Protein AF-0000000074996913 (afdb_homodimer)

Radius of gyration: 44.94 Å; Cα contacts (8 Å, |Δi|>4): 1108; chains: 2; bounding box: 103×141×140 Å

Sequence (630 aa):
MDFLALLLAILQVYLALCEETFFDTTVRLAENMTLECVYPLMGNLTQAEWLKTMGEEKESMAVFNPKFGLAIKKPYENRVHFLNSTMTGNDMSLSFTNASEADVGTYTCLLHAFPLGSWTKTVQVVQSDSFEIELRNHDHRILSPGSVTLTYELQMNQSAQEVMWEKIQPHQIDLLMHCNLSGGKSYSKYRKQIVTNCTQGIRSSFIIIPNATYSDSGLYRCQFVASTGENETFLMSLTITDGKTDSQNTIAVAVGTVLFLFVVIIVIIIVTFCNRRRRRLKNIPDKSSSGAQSKVSSLGSQQLQEAHLSQPTCRMDFLALLLAILQVYLALCEETFFDTTVRLAENMTLECVYPLMGNLTQAEWLKTMGEEKESMAVFNPKFGLAIKKPYENRVHFLNSTMTGNDMSLSFTNASEADVGTYTCLLHAFPLGSWTKTVQVVQSDSFEIELRNHDHRILSPGSVTLTYELQMNQSAQEVMWEKIQPHQIDLLMHCNLSGGKSYSKYRKQIVTNCTQGIRSSFIIIPNATYSDSGLYRCQFVASTGENETFLMSLTITDGKTDSQNTIAVAVGTVLFLFVVIIVIIIVTFCNRRRRRLKNIPDKSSSGAQSKVSSLGSQQLQEAHLSQPTCR

Nearest PDB structures (foldseek):
  6isb-assembly1_B  TM=8.549E-01  e=2.225E-27  Homo sapiens
  6isb-assembly1_A  TM=8.361E-01  e=2.108E-27  Homo sapiens
  6o3o-assembly1_A-3  TM=8.404E-01  e=3.252E-27  Homo sapiens
  6isb-assembly1_C  TM=9.232E-01  e=7.366E-13  Homo sapiens
  4frw-assembly1_A  TM=4.538E-01  e=3.952E-12  Homo sapiens

Foldseek 3Di:
DPVVVVVVVVVVVVVVVVVPPDAQKEFEDDQKDKAWAFDQDDFQWAKKWKWFDDPPDIDTAKMAGLVPGIDGDDVCPPFKDAPCSHSPGRIRMIIGHRDDPVPFGKMKMWIAGPPVGIDIHMYGYDYNVPPDDPDDDAAEDEAAFFKDKDKDFADDPAFFQKKWKWFDDSGMIGTAWIEGAVVQDMDHSDNFDKDWGRYGRDRMIMIIGGRDDQVNWGKMKMKTAHPVRDMDMHIYGYGYDNVPPCPVVVVVVVVVVVVVVVVVVVVVVVVVVVVVVVVVVVPPPPPDDDPDPDDPDDDDDDDPDDDDDDDDDDD/DPVVVVVVVVVVVVVVVVVPPDAQKEFEDDQKDKAWAFDQDDFDWAKKWKWFDDPPDIDTAKMAGLVPGIDGDDVCPPFKDAPCSHSPGRIRMIIGHRDDPVPFGKMKMWIAGPPVGIDIHMYGYDYNVPPDDPDDDAAEDEAAFFKDKDKDFADDPAFFQKKWKWFDDSGMIGTAWIEGAVVQDMDHSDNFDKDWGRYGRDRMIMIIGGRDDQVNWGKMKMKTAHPVRDMDMHIYTYGYDNVPPCPVVVVVVVVVVVVVVVVVVVVVVVVVVVVVVVVVVVPPPPPDPDDPPPDPPPDDPDDPPDDDDDDDDDD

Solvent-accessible surface area (backbone atoms only — not comparable to full-atom values): 35688 Å² total; per-residue (Å²): 130,68,54,67,58,52,39,51,48,49,50,48,47,44,53,55,67,46,53,79,78,77,61,43,27,38,32,43,56,42,46,70,36,70,51,84,41,45,59,67,69,90,60,46,71,57,35,39,33,37,28,39,51,56,90,94,42,73,41,75,42,35,26,38,25,64,87,84,38,78,40,64,36,77,95,42,57,93,29,53,46,57,76,44,70,53,72,85,54,53,43,68,22,40,32,36,50,76,45,52,80,84,63,49,40,44,33,35,42,41,35,33,26,54,72,77,32,76,46,72,42,38,36,33,34,36,52,54,87,72,59,74,80,83,81,63,89,52,48,76,46,79,43,55,60,32,75,40,76,49,76,49,70,62,80,66,86,67,63,48,37,32,40,36,34,31,41,47,51,99,54,35,37,36,37,50,34,41,24,39,17,84,75,44,46,73,48,64,71,39,62,62,80,63,43,66,69,50,49,64,77,55,55,57,43,42,40,34,42,65,70,34,42,64,84,66,35,41,36,34,37,41,36,38,29,27,82,87,63,53,66,50,77,47,44,34,34,38,42,42,43,65,74,70,53,60,60,59,58,48,44,49,53,48,48,49,52,51,50,49,50,50,50,52,51,50,51,52,50,49,51,54,50,52,52,52,50,52,55,57,57,64,67,49,71,79,74,80,81,75,76,79,74,79,79,78,78,78,82,76,83,84,76,89,85,78,88,77,88,84,73,86,89,88,128,129,70,52,67,58,51,40,51,48,49,50,47,48,45,51,56,68,46,51,79,76,78,60,41,26,38,34,42,57,42,46,69,37,70,50,85,42,45,59,64,68,90,60,47,71,58,36,38,32,38,30,38,51,55,88,94,41,73,42,75,42,35,26,37,26,66,88,82,39,78,38,65,36,77,95,42,56,93,28,52,46,57,76,46,71,54,74,87,57,54,43,67,23,40,32,36,50,75,45,52,80,84,64,49,41,43,34,36,42,41,35,32,25,53,71,77,32,77,48,74,42,39,38,32,33,38,53,54,87,72,60,73,78,83,80,62,89,53,50,77,46,81,43,56,60,32,75,40,74,50,74,48,70,64,80,67,87,68,64,48,37,32,40,36,34,32,42,49,49,99,55,34,37,35,37,50,34,40,25,39,17,84,78,45,46,72,50,66,73,39,60,60,82,62,44,66,70,49,49,64,78,53,56,58,44,42,39,35,40,65,71,34,43,63,82,67,36,40,36,34,37,42,36,38,28,27,82,87,66,55,66,49,77,45,42,34,35,39,42,40,44,66,76,74,54,61,63,60,57,49,45,49,52,49,48,50,53,50,50,50,51,49,50,53,52,50,50,53,51,50,51,55,50,52,52,54,50,52,54,56,58,66,67,48,72,79,73,78,80,76,74,83,70,82,78,78,79,74,80,72,84,77,77,83,71,84,82,77,84,82,79,84,90,81,131

pLDDT: mean 78.16, std 22.11, range [19.36, 97.5]

Organism: Octodon degus (NCBI:txid10160)

InterPro domains:
  IPR003599 Immunoglobulin domain subtype [SM00409] (22-128)
  IPR003599 Immunoglobulin domain subtype [SM00409] (137-241)
  IPR007110 Immunoglobulin-like domain [PS50835] (31-109)
  IPR013106 Immunoglobulin V-set domain [PF07686] (25-125)
  IPR013783 Immunoglobulin-like fold [G3DSA:2.60.40.10] (23-131)
  IPR013783 Immunoglobulin-like fold [G3DSA:2.60.40.10] (142-251)
  IPR036179 Immunoglobulin-like domain superfamily [SSF48726] (24-110)
  IPR036179 Immunoglobulin-like domain superfamily [SSF48726] (145-240)
  IPR042842 CD226 antigen [PTHR47011] (1-298)

Structure (mmCIF, N/CA/C/O backbone):
data_AF-0000000074996913-model_v1
#
loop_
_entity.id
_entity.type
_entity.pdbx_description
1 polymer 'CD226 antigen isoform X2'
#
loop_
_atom_site.group_PDB
_atom_site.id
_atom_site.type_symbol
_atom_site.label_atom_id
_atom_site.label_alt_id
_atom_site.label_comp_id
_atom_site.label_asym_id
_atom_site.label_entity_id
_atom_site.label_seq_id
_atom_site.pdbx_PDB_ins_code
_atom_site.Cartn_x
_atom_site.Cartn_y
_atom_site.Cartn_z
_atom_site.occupancy
_atom_site.B_iso_or_equiv
_atom_site.auth_seq_id
_atom_site.auth_comp_id
_atom_site.auth_asym_id
_atom_site.auth_atom_id
_atom_site.pdbx_PDB_model_num
ATOM 1 N N . MET A 1 1 ? 4.66 -16.328 39.75 1 47.12 1 MET A N 1
ATOM 2 C CA . MET A 1 1 ? 4.051 -15.641 38.594 1 47.12 1 MET A CA 1
ATOM 3 C C . MET A 1 1 ? 4.617 -16.156 37.281 1 47.12 1 MET A C 1
ATOM 5 O O . MET A 1 1 ? 5.824 -16.391 37.156 1 47.12 1 MET A O 1
ATOM 9 N N . ASP A 1 2 ? 3.771 -16.984 36.625 1 59.94 2 ASP A N 1
ATOM 10 C CA . ASP A 1 2 ? 4.004 -17.844 35.469 1 59.94 2 ASP A CA 1
ATOM 11 C C . ASP A 1 2 ? 4.508 -17.031 34.281 1 59.94 2 ASP A C 1
ATOM 13 O O . ASP A 1 2 ? 3.721 -16.609 33.406 1 59.94 2 ASP A O 1
ATOM 17 N N . PHE A 1 3 ? 5.645 -16.422 34.625 1 59.25 3 PHE A N 1
ATOM 18 C CA . PHE A 1 3 ? 6.426 -15.617 33.688 1 59.25 3 PHE A CA 1
ATOM 19 C C . PHE A 1 3 ? 6.586 -16.328 32.344 1 59.25 3 PHE A C 1
ATOM 21 O O . PHE A 1 3 ? 6.496 -15.711 31.281 1 59.25 3 PHE A O 1
ATOM 28 N N . LEU A 1 4 ? 6.77 -17.578 32.406 1 61.59 4 LEU A N 1
ATOM 29 C CA . LEU A 1 4 ? 6.879 -18.359 31.172 1 61.59 4 LEU A CA 1
ATOM 30 C C . LEU A 1 4 ? 5.586 -18.297 30.359 1 61.59 4 LEU A C 1
ATOM 32 O O . LEU A 1 4 ? 5.621 -18.172 29.141 1 61.59 4 LEU A O 1
ATOM 36 N N . ALA A 1 5 ? 4.508 -18.312 31.047 1 62.09 5 ALA A N 1
ATOM 37 C CA . ALA A 1 5 ? 3.217 -18.234 30.375 1 62.09 5 ALA A CA 1
ATOM 38 C C . ALA A 1 5 ? 3.031 -16.859 29.719 1 62.09 5 ALA A C 1
ATOM 40 O O . ALA A 1 5 ? 2.527 -16.766 28.609 1 62.09 5 ALA A O 1
ATOM 41 N N . LEU A 1 6 ? 3.469 -15.883 30.406 1 60.19 6 LEU A N 1
ATOM 42 C CA . LEU A 1 6 ? 3.367 -14.531 29.875 1 60.19 6 LEU A CA 1
ATOM 43 C C . LEU A 1 6 ? 4.281 -14.359 28.656 1 60.19 6 LEU A C 1
ATOM 45 O O . LEU A 1 6 ? 3.891 -13.75 27.672 1 60.19 6 LEU A O 1
ATOM 49 N N . LEU A 1 7 ? 5.449 -14.93 28.766 1 58.81 7 LEU A N 1
ATOM 50 C CA . LEU A 1 7 ? 6.387 -14.883 27.656 1 58.81 7 LEU A CA 1
ATOM 51 C C . LEU A 1 7 ? 5.832 -15.625 26.438 1 58.81 7 LEU A C 1
ATOM 53 O O . LEU A 1 7 ? 5.934 -15.141 25.312 1 58.81 7 LEU A O 1
ATOM 57 N N . LEU A 1 8 ? 5.301 -16.688 26.688 1 61.38 8 LEU A N 1
ATOM 58 C CA . LEU A 1 8 ? 4.723 -17.469 25.609 1 61.38 8 LEU A CA 1
ATOM 59 C C . LEU A 1 8 ? 3.521 -16.75 25 1 61.38 8 LEU A C 1
ATOM 61 O O . LEU A 1 8 ? 3.32 -16.797 23.781 1 61.38 8 LEU A O 1
ATOM 65 N N . ALA A 1 9 ? 2.857 -16.016 25.828 1 60.62 9 ALA A N 1
ATOM 66 C CA . ALA A 1 9 ? 1.708 -15.273 25.328 1 60.62 9 ALA A CA 1
ATOM 67 C C . ALA A 1 9 ? 2.154 -14.109 24.438 1 60.62 9 ALA A C 1
ATOM 69 O O . ALA A 1 9 ? 1.557 -13.852 23.391 1 60.62 9 ALA A O 1
ATOM 70 N N . ILE A 1 10 ? 3.143 -13.523 24.828 1 58.28 10 ILE A N 1
ATOM 71 C CA . ILE A 1 10 ? 3.662 -12.406 24.047 1 58.28 10 ILE A CA 1
ATOM 72 C C . ILE A 1 10 ? 4.215 -12.906 22.719 1 58.28 10 ILE A C 1
ATOM 74 O O . ILE A 1 10 ? 3.992 -12.289 21.672 1 58.28 10 ILE A O 1
ATOM 78 N N . LEU A 1 11 ? 4.949 -13.977 22.781 1 56.62 11 LEU A N 1
ATOM 79 C CA . LEU A 1 11 ? 5.465 -14.57 21.562 1 56.62 11 LEU A CA 1
ATOM 80 C C . LEU A 1 11 ? 4.328 -14.969 20.625 1 56.62 11 LEU A C 1
ATOM 82 O O . LEU A 1 11 ? 4.426 -14.797 19.406 1 56.62 11 LEU A O 1
ATOM 86 N N . GLN A 1 12 ? 3.359 -15.469 21.203 1 53.44 12 GLN A N 1
ATOM 87 C CA . GLN A 1 12 ? 2.217 -15.852 20.375 1 53.44 12 GLN A CA 1
ATOM 88 C C . GLN A 1 12 ? 1.575 -14.641 19.719 1 53.44 12 GLN A C 1
ATOM 90 O O . GLN A 1 12 ? 1.194 -14.688 18.547 1 53.44 12 GLN A O 1
ATOM 95 N N . VAL A 1 13 ? 1.431 -13.609 20.484 1 53.81 13 VAL A N 1
ATOM 96 C CA . VAL A 1 13 ? 0.857 -12.383 19.922 1 53.81 13 VAL A CA 1
ATOM 97 C C . VAL A 1 13 ? 1.776 -11.828 18.844 1 53.81 13 VAL A C 1
ATOM 99 O O . VAL A 1 13 ? 1.307 -11.359 17.797 1 53.81 13 VAL A O 1
ATOM 102 N N . TYR A 1 14 ? 3.08 -11.93 19.219 1 50.78 14 TYR A N 1
ATOM 103 C CA . TYR A 1 14 ? 4.062 -11.5 18.219 1 50.78 14 TYR A CA 1
ATOM 104 C C . TYR A 1 14 ? 3.922 -12.305 16.938 1 50.78 14 TYR A C 1
ATOM 106 O O . TYR A 1 14 ? 3.979 -11.75 15.844 1 50.78 14 TYR A O 1
ATOM 114 N N . LEU A 1 15 ? 3.949 -13.477 17.125 1 50.16 15 LEU A N 1
ATOM 115 C CA . LEU A 1 15 ? 3.777 -14.359 15.977 1 50.16 15 LEU A CA 1
ATOM 116 C C . LEU A 1 15 ? 2.457 -14.078 15.266 1 50.16 15 LEU A C 1
ATOM 118 O O . LEU A 1 15 ? 2.383 -14.156 14.039 1 50.16 15 LEU A O 1
ATOM 122 N N . ALA A 1 16 ? 1.523 -13.914 16.109 1 48.78 16 ALA A N 1
ATOM 123 C CA . ALA A 1 16 ? 0.227 -13.594 15.516 1 48.78 16 ALA A CA 1
ATOM 124 C C . ALA A 1 16 ? 0.276 -12.273 14.758 1 48.78 16 ALA A C 1
ATOM 126 O O . ALA A 1 16 ? -0.368 -12.117 13.719 1 48.78 16 ALA A O 1
ATOM 127 N N . LEU A 1 17 ? 0.842 -11.352 15.508 1 47.47 17 LEU A N 1
ATOM 128 C CA . LEU A 1 17 ? 0.947 -10.055 14.844 1 47.47 17 LEU A CA 1
ATOM 129 C C . LEU A 1 17 ? 1.829 -10.148 13.602 1 47.47 17 LEU A C 1
ATOM 131 O O . LEU A 1 17 ? 1.671 -9.367 12.664 1 47.47 17 LEU A O 1
ATOM 135 N N . CYS A 1 18 ? 2.877 -10.945 13.75 1 46.72 18 CYS A N 1
ATOM 136 C CA . CYS A 1 18 ? 3.607 -11.203 12.508 1 46.72 18 CYS A CA 1
ATOM 137 C C . CYS A 1 18 ? 2.713 -11.867 11.477 1 46.72 18 CYS A C 1
ATOM 139 O O . CYS A 1 18 ? 2.512 -13.086 11.508 1 46.72 18 CYS A O 1
ATOM 141 N N . GLU A 1 19 ? 1.604 -11.5 11.289 1 48.12 19 GLU A N 1
ATOM 142 C CA . GLU A 1 19 ? 0.762 -12 10.211 1 48.12 19 GLU A CA 1
ATOM 143 C C . GLU A 1 19 ? 1.599 -12.664 9.125 1 48.12 19 GLU A C 1
ATOM 145 O O . GLU A 1 19 ? 2.572 -12.086 8.633 1 48.12 19 GLU A O 1
ATOM 150 N N . GLU A 1 20 ? 1.894 -13.945 9.312 1 52.38 20 GLU A N 1
ATOM 151 C CA . GLU A 1 20 ? 2.492 -14.656 8.18 1 52.38 20 GLU A CA 1
ATOM 152 C C . GLU A 1 20 ? 2.131 -13.992 6.859 1 52.38 20 GLU A C 1
ATOM 154 O O . GLU A 1 20 ? 0.952 -13.859 6.527 1 52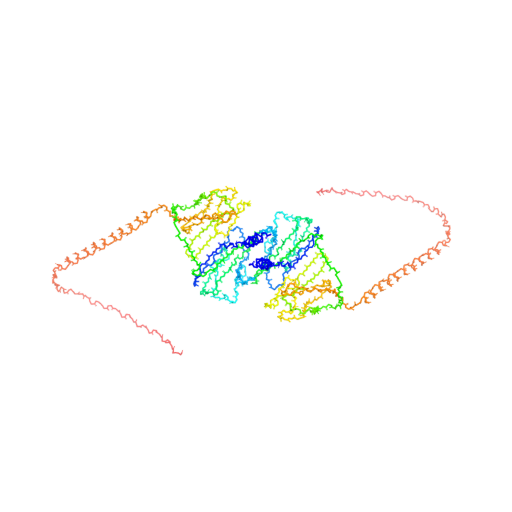.38 20 GLU A O 1
ATOM 159 N N . THR A 1 21 ? 2.832 -12.969 6.547 1 60.16 21 THR A N 1
ATOM 160 C CA . THR A 1 21 ? 2.607 -12.289 5.273 1 60.16 21 THR A CA 1
ATOM 161 C C . THR A 1 21 ? 2.713 -13.281 4.117 1 60.16 21 THR A C 1
ATOM 163 O O . THR A 1 21 ? 3.738 -13.945 3.951 1 60.16 21 THR A O 1
ATOM 166 N N . PHE A 1 22 ? 1.577 -13.836 3.721 1 79.19 22 PHE A N 1
ATOM 167 C CA . PHE A 1 22 ? 1.57 -14.695 2.543 1 79.19 22 PHE A CA 1
ATOM 168 C C . PHE A 1 22 ? 1.761 -13.883 1.272 1 79.19 22 PHE A C 1
ATOM 170 O O . PHE A 1 22 ? 1.158 -12.812 1.116 1 79.19 22 PHE A O 1
ATOM 177 N N . PHE A 1 23 ? 2.854 -14.398 0.536 1 91.19 23 PHE A N 1
ATOM 178 C CA . PHE A 1 23 ? 3.039 -13.812 -0.785 1 91.19 23 PHE A CA 1
ATOM 179 C C . PHE A 1 23 ? 2.105 -14.461 -1.802 1 91.19 23 PHE A C 1
ATOM 181 O O . PHE A 1 23 ? 1.808 -15.648 -1.708 1 91.19 23 PHE A O 1
ATOM 188 N N . ASP A 1 24 ? 1.648 -13.703 -2.76 1 96.31 24 ASP A N 1
ATOM 189 C CA . ASP A 1 24 ? 0.737 -14.219 -3.775 1 96.31 24 ASP A CA 1
ATOM 190 C C . ASP A 1 24 ? 1.439 -15.227 -4.684 1 96.31 24 ASP A C 1
ATOM 192 O O . ASP A 1 24 ? 0.823 -16.188 -5.145 1 96.31 24 ASP A O 1
ATOM 196 N N . THR A 1 25 ? 2.68 -14.898 -4.977 1 96.75 25 THR A N 1
ATOM 197 C CA . THR A 1 25 ? 3.49 -15.773 -5.82 1 96.75 25 THR A CA 1
ATOM 198 C C . THR A 1 25 ? 4.934 -15.82 -5.32 1 96.75 25 THR A C 1
ATOM 200 O O . THR A 1 25 ? 5.469 -14.805 -4.859 1 96.75 25 THR A O 1
ATOM 203 N N . THR A 1 26 ? 5.473 -16.969 -5.355 1 95.44 26 THR A N 1
ATOM 204 C CA . THR A 1 26 ? 6.898 -17.156 -5.094 1 95.44 26 THR A CA 1
ATOM 205 C C . THR A 1 26 ? 7.621 -17.641 -6.348 1 95.44 26 THR A C 1
ATOM 207 O O . THR A 1 26 ? 7.191 -18.609 -6.977 1 95.44 26 THR A O 1
ATOM 210 N N . VAL A 1 27 ? 8.656 -16.969 -6.676 1 96.81 27 VAL A N 1
ATOM 211 C CA . VAL A 1 27 ? 9.383 -17.281 -7.902 1 96.81 27 VAL A CA 1
ATOM 212 C C . VAL A 1 27 ? 10.82 -17.672 -7.562 1 96.81 27 VAL A C 1
ATOM 214 O O . VAL A 1 27 ? 11.445 -17.062 -6.699 1 96.81 27 VAL A O 1
ATOM 217 N N . ARG A 1 28 ? 11.273 -18.688 -8.219 1 95.94 28 ARG A N 1
ATOM 218 C CA . ARG A 1 28 ? 12.664 -19.125 -8.094 1 95.94 28 ARG A CA 1
ATOM 219 C C . ARG A 1 28 ? 13.586 -18.219 -8.914 1 95.94 28 ARG A C 1
ATOM 221 O O . ARG A 1 28 ? 13.328 -17.969 -10.094 1 95.94 28 ARG A O 1
ATOM 228 N N . LEU A 1 29 ? 14.695 -17.844 -8.234 1 97.06 29 LEU A N 1
ATOM 229 C CA . LEU A 1 29 ? 15.648 -17 -8.938 1 97.06 29 LEU A CA 1
ATOM 230 C C . LEU A 1 29 ? 16.25 -17.734 -10.141 1 97.06 29 LEU A C 1
ATOM 232 O O . LEU A 1 29 ? 16.656 -18.891 -10.023 1 97.06 29 LEU A O 1
ATOM 236 N N . ALA A 1 30 ? 16.203 -17.094 -11.273 1 95.5 30 ALA A N 1
ATOM 237 C CA . ALA A 1 30 ? 16.844 -17.562 -12.508 1 95.5 30 ALA A CA 1
ATOM 238 C C . ALA A 1 30 ? 17.375 -16.391 -13.32 1 95.5 30 ALA A C 1
ATOM 240 O O . ALA A 1 30 ? 16.922 -15.25 -13.148 1 95.5 30 ALA A O 1
ATOM 241 N N . GLU A 1 31 ? 18.344 -16.688 -14.148 1 94.31 31 GLU A N 1
ATOM 242 C CA . GLU A 1 31 ? 18.922 -15.625 -14.977 1 94.31 31 GLU A CA 1
ATOM 243 C C . GLU A 1 31 ? 17.844 -14.898 -15.773 1 94.31 31 GLU A C 1
ATOM 245 O O . GLU A 1 31 ? 17.859 -13.672 -15.859 1 94.31 31 GLU A O 1
ATOM 250 N N . ASN A 1 32 ? 17.016 -15.766 -16.391 1 94.06 32 ASN A N 1
ATOM 251 C CA . ASN A 1 32 ? 15.828 -15.242 -17.062 1 94.06 32 ASN A CA 1
ATOM 252 C C . ASN A 1 32 ? 14.555 -15.648 -16.328 1 94.06 32 ASN A C 1
ATOM 254 O O . ASN A 1 32 ? 14.219 -16.828 -16.266 1 94.06 32 ASN A O 1
ATOM 258 N N . MET A 1 33 ? 13.961 -14.703 -15.711 1 95.56 33 MET A N 1
ATOM 259 C CA . MET A 1 33 ? 12.734 -15.023 -14.977 1 95.56 33 MET A CA 1
ATOM 260 C C . MET A 1 33 ? 11.648 -13.992 -15.258 1 95.56 33 MET A C 1
ATOM 262 O O . MET A 1 33 ? 11.938 -12.891 -15.727 1 95.56 33 MET A O 1
ATOM 266 N N . THR A 1 34 ? 10.414 -14.422 -15.008 1 95.56 34 THR A N 1
ATOM 267 C CA . THR A 1 34 ? 9.266 -13.555 -15.242 1 95.56 34 THR A CA 1
ATOM 268 C C . THR A 1 34 ? 8.391 -13.469 -13.992 1 95.56 34 THR A C 1
ATOM 270 O O . THR A 1 34 ? 8.078 -14.484 -13.375 1 95.56 34 THR A O 1
ATOM 273 N N . LEU A 1 35 ? 8.141 -12.289 -13.594 1 96.38 35 LEU A N 1
ATOM 274 C CA . LEU A 1 35 ? 7.168 -12.039 -12.531 1 96.38 35 LEU A CA 1
ATOM 275 C C . LEU A 1 35 ? 5.785 -11.781 -13.125 1 96.38 35 LEU A C 1
ATOM 277 O O . LEU A 1 35 ? 5.543 -10.711 -13.695 1 96.38 35 LEU A O 1
ATOM 281 N N . GLU A 1 36 ? 4.922 -12.719 -12.906 1 94.06 36 GLU A N 1
ATOM 282 C CA . GLU A 1 36 ? 3.607 -12.656 -13.531 1 94.06 36 GLU A CA 1
ATOM 283 C C . GLU A 1 36 ? 2.672 -11.727 -12.766 1 94.06 36 GLU A C 1
ATOM 285 O O . GLU A 1 36 ? 2.58 -11.805 -11.539 1 94.06 36 GLU A O 1
ATOM 290 N N . CYS A 1 37 ? 1.995 -10.891 -13.523 1 94.25 37 CYS A N 1
ATOM 291 C CA . CYS A 1 37 ? 0.979 -9.992 -12.992 1 94.25 37 CYS A CA 1
ATOM 292 C C . CYS A 1 37 ? -0.089 -9.695 -14.039 1 94.25 37 CYS A C 1
ATOM 294 O O . CYS A 1 37 ? 0.131 -8.891 -14.945 1 94.25 37 CYS A O 1
ATOM 296 N N . VAL A 1 38 ? -1.171 -10.359 -13.883 1 90.38 38 VAL A N 1
ATOM 297 C CA . VAL A 1 38 ? -2.277 -10.219 -14.82 1 90.38 38 VAL A CA 1
ATOM 298 C C . VAL A 1 38 ? -3.52 -9.719 -14.094 1 90.38 38 VAL A C 1
ATOM 300 O O . VAL A 1 38 ? -3.965 -10.328 -13.117 1 90.38 38 VAL A O 1
ATOM 303 N N . TYR A 1 39 ? -3.99 -8.586 -14.578 1 88.62 39 TYR A N 1
ATOM 304 C CA . TYR A 1 39 ? -5.188 -8.016 -13.969 1 88.62 39 TYR A CA 1
ATOM 305 C C . TYR A 1 39 ? -6.414 -8.875 -14.273 1 88.62 39 TYR A C 1
ATOM 307 O O . TYR A 1 39 ? -6.816 -9 -15.43 1 88.62 39 TYR A O 1
ATOM 315 N N . PRO A 1 40 ? -7.062 -9.406 -13.195 1 82.5 40 PRO A N 1
ATOM 316 C CA . PRO A 1 40 ? -8.148 -10.359 -13.438 1 82.5 40 PRO A CA 1
ATOM 317 C C . PRO A 1 40 ? -9.5 -9.68 -13.648 1 82.5 40 PRO A C 1
ATOM 319 O O . PRO A 1 40 ? -10.469 -10.336 -14.039 1 82.5 40 PRO A O 1
ATOM 322 N N . LEU A 1 41 ? -9.742 -8.438 -13.352 1 81.75 41 LEU A N 1
ATOM 323 C CA . LEU A 1 41 ? -11.047 -7.777 -13.328 1 81.75 41 LEU A CA 1
ATOM 324 C C . LEU A 1 41 ? -11.305 -7.043 -14.641 1 81.75 41 LEU A C 1
ATOM 326 O O . LEU A 1 41 ? -10.453 -7.031 -15.531 1 81.75 41 LEU A O 1
ATOM 330 N N . MET A 1 42 ? -12.617 -6.656 -14.57 1 77.94 42 MET A N 1
ATOM 331 C CA . MET A 1 42 ? -13.055 -5.891 -15.734 1 77.94 42 MET A CA 1
ATOM 332 C C . MET A 1 42 ? -12.805 -4.402 -15.531 1 77.94 42 MET A C 1
ATOM 334 O O . MET A 1 42 ? -12.906 -3.898 -14.414 1 77.94 42 MET A O 1
ATOM 338 N N . GLY A 1 43 ? -11.922 -3.715 -16.109 1 75.38 43 GLY A N 1
ATOM 339 C CA . GLY A 1 43 ? -11.695 -2.283 -15.992 1 75.38 43 GLY A CA 1
ATOM 340 C C . GLY A 1 43 ? -10.625 -1.779 -16.938 1 75.38 43 GLY A C 1
ATOM 341 O O . GLY A 1 43 ? -9.953 -2.572 -17.609 1 75.38 43 GLY A O 1
ATOM 342 N N . ASN A 1 44 ? -10.688 -0.471 -16.953 1 84.69 44 ASN A N 1
ATOM 343 C CA . ASN A 1 44 ? -9.68 0.164 -17.781 1 84.69 44 ASN A CA 1
ATOM 344 C C . ASN A 1 44 ? -8.383 0.411 -17.016 1 84.69 44 ASN A C 1
ATOM 346 O O . ASN A 1 44 ? -8.359 1.227 -16.094 1 84.69 44 ASN A O 1
ATOM 350 N N . LEU A 1 45 ? -7.441 -0.373 -17.391 1 89.81 45 LEU A N 1
ATOM 351 C CA . LEU A 1 45 ? -6.148 -0.15 -16.75 1 89.81 45 LEU A CA 1
ATOM 352 C C . LEU A 1 45 ? -5.602 1.229 -17.109 1 89.81 45 LEU A C 1
ATOM 354 O O . LEU A 1 45 ? -5.473 1.569 -18.281 1 89.81 45 LEU A O 1
ATOM 358 N N . THR A 1 46 ? -5.355 2.062 -16.109 1 91.44 46 THR A N 1
ATOM 359 C CA . THR A 1 46 ? -4.898 3.428 -16.344 1 91.44 46 THR A CA 1
ATOM 360 C C . THR A 1 46 ? -3.393 3.541 -16.125 1 91.44 46 THR A C 1
ATOM 362 O O . THR A 1 46 ? -2.732 4.391 -16.719 1 91.44 46 THR A O 1
ATOM 365 N N . GLN A 1 47 ? -2.898 2.764 -15.258 1 92.75 47 GLN A N 1
ATOM 366 C CA . GLN A 1 47 ? -1.457 2.764 -15.031 1 92.75 47 GLN A CA 1
ATOM 367 C C . GLN A 1 47 ? -1.022 1.511 -14.273 1 92.75 47 GLN A C 1
ATOM 369 O O . GLN A 1 47 ? -1.802 0.937 -13.508 1 92.75 47 GLN A O 1
ATOM 374 N N . ALA A 1 48 ? 0.154 1.099 -14.578 1 94.19 48 ALA A N 1
ATOM 375 C CA . ALA A 1 48 ? 0.765 -0.039 -13.891 1 94.19 48 ALA A CA 1
ATOM 376 C C . ALA A 1 48 ? 2.154 0.315 -13.375 1 94.19 48 ALA A C 1
ATOM 378 O O . ALA A 1 48 ? 2.887 1.079 -14.008 1 94.19 48 ALA A O 1
ATOM 379 N N . GLU A 1 49 ? 2.449 -0.211 -12.172 1 96.38 49 GLU A N 1
ATOM 380 C CA . GLU A 1 49 ? 3.746 0.072 -11.562 1 96.38 49 GLU A CA 1
ATOM 381 C C . GLU A 1 49 ? 4.309 -1.163 -10.867 1 96.38 49 GLU A C 1
ATOM 383 O O . GLU A 1 49 ? 3.582 -1.883 -10.18 1 96.38 49 GLU A O 1
ATOM 388 N N . TRP A 1 50 ? 5.555 -1.455 -11.133 1 96.69 50 TRP A N 1
ATOM 389 C CA . TRP A 1 50 ? 6.277 -2.469 -10.375 1 96.69 50 TRP A CA 1
ATOM 390 C C . TRP A 1 50 ? 7.184 -1.824 -9.328 1 96.69 50 TRP A C 1
ATOM 392 O O . TRP A 1 50 ? 7.922 -0.886 -9.633 1 96.69 50 TRP A O 1
ATOM 402 N N . LEU A 1 51 ? 7.086 -2.352 -8.094 1 97.5 51 LEU A N 1
ATOM 403 C CA . LEU A 1 51 ? 7.875 -1.84 -6.98 1 97.5 51 LEU A CA 1
ATOM 404 C C . LEU A 1 51 ? 8.703 -2.951 -6.344 1 97.5 51 LEU A C 1
ATOM 406 O O . LEU A 1 51 ? 8.234 -4.086 -6.223 1 97.5 51 LEU A O 1
ATOM 410 N N . LYS A 1 52 ? 9.891 -2.615 -5.957 1 96.19 52 LYS A N 1
ATOM 411 C CA . LYS A 1 52 ? 10.719 -3.516 -5.164 1 96.19 52 LYS A CA 1
ATOM 412 C C . LYS A 1 52 ? 10.844 -3.025 -3.723 1 96.19 52 LYS A C 1
ATOM 414 O O . LYS A 1 52 ? 11.047 -1.833 -3.484 1 96.19 52 LYS A O 1
ATOM 419 N N . THR A 1 53 ? 10.664 -3.957 -2.822 1 92.56 53 THR A N 1
ATOM 420 C CA . THR A 1 53 ? 10.766 -3.59 -1.414 1 92.56 53 THR A CA 1
ATOM 421 C C . THR A 1 53 ? 12.219 -3.639 -0.944 1 92.56 53 THR A C 1
ATOM 423 O O . THR A 1 53 ? 12.891 -4.656 -1.106 1 92.56 53 THR A O 1
ATOM 426 N N . MET A 1 54 ? 12.672 -2.566 -0.556 1 82 54 MET A N 1
ATOM 427 C CA . MET A 1 54 ? 14 -2.469 0.048 1 82 54 MET A CA 1
ATOM 428 C C . MET A 1 54 ? 13.898 -2.076 1.519 1 82 54 MET A C 1
ATOM 430 O O . MET A 1 54 ? 13.773 -0.895 1.843 1 82 54 MET A O 1
ATOM 434 N N . GLY A 1 55 ? 14.039 -3.105 2.41 1 74.38 55 GLY A N 1
ATOM 435 C CA . GLY A 1 55 ? 13.82 -2.801 3.814 1 74.38 55 GLY A CA 1
ATOM 436 C C . GLY A 1 55 ? 12.398 -2.363 4.109 1 74.38 55 GLY A C 1
ATOM 437 O O . GLY A 1 55 ? 11.445 -3.09 3.822 1 74.38 55 GLY A O 1
ATOM 438 N N . GLU A 1 56 ? 12.266 -1.132 4.547 1 72.25 56 GLU A N 1
ATOM 439 C CA . GLU A 1 56 ? 10.953 -0.601 4.895 1 72.25 56 GLU A CA 1
ATOM 440 C C . GLU A 1 56 ? 10.398 0.265 3.768 1 72.25 56 GLU A C 1
ATOM 442 O O . GLU A 1 56 ? 9.242 0.704 3.828 1 72.25 56 GLU A O 1
ATOM 447 N N . GLU A 1 57 ? 11.172 0.416 2.785 1 78.56 57 GLU A N 1
ATOM 448 C CA . GLU A 1 57 ? 10.758 1.311 1.708 1 78.56 57 GLU A CA 1
ATOM 449 C C . GLU A 1 57 ? 10.516 0.54 0.414 1 78.56 57 GLU A C 1
ATOM 451 O O . GLU A 1 57 ? 11.078 -0.539 0.213 1 78.56 57 GLU A O 1
ATOM 456 N N . LYS A 1 58 ? 9.594 1.059 -0.299 1 88.62 58 LYS A N 1
ATOM 457 C CA . LYS A 1 58 ? 9.336 0.528 -1.635 1 88.62 58 LYS A CA 1
ATOM 458 C C . LYS A 1 58 ? 9.883 1.46 -2.711 1 88.62 58 LYS A C 1
ATOM 460 O O . LYS A 1 58 ? 9.672 2.674 -2.656 1 88.62 58 LYS A O 1
ATOM 465 N N . GLU A 1 59 ? 10.617 0.858 -3.605 1 92 59 GLU A N 1
ATOM 466 C CA . GLU A 1 59 ? 11.188 1.634 -4.699 1 92 59 GLU A CA 1
ATOM 467 C C . GLU A 1 59 ? 10.523 1.291 -6.027 1 92 59 GLU A C 1
ATOM 469 O O . GLU A 1 59 ? 10.352 0.116 -6.359 1 92 59 GLU A O 1
ATOM 474 N N . SER A 1 60 ? 10.164 2.324 -6.734 1 95.12 60 SER A N 1
ATOM 475 C CA . SER A 1 60 ? 9.562 2.125 -8.047 1 95.12 60 SER A CA 1
ATOM 476 C C . SER A 1 60 ? 10.594 1.64 -9.062 1 95.12 60 SER A C 1
ATOM 478 O O . SER A 1 60 ? 11.703 2.184 -9.141 1 95.12 60 SER A O 1
ATOM 480 N N . MET A 1 61 ? 10.266 0.672 -9.828 1 96.19 61 MET A N 1
ATOM 481 C CA . MET A 1 61 ? 11.164 0.109 -10.836 1 96.19 61 MET A CA 1
ATOM 482 C C . MET A 1 61 ? 10.734 0.528 -12.234 1 96.19 61 MET A C 1
ATOM 484 O O . MET A 1 61 ? 11.57 0.95 -13.039 1 96.19 61 MET A O 1
ATOM 488 N N . ALA A 1 62 ? 9.516 0.363 -12.492 1 95.06 62 ALA A N 1
ATOM 489 C CA . ALA A 1 62 ? 8.961 0.599 -13.82 1 95.06 62 ALA A CA 1
ATOM 490 C C . ALA A 1 62 ? 7.504 1.042 -13.734 1 95.06 62 ALA A C 1
ATOM 492 O O . ALA A 1 62 ? 6.738 0.527 -12.922 1 95.06 62 ALA A O 1
ATOM 493 N N . VAL A 1 63 ? 7.133 1.998 -14.555 1 94.62 63 VAL A N 1
ATOM 494 C CA . VAL A 1 63 ? 5.773 2.52 -14.633 1 94.62 63 VAL A CA 1
ATOM 495 C C . VAL A 1 63 ? 5.289 2.477 -16.078 1 94.62 63 VAL A C 1
ATOM 497 O O . VAL A 1 63 ? 5.996 2.914 -16.984 1 94.62 63 VAL A O 1
ATOM 500 N N . PHE A 1 64 ? 4.098 1.921 -16.266 1 93.25 64 PHE A N 1
ATOM 501 C CA . PHE A 1 64 ? 3.492 1.863 -17.594 1 93.25 64 PHE A CA 1
ATOM 502 C C . PHE A 1 64 ? 2.15 2.586 -17.609 1 93.25 64 PHE A C 1
ATOM 504 O O . PHE A 1 64 ? 1.324 2.391 -16.719 1 93.25 64 PHE A O 1
ATOM 511 N N . ASN A 1 65 ? 2.012 3.375 -18.516 1 91.06 65 ASN A N 1
ATOM 512 C CA . ASN A 1 65 ? 0.76 4.074 -18.797 1 91.06 65 ASN A CA 1
ATOM 513 C C . ASN A 1 65 ? 0.361 3.949 -20.266 1 91.06 65 ASN A C 1
ATOM 515 O O . ASN A 1 65 ? 1.158 4.246 -21.156 1 91.06 65 ASN A O 1
ATOM 519 N N . PRO A 1 66 ? -0.857 3.529 -20.484 1 87.19 66 PRO A N 1
ATOM 520 C CA . PRO A 1 66 ? -1.269 3.314 -21.875 1 87.19 66 PRO A CA 1
ATOM 521 C C . PRO A 1 66 ? -1.139 4.574 -22.719 1 87.19 66 PRO A C 1
ATOM 523 O O . PRO A 1 66 ? -0.88 4.484 -23.922 1 87.19 66 PRO A O 1
ATOM 526 N N . LYS A 1 67 ? -1.295 5.691 -22.203 1 85.5 67 LYS A N 1
ATOM 527 C CA . LYS A 1 67 ? -1.24 6.949 -22.938 1 85.5 67 LYS A CA 1
ATOM 528 C C . LYS A 1 67 ? 0.196 7.453 -23.062 1 85.5 67 LYS A C 1
ATOM 530 O O . LYS A 1 67 ? 0.603 7.926 -24.125 1 85.5 67 LYS A O 1
ATOM 535 N N . PHE A 1 68 ? 1.013 7.289 -22.016 1 89.69 68 PHE A N 1
ATOM 536 C CA . PHE A 1 68 ? 2.311 7.949 -21.969 1 89.69 68 PHE A CA 1
ATOM 537 C C . PHE A 1 68 ? 3.436 6.965 -22.25 1 89.69 68 PHE A C 1
ATOM 539 O O . PHE A 1 68 ? 4.559 7.367 -22.562 1 89.69 68 PHE A O 1
ATOM 546 N N . GLY A 1 69 ? 3.104 5.723 -22.094 1 89.31 69 GLY A N 1
ATOM 547 C CA . GLY A 1 69 ? 4.105 4.723 -22.438 1 89.31 69 GLY A CA 1
ATOM 548 C C . GLY A 1 69 ? 4.785 4.121 -21.219 1 89.31 69 GLY A C 1
ATOM 549 O O . GLY A 1 69 ? 4.141 3.875 -20.188 1 89.31 69 GLY A O 1
ATOM 550 N N . LEU A 1 70 ? 6.082 3.732 -21.453 1 91.69 70 LEU A N 1
ATOM 551 C CA . LEU A 1 70 ? 6.824 2.992 -20.438 1 91.69 70 LEU A CA 1
ATOM 552 C C . LEU A 1 70 ? 7.996 3.812 -19.922 1 91.69 70 LEU A C 1
ATOM 554 O O . LEU A 1 70 ? 8.734 4.418 -20.703 1 91.69 70 LEU A O 1
ATOM 558 N N . ALA A 1 71 ? 8.078 3.896 -18.594 1 93.44 71 ALA A N 1
ATOM 559 C CA . ALA A 1 71 ? 9.227 4.52 -17.922 1 93.44 71 ALA A CA 1
ATOM 560 C C . ALA A 1 71 ? 9.914 3.535 -16.984 1 93.44 71 ALA A C 1
ATOM 562 O O . ALA A 1 71 ? 9.305 3.027 -16.047 1 93.44 71 ALA A O 1
ATOM 563 N N . ILE A 1 72 ? 11.203 3.27 -17.203 1 95.06 72 ILE A N 1
ATOM 564 C CA . ILE A 1 72 ? 11.977 2.354 -16.375 1 95.06 72 ILE A CA 1
ATOM 565 C C . ILE A 1 72 ? 13.062 3.125 -15.641 1 95.06 72 ILE A C 1
ATOM 567 O O . ILE A 1 72 ? 13.781 3.93 -16.234 1 95.06 72 ILE A O 1
ATOM 571 N N . LYS A 1 73 ? 13.156 2.848 -14.328 1 94.94 73 LYS A N 1
ATOM 572 C CA . LYS A 1 73 ? 14.156 3.527 -13.523 1 94.94 73 LYS A CA 1
ATOM 573 C C . LYS A 1 73 ? 15.562 3.059 -13.883 1 94.94 73 LYS A C 1
ATOM 575 O O . LYS A 1 73 ? 15.758 1.918 -14.312 1 94.94 73 LYS A O 1
ATOM 580 N N . LYS A 1 74 ? 16.547 3.828 -13.648 1 93 74 LYS A N 1
ATOM 581 C CA . LYS A 1 74 ? 17.906 3.689 -14.148 1 93 74 LYS A CA 1
ATOM 582 C C . LYS A 1 74 ? 18.516 2.35 -13.734 1 93 74 LYS A C 1
ATOM 584 O O . LYS A 1 74 ? 19.094 1.646 -14.562 1 93 74 LYS A O 1
ATOM 589 N N . PRO A 1 75 ? 18.406 1.893 -12.484 1 92.44 75 PRO A N 1
ATOM 590 C CA . PRO A 1 75 ? 19.047 0.635 -12.094 1 92.44 75 PRO A CA 1
ATOM 591 C C . PRO A 1 75 ? 18.469 -0.574 -12.828 1 92.44 75 PRO A C 1
ATOM 593 O O . PRO A 1 75 ? 19.094 -1.635 -12.859 1 92.44 75 PRO A O 1
ATOM 596 N N . TYR A 1 76 ? 17.359 -0.406 -13.445 1 94.69 76 TYR A N 1
ATOM 597 C CA . TYR A 1 76 ? 16.688 -1.55 -14.047 1 94.69 76 TYR A CA 1
ATOM 598 C C . TYR A 1 76 ? 16.641 -1.414 -15.57 1 94.69 76 TYR A C 1
ATOM 600 O O . TYR A 1 76 ? 16.094 -2.273 -16.25 1 94.69 76 TYR A O 1
ATOM 608 N N . GLU A 1 77 ? 17.219 -0.404 -16.047 1 93.06 77 GLU A N 1
ATOM 609 C CA . GLU A 1 77 ? 17.219 -0.176 -17.484 1 93.06 77 GLU A CA 1
ATOM 610 C C . GLU A 1 77 ? 17.906 -1.314 -18.219 1 93.06 77 GLU A C 1
ATOM 612 O O . GLU A 1 77 ? 18.984 -1.769 -17.812 1 93.06 77 GLU A O 1
ATOM 617 N N . ASN A 1 78 ? 17.297 -1.802 -19.281 1 91.62 78 ASN A N 1
ATOM 618 C CA . ASN A 1 78 ? 17.797 -2.842 -20.172 1 91.62 78 ASN A CA 1
ATOM 619 C C . ASN A 1 78 ? 17.844 -4.199 -19.484 1 91.62 78 ASN A C 1
ATOM 621 O O . ASN A 1 78 ? 18.453 -5.141 -19.984 1 91.62 78 ASN A O 1
ATOM 625 N N . ARG A 1 79 ? 17.328 -4.301 -18.344 1 94.12 79 ARG A N 1
ATOM 626 C CA . ARG A 1 79 ? 17.328 -5.562 -17.609 1 94.12 79 ARG A CA 1
ATOM 627 C C . ARG A 1 79 ? 15.906 -6.086 -17.422 1 94.12 79 ARG A C 1
ATOM 629 O O . ARG A 1 79 ? 15.703 -7.277 -17.156 1 94.12 79 ARG A O 1
ATOM 636 N N . VAL A 1 80 ? 15.023 -5.148 -17.438 1 94.06 80 VAL A N 1
ATOM 637 C CA . VAL A 1 80 ? 13.641 -5.555 -17.266 1 94.06 80 VAL A CA 1
ATOM 638 C C . VAL A 1 80 ? 12.805 -5.09 -18.453 1 94.06 80 VAL A C 1
ATOM 640 O O . VAL A 1 80 ? 13.094 -4.051 -19.047 1 94.06 80 VAL A O 1
ATOM 643 N N . HIS A 1 81 ? 11.766 -5.879 -18.812 1 90.56 81 HIS A N 1
ATOM 644 C CA . HIS A 1 81 ? 10.836 -5.473 -19.859 1 90.56 81 HIS A CA 1
ATOM 645 C C . HIS A 1 81 ? 9.445 -6.059 -19.625 1 90.56 81 HIS A C 1
ATOM 647 O O . HIS A 1 81 ? 9.312 -7.129 -19.031 1 90.56 81 HIS A O 1
ATOM 653 N N . PHE A 1 82 ? 8.453 -5.336 -19.969 1 88.5 82 PHE A N 1
ATOM 654 C CA . PHE A 1 82 ? 7.082 -5.828 -19.922 1 88.5 82 PHE A CA 1
ATOM 655 C C . PHE A 1 82 ? 6.797 -6.773 -21.078 1 88.5 82 PHE A C 1
ATOM 657 O O . PHE A 1 82 ? 7.223 -6.527 -22.203 1 88.5 82 PHE A O 1
ATOM 664 N N . LEU A 1 83 ? 6.316 -8.016 -20.812 1 79.12 83 LEU A N 1
ATOM 665 C CA . LEU A 1 83 ? 6.031 -8.992 -21.859 1 79.12 83 LEU A CA 1
ATOM 666 C C . LEU A 1 83 ? 4.973 -8.461 -22.828 1 79.12 83 LEU A C 1
ATOM 668 O O . LEU A 1 83 ? 5.031 -8.742 -24.016 1 79.12 83 LEU A O 1
ATOM 672 N N . ASN A 1 84 ? 3.861 -7.98 -22.484 1 66.56 84 ASN A N 1
ATOM 673 C CA . ASN A 1 84 ? 2.812 -7.504 -23.375 1 66.56 84 ASN A CA 1
ATOM 674 C C . ASN A 1 84 ? 2.625 -5.992 -23.266 1 66.56 84 ASN A C 1
ATOM 676 O O . ASN A 1 84 ? 1.602 -5.527 -22.75 1 66.56 84 ASN A O 1
ATOM 680 N N . SER A 1 85 ? 3.688 -5.301 -23.266 1 58.72 85 SER A N 1
ATOM 681 C CA . SER A 1 85 ? 3.531 -3.859 -23.094 1 58.72 85 SER A CA 1
ATOM 682 C C . SER A 1 85 ? 2.365 -3.326 -23.922 1 58.72 85 SER A C 1
ATOM 684 O O . SER A 1 85 ? 2.057 -2.133 -23.875 1 58.72 85 SER A O 1
ATOM 686 N N . THR A 1 86 ? 1.788 -4.195 -24.625 1 54.84 86 THR A N 1
ATOM 687 C CA . THR A 1 86 ? 0.793 -3.607 -25.516 1 54.84 86 THR A CA 1
ATOM 688 C C . THR A 1 86 ? -0.349 -2.988 -24.719 1 54.84 86 THR A C 1
ATOM 690 O O . THR A 1 86 ? -0.637 -3.418 -23.609 1 54.84 86 THR A O 1
ATOM 693 N N . MET A 1 87 ? -0.766 -1.688 -25.109 1 56.19 87 MET A N 1
ATOM 694 C CA . MET A 1 87 ? -1.811 -0.733 -24.75 1 56.19 87 MET A CA 1
ATOM 695 C C . MET A 1 87 ? -3.064 -1.454 -24.266 1 56.19 87 MET A C 1
ATOM 697 O O . MET A 1 87 ? -3.83 -0.91 -23.469 1 56.19 87 MET A O 1
ATOM 701 N N . THR A 1 88 ? -3.322 -2.611 -24.891 1 57.53 88 THR A N 1
ATOM 702 C CA . THR A 1 88 ? -4.699 -3.074 -24.766 1 57.53 88 THR A CA 1
ATOM 703 C C . THR A 1 88 ? -4.785 -4.246 -23.781 1 57.53 88 THR A C 1
ATOM 705 O O . THR A 1 88 ? -5.871 -4.77 -23.531 1 57.53 88 THR A O 1
ATOM 708 N N . GLY A 1 89 ? -3.559 -4.516 -23.109 1 70.94 89 GLY A N 1
ATOM 709 C CA . GLY A 1 89 ? -3.807 -5.75 -22.375 1 70.94 89 GLY A CA 1
ATOM 710 C C . GLY A 1 89 ? -3.723 -5.578 -20.859 1 70.94 89 GLY A C 1
ATOM 711 O O . GLY A 1 89 ? -3.352 -4.508 -20.375 1 70.94 89 GLY A O 1
ATOM 712 N N . ASN A 1 90 ? -4.293 -6.566 -20.141 1 82.56 90 ASN A N 1
ATOM 713 C CA . ASN A 1 90 ? -4.34 -6.602 -18.672 1 82.56 90 ASN A CA 1
ATOM 714 C C . ASN A 1 90 ? -3.143 -7.34 -18.094 1 82.56 90 ASN A C 1
ATOM 716 O O . ASN A 1 90 ? -3.088 -7.59 -16.891 1 82.56 90 ASN A O 1
ATOM 720 N N . ASP A 1 91 ? -2.201 -7.719 -19.047 1 89.25 91 ASP A N 1
ATOM 721 C CA . ASP A 1 91 ? -1.032 -8.453 -18.578 1 89.25 91 ASP A CA 1
ATOM 722 C C . ASP A 1 91 ? 0.159 -7.52 -18.375 1 89.25 91 ASP A C 1
ATOM 724 O O . ASP A 1 91 ? 0.731 -7.02 -19.344 1 89.25 91 ASP A O 1
ATOM 728 N N . MET A 1 92 ? 0.583 -7.301 -17.156 1 92.38 92 MET A N 1
ATOM 729 C CA . MET A 1 92 ? 1.667 -6.383 -16.812 1 92.38 92 MET A CA 1
ATOM 730 C C . MET A 1 92 ? 2.846 -7.137 -16.203 1 92.38 92 MET A C 1
ATOM 732 O O . MET A 1 92 ? 3.562 -6.598 -15.367 1 92.38 92 MET A O 1
ATOM 736 N N . SER A 1 93 ? 3 -8.359 -16.734 1 94.19 93 SER A N 1
ATOM 737 C CA . SER A 1 93 ? 4.102 -9.188 -16.25 1 94.19 93 SER A CA 1
ATOM 738 C C . SER A 1 93 ? 5.453 -8.555 -16.594 1 94.19 93 SER A C 1
ATOM 740 O O . SER A 1 93 ? 5.602 -7.938 -17.656 1 94.19 93 SER A O 1
ATOM 742 N N . LEU A 1 94 ? 6.391 -8.742 -15.688 1 94.81 94 LEU A N 1
ATOM 743 C CA . LEU A 1 94 ? 7.719 -8.164 -15.828 1 94.81 94 LEU A CA 1
ATOM 744 C C . LEU A 1 94 ? 8.766 -9.25 -16.031 1 94.81 94 LEU A C 1
ATOM 746 O O . LEU A 1 94 ? 8.844 -10.195 -15.242 1 94.81 94 LEU A O 1
ATOM 750 N N . SER A 1 95 ? 9.562 -9.148 -17.078 1 95.06 95 SER A N 1
ATOM 751 C CA . SER A 1 95 ? 10.602 -10.125 -17.359 1 95.06 95 SER A CA 1
ATOM 752 C C . SER A 1 95 ? 11.984 -9.562 -17.047 1 95.06 95 SER A C 1
ATOM 754 O O . SER A 1 95 ? 12.297 -8.422 -17.391 1 95.06 95 SER A O 1
ATOM 756 N N . PHE A 1 96 ? 12.797 -10.328 -16.359 1 96.06 96 PHE A N 1
ATOM 757 C CA . PHE A 1 96 ? 14.18 -9.984 -16.047 1 96.06 96 PHE A CA 1
ATOM 758 C C . PHE A 1 96 ? 15.141 -10.695 -16.984 1 96.06 96 PHE A C 1
ATOM 760 O O . PHE A 1 96 ? 14.977 -11.883 -17.266 1 96.06 96 PHE A O 1
ATOM 767 N N . THR A 1 97 ? 16.047 -9.852 -17.438 1 94.38 97 THR A N 1
ATOM 768 C CA . THR A 1 97 ? 17.188 -10.43 -18.141 1 94.38 97 THR A CA 1
ATOM 769 C C . THR A 1 97 ? 18.469 -10.258 -17.344 1 94.38 97 THR A C 1
ATOM 771 O O . THR A 1 97 ? 18.719 -9.195 -16.781 1 94.38 97 THR A O 1
ATOM 774 N N . ASN A 1 98 ? 19.219 -11.289 -17.109 1 92.56 98 ASN A N 1
ATOM 775 C CA . ASN A 1 98 ? 20.469 -11.281 -16.375 1 92.56 98 ASN A CA 1
ATOM 776 C C . ASN A 1 98 ? 20.25 -11 -14.891 1 92.56 98 ASN A C 1
ATOM 778 O O . ASN A 1 98 ? 20.906 -10.133 -14.305 1 92.56 98 ASN A O 1
ATOM 782 N N . ALA A 1 99 ? 19.234 -11.672 -14.406 1 95.25 99 ALA A N 1
ATOM 783 C CA . ALA A 1 99 ? 18.938 -11.523 -12.984 1 95.25 99 ALA A CA 1
ATOM 784 C C . ALA A 1 99 ? 20.062 -12.102 -12.125 1 95.25 99 ALA A C 1
ATOM 786 O O . ALA A 1 99 ? 20.734 -13.055 -12.539 1 95.25 99 ALA A O 1
ATOM 787 N N . SER A 1 100 ? 20.312 -11.531 -10.977 1 94.31 100 SER A N 1
ATOM 788 C CA . SER A 1 100 ? 21.359 -11.953 -10.055 1 94.31 100 SER A CA 1
ATOM 789 C C . SER A 1 100 ? 20.844 -12.031 -8.617 1 94.31 100 SER A C 1
ATOM 791 O O . SER A 1 100 ? 19.656 -11.844 -8.375 1 94.31 100 SER A O 1
ATOM 793 N N . GLU A 1 101 ? 21.734 -12.305 -7.746 1 94.12 101 GLU A N 1
ATOM 794 C CA . GLU A 1 101 ? 21.391 -12.438 -6.332 1 94.12 101 GLU A CA 1
ATOM 795 C C . GLU A 1 101 ? 20.828 -11.125 -5.781 1 94.12 101 GLU A C 1
ATOM 797 O O . GLU A 1 101 ? 20.047 -11.133 -4.828 1 94.12 101 GLU A O 1
ATOM 802 N N . ALA A 1 102 ? 21.203 -10.062 -6.473 1 92.44 102 ALA A N 1
ATOM 803 C CA . ALA A 1 102 ? 20.719 -8.75 -6.047 1 92.44 102 ALA A CA 1
ATOM 804 C C . ALA A 1 102 ? 19.234 -8.602 -6.305 1 92.44 102 ALA A C 1
ATOM 806 O O . ALA A 1 102 ? 18.578 -7.703 -5.762 1 92.44 102 ALA A O 1
ATOM 807 N N . ASP A 1 103 ? 18.719 -9.531 -7.133 1 95.38 103 ASP A N 1
ATOM 808 C CA . ASP A 1 103 ? 17.312 -9.414 -7.523 1 95.38 103 ASP A CA 1
ATOM 809 C C . ASP A 1 103 ? 16.422 -10.273 -6.633 1 95.38 103 ASP A C 1
ATOM 811 O O . ASP A 1 103 ? 15.203 -10.312 -6.812 1 95.38 103 ASP A O 1
ATOM 815 N N . VAL A 1 104 ? 17.016 -10.977 -5.695 1 95.44 104 VAL A N 1
ATOM 816 C CA . VAL A 1 104 ? 16.234 -11.672 -4.676 1 95.44 104 VAL A CA 1
ATOM 817 C C . VAL A 1 104 ? 15.523 -10.648 -3.799 1 95.44 104 VAL A C 1
ATOM 819 O O . VAL A 1 104 ? 16.094 -9.617 -3.438 1 95.44 104 VAL A O 1
ATOM 822 N N . GLY A 1 105 ? 14.219 -10.906 -3.539 1 94.88 105 GLY A N 1
ATOM 823 C CA . GLY A 1 105 ? 13.469 -9.969 -2.711 1 94.88 105 GLY A CA 1
ATOM 824 C C . GLY A 1 105 ? 11.977 -9.984 -2.99 1 94.88 105 GLY A C 1
ATOM 825 O O . GLY A 1 105 ? 11.469 -10.922 -3.604 1 94.88 105 GLY A O 1
ATOM 826 N N . THR A 1 106 ? 11.328 -8.984 -2.455 1 96.06 106 THR A N 1
ATOM 827 C CA . THR A 1 106 ? 9.875 -8.875 -2.574 1 96.06 106 THR A CA 1
ATOM 828 C C . THR A 1 106 ? 9.492 -7.781 -3.562 1 96.06 106 THR A C 1
ATOM 830 O O . THR A 1 106 ? 10.039 -6.676 -3.518 1 96.06 106 THR A O 1
ATOM 833 N N . TYR A 1 107 ? 8.609 -8.164 -4.426 1 97.25 107 TYR A N 1
ATOM 834 C CA . TYR A 1 107 ? 8.125 -7.246 -5.453 1 97.25 107 TYR A CA 1
ATOM 835 C C . TYR A 1 107 ? 6.617 -7.043 -5.328 1 97.25 107 TYR A C 1
ATOM 837 O O . TYR A 1 107 ? 5.898 -7.934 -4.867 1 97.25 107 TYR A O 1
ATOM 845 N N . THR A 1 108 ? 6.172 -5.867 -5.73 1 97.31 108 THR A N 1
ATOM 846 C CA . THR A 1 108 ? 4.746 -5.559 -5.754 1 97.31 108 THR A CA 1
ATOM 847 C C . THR A 1 108 ? 4.328 -5.023 -7.121 1 97.31 108 THR A C 1
ATOM 849 O O . THR A 1 108 ? 4.957 -4.102 -7.648 1 97.31 108 THR A O 1
ATOM 852 N N . CYS A 1 109 ? 3.414 -5.727 -7.715 1 96.62 109 CYS A N 1
ATOM 853 C CA . CYS A 1 109 ? 2.738 -5.23 -8.906 1 96.62 109 CYS A CA 1
ATOM 854 C C . CYS A 1 109 ? 1.518 -4.398 -8.531 1 96.62 109 CYS A C 1
ATOM 856 O O . CYS A 1 109 ? 0.534 -4.926 -8.016 1 96.62 109 CYS A O 1
ATOM 858 N N . LEU A 1 110 ? 1.6 -3.109 -8.773 1 96.81 110 LEU A N 1
ATOM 859 C CA . LEU A 1 110 ? 0.515 -2.188 -8.461 1 96.81 110 LEU A CA 1
ATOM 860 C C . LEU A 1 110 ? -0.201 -1.734 -9.727 1 96.81 110 LEU A C 1
ATOM 862 O O . LEU A 1 110 ? 0.387 -1.045 -10.562 1 96.81 110 LEU A O 1
ATOM 866 N N . LEU A 1 111 ? -1.461 -2.09 -9.812 1 94.38 111 LEU A N 1
ATOM 867 C CA . LEU A 1 111 ? -2.275 -1.722 -10.961 1 94.38 111 LEU A CA 1
ATOM 868 C C . LEU A 1 111 ? -3.387 -0.758 -10.562 1 94.38 111 LEU A C 1
ATOM 870 O O . LEU A 1 111 ? -3.938 -0.865 -9.461 1 94.38 111 LEU A O 1
ATOM 874 N N . HIS A 1 112 ? -3.562 0.15 -11.391 1 92.75 112 HIS A N 1
ATOM 875 C CA . HIS A 1 112 ? -4.676 1.068 -11.188 1 92.75 112 HIS A CA 1
ATOM 876 C C . HIS A 1 112 ? -5.672 0.996 -12.336 1 92.75 112 HIS A C 1
ATOM 878 O O . HIS A 1 112 ? -5.285 1.089 -13.508 1 92.75 112 HIS A O 1
ATOM 884 N N . ALA A 1 113 ? -6.914 0.809 -12 1 92.81 113 ALA A N 1
ATOM 885 C CA . ALA A 1 113 ? -7.977 0.74 -13 1 92.81 113 ALA A CA 1
ATOM 886 C C . ALA A 1 113 ? -9.141 1.654 -12.625 1 92.81 113 ALA A C 1
ATOM 888 O O . ALA A 1 113 ? -9.375 1.922 -11.438 1 92.81 113 ALA A O 1
ATOM 889 N N . PHE A 1 114 ? -9.797 2.17 -13.688 1 92.69 114 PHE A N 1
ATOM 890 C CA . PHE A 1 114 ? -11.008 2.951 -13.469 1 92.69 114 PHE A CA 1
ATOM 891 C C . PHE A 1 114 ? -12.242 2.164 -13.891 1 92.69 114 PHE A C 1
ATOM 893 O O . PHE A 1 114 ? -12.273 1.582 -14.977 1 92.69 114 PHE A O 1
ATOM 900 N N . PRO A 1 115 ? -13.242 2.082 -13.07 1 93.69 115 PRO A N 1
ATOM 901 C CA . PRO A 1 115 ? -13.438 2.787 -11.797 1 93.69 115 PRO A CA 1
ATOM 902 C C . PRO A 1 115 ? -13.125 1.91 -10.586 1 93.69 115 PRO A C 1
ATOM 904 O O . PRO A 1 115 ? -13.461 2.275 -9.461 1 93.69 115 PRO A O 1
ATOM 907 N N . LEU A 1 116 ? -12.523 0.819 -10.773 1 91.31 116 LEU A N 1
ATOM 908 C CA . LEU A 1 116 ? -12.414 -0.191 -9.727 1 91.31 116 LEU A CA 1
ATOM 909 C C . LEU A 1 116 ? -11.336 0.183 -8.719 1 91.31 116 LEU A C 1
ATOM 911 O O . LEU A 1 116 ? -11.328 -0.318 -7.594 1 91.31 116 LEU A O 1
ATOM 915 N N . GLY A 1 117 ? -10.391 1.038 -9.133 1 94 117 GLY A N 1
ATOM 916 C CA . GLY A 1 117 ? -9.367 1.456 -8.188 1 94 117 GLY A CA 1
ATOM 917 C C . GLY A 1 117 ? -8.094 0.638 -8.289 1 94 117 GLY A C 1
ATOM 918 O O . GLY A 1 117 ? -7.754 0.134 -9.359 1 94 117 GLY A O 1
ATOM 919 N N . SER A 1 118 ? -7.406 0.56 -7.16 1 94.69 118 SER A N 1
ATOM 920 C CA . SER A 1 118 ? -6.086 -0.064 -7.152 1 94.69 118 SER A CA 1
ATOM 921 C C . SER A 1 118 ? -6.188 -1.568 -6.926 1 94.69 118 SER A C 1
ATOM 923 O O . SER A 1 118 ? -7.129 -2.043 -6.289 1 94.69 118 SER A O 1
ATOM 925 N N . TRP A 1 119 ? -5.285 -2.312 -7.539 1 93.75 119 TRP A N 1
ATOM 926 C CA . TRP A 1 119 ? -5.109 -3.754 -7.41 1 93.75 119 TRP A CA 1
ATOM 927 C C . TRP A 1 119 ? -3.635 -4.113 -7.262 1 93.75 119 TRP A C 1
ATOM 929 O O . TRP A 1 119 ? -2.799 -3.662 -8.047 1 93.75 119 TRP A O 1
ATOM 939 N N . THR A 1 120 ? -3.348 -4.93 -6.203 1 94.12 120 THR A N 1
ATOM 940 C CA . THR A 1 120 ? -1.94 -5.199 -5.93 1 94.12 120 THR A CA 1
ATOM 941 C C . THR A 1 120 ? -1.686 -6.703 -5.844 1 94.12 120 THR A C 1
ATOM 943 O O . THR A 1 120 ? -2.518 -7.449 -5.328 1 94.12 120 THR A O 1
ATOM 946 N N . LYS A 1 121 ? -0.634 -7.098 -6.375 1 95.06 121 LYS A N 1
ATOM 947 C CA . LYS A 1 121 ? -0.127 -8.461 -6.258 1 95.06 121 LYS A CA 1
ATOM 948 C C . LYS A 1 121 ? 1.318 -8.469 -5.766 1 95.06 121 LYS A C 1
ATOM 950 O O . LYS A 1 121 ? 2.145 -7.688 -6.242 1 95.06 121 LYS A O 1
ATOM 955 N N . THR A 1 122 ? 1.616 -9.352 -4.809 1 96.06 122 THR A N 1
ATOM 956 C CA . THR A 1 122 ? 2.965 -9.445 -4.258 1 96.06 122 THR A CA 1
ATOM 957 C C . THR A 1 122 ? 3.67 -10.703 -4.758 1 96.06 122 THR A C 1
ATOM 959 O O . THR A 1 122 ? 3.068 -11.781 -4.809 1 96.06 122 THR A O 1
ATOM 962 N N . VAL A 1 123 ? 4.93 -10.531 -5.152 1 97.12 123 VAL A N 1
ATOM 963 C CA . VAL A 1 123 ? 5.742 -11.625 -5.656 1 97.12 123 VAL A CA 1
ATOM 964 C C . VAL A 1 123 ? 7.055 -11.703 -4.875 1 97.12 123 VAL A C 1
ATOM 966 O O . VAL A 1 123 ? 7.727 -10.688 -4.684 1 97.12 123 VAL A O 1
ATOM 969 N N . GLN A 1 124 ? 7.43 -12.867 -4.371 1 96.06 124 GLN A N 1
ATOM 970 C CA . GLN A 1 124 ? 8.703 -13.086 -3.697 1 96.06 124 GLN A CA 1
ATOM 971 C C . GLN A 1 124 ? 9.664 -13.875 -4.578 1 96.06 124 GLN A C 1
ATOM 973 O O . GLN A 1 124 ? 9.328 -14.969 -5.051 1 96.06 124 GLN A O 1
ATOM 978 N N . VAL A 1 125 ? 10.766 -13.305 -4.801 1 96.56 125 VAL A N 1
ATOM 979 C CA . VAL A 1 125 ? 11.82 -14.031 -5.496 1 96.56 125 VAL A CA 1
ATOM 980 C C . VAL A 1 125 ? 12.797 -14.617 -4.477 1 96.56 125 VAL A C 1
ATOM 982 O O . VAL A 1 125 ? 13.367 -13.891 -3.66 1 96.56 125 VAL A O 1
ATOM 985 N N . VAL A 1 126 ? 12.977 -15.922 -4.551 1 95 126 VAL A N 1
ATOM 986 C CA . VAL A 1 126 ? 13.836 -16.594 -3.584 1 95 126 VAL A CA 1
ATOM 987 C C . VAL A 1 126 ? 15.008 -17.25 -4.309 1 95 126 VAL A C 1
ATOM 989 O O . VAL A 1 126 ? 14.914 -17.562 -5.496 1 95 126 VAL A O 1
ATOM 992 N N . GLN A 1 127 ? 16 -17.453 -3.506 1 94.31 127 GLN A N 1
ATOM 993 C CA . GLN A 1 127 ? 17.172 -18.141 -4.062 1 94.31 127 GLN A CA 1
ATOM 994 C C . GLN A 1 127 ? 16.812 -19.547 -4.523 1 94.31 127 GLN A C 1
ATOM 996 O O . GLN A 1 127 ? 15.992 -20.219 -3.893 1 94.31 127 GLN A O 1
ATOM 1001 N N . SER A 1 128 ? 17.484 -19.984 -5.523 1 87.25 128 SER A N 1
ATOM 1002 C CA . SER A 1 128 ? 17.188 -21.281 -6.129 1 87.25 128 SER A CA 1
ATOM 1003 C C . SER A 1 128 ? 17.297 -22.406 -5.105 1 87.25 128 SER A C 1
ATOM 1005 O O . SER A 1 128 ? 16.484 -23.328 -5.105 1 87.25 128 SER A O 1
ATOM 1007 N N . ASP A 1 129 ? 18.172 -22.312 -4.215 1 83.12 129 ASP A N 1
ATOM 1008 C CA . ASP A 1 129 ? 18.391 -23.375 -3.238 1 83.12 129 ASP A CA 1
ATOM 1009 C C . ASP A 1 129 ? 17.297 -23.375 -2.166 1 83.12 129 ASP A C 1
ATOM 1011 O O . ASP A 1 129 ? 17.062 -24.391 -1.516 1 83.12 129 ASP A O 1
ATOM 1015 N N . SER A 1 130 ? 16.625 -22.312 -2.045 1 80.81 130 SER A N 1
ATOM 1016 C CA . SER A 1 130 ? 15.594 -22.156 -1.024 1 80.81 130 SER A CA 1
ATOM 1017 C C . SER A 1 130 ? 14.219 -22.516 -1.579 1 80.81 130 SER A C 1
ATOM 1019 O O . SER A 1 130 ? 13.242 -22.578 -0.832 1 80.81 130 SER A O 1
ATOM 1021 N N . PHE A 1 131 ? 14.227 -22.703 -2.879 1 82.44 131 PHE A N 1
ATOM 1022 C CA . PHE A 1 131 ? 12.969 -23.062 -3.527 1 82.44 131 PHE A CA 1
ATOM 1023 C C . PHE A 1 131 ? 12.742 -24.562 -3.477 1 82.44 131 PHE A C 1
ATOM 1025 O O . PHE A 1 131 ? 13.289 -25.312 -4.293 1 82.44 131 PHE A O 1
ATOM 1032 N N . GLU A 1 132 ? 12.203 -25.047 -2.346 1 75.19 132 GLU A N 1
ATOM 1033 C CA . GLU A 1 132 ? 12.031 -26.484 -2.16 1 75.19 132 GLU A CA 1
ATOM 1034 C C . GLU A 1 132 ? 10.57 -26.891 -2.33 1 75.19 132 GLU A C 1
ATOM 1036 O O . GLU A 1 132 ? 9.672 -26.266 -1.759 1 75.19 132 GLU A O 1
ATOM 1041 N N . ILE A 1 133 ? 10.375 -27.797 -3.344 1 73.69 133 ILE A N 1
ATOM 1042 C CA . ILE A 1 133 ? 9.062 -28.406 -3.521 1 73.69 133 ILE A CA 1
ATOM 1043 C C . ILE A 1 133 ? 9.062 -29.812 -2.936 1 73.69 133 ILE A C 1
ATOM 1045 O O . ILE A 1 133 ? 9.844 -30.672 -3.361 1 73.69 133 ILE A O 1
ATOM 1049 N N . GLU A 1 134 ? 8.656 -29.891 -1.729 1 68.12 134 GLU A N 1
ATOM 1050 C CA . GLU A 1 134 ? 8.594 -31.25 -1.174 1 68.12 134 GLU A CA 1
ATOM 1051 C C . GLU A 1 134 ? 7.496 -32.062 -1.845 1 68.12 134 GLU A C 1
ATOM 1053 O O . GLU A 1 134 ? 6.312 -31.75 -1.723 1 68.12 134 GLU A O 1
ATOM 1058 N N . LEU A 1 135 ? 8.023 -32.938 -2.752 1 66 135 LEU A N 1
ATOM 1059 C CA . LEU A 1 135 ? 7.082 -33.812 -3.416 1 66 135 LEU A CA 1
ATOM 1060 C C . LEU A 1 135 ? 6.84 -35.062 -2.582 1 66 135 LEU A C 1
ATOM 1062 O O . LEU A 1 135 ? 7.75 -35.875 -2.396 1 66 135 LEU A O 1
ATOM 1066 N N . ARG A 1 136 ? 5.953 -34.938 -1.587 1 69.12 136 ARG A N 1
ATOM 1067 C CA . ARG A 1 136 ? 5.582 -36.156 -0.877 1 69.12 136 ARG A CA 1
ATOM 1068 C C . ARG A 1 136 ? 4.566 -36.969 -1.677 1 69.12 136 ARG A C 1
ATOM 1070 O O . ARG A 1 136 ? 4.219 -36.594 -2.803 1 69.12 136 ARG A O 1
ATOM 1077 N N . ASN A 1 137 ? 4.082 -38.062 -1.125 1 75.38 137 ASN A N 1
ATOM 1078 C CA . ASN A 1 137 ? 3.016 -38.844 -1.709 1 75.38 137 ASN A CA 1
ATOM 1079 C C . ASN A 1 137 ? 1.802 -38 -2.07 1 75.38 137 ASN A C 1
ATOM 1081 O O . ASN A 1 137 ? 1.35 -37.188 -1.267 1 75.38 137 ASN A O 1
ATOM 1085 N N . HIS A 1 138 ? 1.635 -37.938 -3.441 1 76.56 138 HIS A N 1
ATOM 1086 C CA . HIS A 1 138 ? 0.503 -37.125 -3.865 1 76.56 138 HIS A CA 1
ATOM 1087 C C . HIS A 1 138 ? -0.452 -37.906 -4.746 1 76.56 138 HIS A C 1
ATOM 1089 O O . HIS A 1 138 ? -0.06 -38.938 -5.344 1 76.56 138 HIS A O 1
ATOM 1095 N N . ASP A 1 139 ? -1.676 -37.594 -4.66 1 84.25 139 ASP A N 1
ATOM 1096 C CA . ASP A 1 139 ? -2.701 -38.156 -5.539 1 84.25 139 ASP A CA 1
ATOM 1097 C C . ASP A 1 139 ? -2.596 -37.562 -6.945 1 84.25 139 ASP A C 1
ATOM 1099 O O . ASP A 1 139 ? -2.02 -36.5 -7.137 1 84.25 139 ASP A O 1
ATOM 1103 N N . HIS A 1 140 ? -3.029 -38.406 -7.891 1 86.81 140 HIS A N 1
ATOM 1104 C CA . HIS A 1 140 ? -3.021 -37.969 -9.273 1 86.81 140 HIS A CA 1
ATOM 1105 C C . HIS A 1 140 ? -4.422 -38 -9.875 1 86.81 140 HIS A C 1
ATOM 1107 O O . HIS A 1 140 ? -5.156 -38.969 -9.688 1 86.81 140 HIS A O 1
ATOM 1113 N N . ARG A 1 141 ? -4.797 -36.906 -10.469 1 86.44 141 ARG A N 1
ATOM 1114 C CA . ARG A 1 141 ? -6.086 -36.812 -11.141 1 86.44 141 ARG A CA 1
ATOM 1115 C C . ARG A 1 141 ? -5.918 -36.406 -12.602 1 86.44 141 ARG A C 1
ATOM 1117 O O . ARG A 1 141 ? -5.109 -35.531 -12.906 1 86.44 141 ARG A O 1
ATOM 1124 N N . ILE A 1 142 ? -6.566 -37.094 -13.531 1 83.88 142 ILE A N 1
ATOM 1125 C CA . ILE A 1 142 ? -6.609 -36.75 -14.945 1 83.88 142 ILE A CA 1
ATOM 1126 C C . ILE A 1 142 ? -8.008 -36.25 -15.305 1 83.88 142 ILE A C 1
ATOM 1128 O O . ILE A 1 142 ? -8.992 -36.969 -15.148 1 83.88 142 ILE A O 1
ATOM 1132 N N . LEU A 1 143 ? -8.055 -35.031 -15.789 1 85.94 143 LEU A N 1
ATOM 1133 C CA . LEU A 1 143 ? -9.344 -34.406 -16.094 1 85.94 143 LEU A CA 1
ATOM 1134 C C . LEU A 1 143 ? -9.344 -33.781 -17.469 1 85.94 143 LEU A C 1
ATOM 1136 O O . LEU A 1 143 ? -8.273 -33.562 -18.047 1 85.94 143 LEU A O 1
ATOM 1140 N N . SER A 1 144 ? -10.547 -33.625 -18.109 1 84.44 144 SER A N 1
ATOM 1141 C CA . SER A 1 144 ? -10.703 -32.969 -19.391 1 84.44 144 SER A CA 1
ATOM 1142 C C . SER A 1 144 ? -10.773 -31.438 -19.234 1 84.44 144 SER A C 1
ATOM 1144 O O . SER A 1 144 ? -11.125 -30.938 -18.172 1 84.44 144 SER A O 1
ATOM 1146 N N . PRO A 1 145 ? -10.438 -30.75 -20.375 1 85.31 145 PRO A N 1
ATOM 1147 C CA . PRO A 1 145 ? -10.531 -29.281 -20.344 1 85.31 145 PRO A CA 1
ATOM 1148 C C . PRO A 1 145 ? -11.93 -28.797 -19.984 1 85.31 145 PRO A C 1
ATOM 1150 O O . PRO A 1 145 ? -12.922 -29.484 -20.266 1 85.31 145 PRO A O 1
ATOM 1153 N N . GLY A 1 146 ? -12.023 -27.688 -19.453 1 89.5 146 GLY A N 1
ATOM 1154 C CA . GLY A 1 146 ? -13.266 -27.109 -18.969 1 89.5 146 GLY A CA 1
ATOM 1155 C C . GLY A 1 146 ? -13.211 -26.719 -17.5 1 89.5 146 GLY A C 1
ATOM 1156 O O . GLY A 1 146 ? -12.164 -26.281 -17.016 1 89.5 146 GLY A O 1
ATOM 1157 N N . SER A 1 147 ? -14.305 -26.734 -16.906 1 91.56 147 SER A N 1
ATOM 1158 C CA . SER A 1 147 ? -14.352 -26.422 -15.477 1 91.56 147 SER A CA 1
ATOM 1159 C C . SER A 1 147 ? -13.938 -27.609 -14.633 1 91.56 147 SER A C 1
ATOM 1161 O O . SER A 1 147 ? -14.617 -28.641 -14.617 1 91.56 147 SER A O 1
ATOM 1163 N N . VAL A 1 148 ? -12.852 -27.516 -13.969 1 94 148 VAL A N 1
ATOM 1164 C CA . VAL A 1 148 ? -12.281 -28.609 -13.195 1 94 148 VAL A CA 1
ATOM 1165 C C . VAL A 1 148 ? -12.414 -28.312 -11.703 1 94 148 VAL A C 1
ATOM 1167 O O . VAL A 1 148 ? -12.195 -27.172 -11.273 1 94 148 VAL A O 1
ATOM 1170 N N . THR A 1 149 ? -12.773 -29.328 -10.984 1 94.81 149 THR A N 1
ATOM 1171 C CA . THR A 1 149 ? -12.93 -29.172 -9.539 1 94.81 149 THR A CA 1
ATOM 1172 C C . THR A 1 149 ? -11.945 -30.062 -8.789 1 94.81 149 THR A C 1
ATOM 1174 O O . THR A 1 149 ? -11.852 -31.266 -9.062 1 94.81 149 THR A O 1
ATOM 1177 N N . LEU A 1 150 ? -11.172 -29.5 -7.926 1 95.31 150 LEU A N 1
ATOM 1178 C CA . LEU A 1 150 ? -10.312 -30.219 -7.004 1 95.31 150 LEU A CA 1
ATOM 1179 C C . LEU A 1 150 ? -10.836 -30.125 -5.578 1 95.31 150 LEU A C 1
ATOM 1181 O O . LEU A 1 150 ? -11.195 -29.047 -5.113 1 95.31 150 LEU A O 1
ATOM 1185 N N . THR A 1 151 ? -10.914 -31.281 -4.934 1 94.62 151 THR A N 1
ATOM 1186 C CA . THR A 1 151 ? -11.477 -31.312 -3.588 1 94.62 151 THR A CA 1
ATOM 1187 C C . THR A 1 151 ? -10.539 -32.031 -2.625 1 94.62 151 THR A C 1
ATOM 1189 O O . THR A 1 151 ? -9.844 -32.969 -3.01 1 94.62 151 THR A O 1
ATOM 1192 N N . TYR A 1 152 ? -10.492 -31.531 -1.43 1 93.44 152 TYR A N 1
ATOM 1193 C CA . TYR A 1 152 ? -9.758 -32.188 -0.347 1 93.44 152 TYR A CA 1
ATOM 1194 C C . TYR A 1 152 ? -10.594 -32.219 0.931 1 93.44 152 TYR A C 1
ATOM 1196 O O . TYR A 1 152 ? -11.234 -31.219 1.287 1 93.44 152 TYR A O 1
ATOM 1204 N N . GLU A 1 153 ? -10.555 -33.406 1.51 1 93.5 153 GLU A N 1
ATOM 1205 C CA . GLU A 1 153 ? -11.281 -33.594 2.76 1 93.5 153 GLU A CA 1
ATOM 1206 C C . GLU A 1 153 ? -10.336 -33.594 3.957 1 93.5 153 GLU A C 1
ATOM 1208 O O . GLU A 1 153 ? -9.359 -34.375 3.973 1 93.5 153 GLU A O 1
ATOM 1213 N N . LEU A 1 154 ? -10.672 -32.781 4.891 1 92.81 154 LEU A N 1
ATOM 1214 C CA . LEU A 1 154 ? -9.867 -32.688 6.105 1 92.81 154 LEU A CA 1
ATOM 1215 C C . LEU A 1 154 ? -9.914 -34 6.879 1 92.81 154 LEU A C 1
ATOM 1217 O O . LEU A 1 154 ? -10.992 -34.531 7.168 1 92.81 154 LEU A O 1
ATOM 1221 N N . GLN A 1 155 ? -8.711 -34.469 7.312 1 90.62 155 GLN A N 1
ATOM 1222 C CA . GLN A 1 155 ? -8.633 -35.75 8 1 90.62 155 GLN A CA 1
ATOM 1223 C C . GLN A 1 155 ? -8.484 -35.562 9.508 1 90.62 155 GLN A C 1
ATOM 1225 O O . GLN A 1 155 ? -8.992 -36.375 10.297 1 90.62 155 GLN A O 1
ATOM 1230 N N . MET A 1 156 ? -7.855 -34.5 9.812 1 87.88 156 MET A N 1
ATOM 1231 C CA . MET A 1 156 ? -7.633 -34.281 11.242 1 87.88 156 MET A CA 1
ATOM 1232 C C . MET A 1 156 ? -8.938 -33.938 11.945 1 87.88 156 MET A C 1
ATOM 1234 O O . MET A 1 156 ? -9.875 -33.438 11.32 1 87.88 156 MET A O 1
ATOM 1238 N N . ASN A 1 157 ? -9.008 -34.125 13.211 1 87 157 ASN A N 1
ATOM 1239 C CA . ASN A 1 157 ? -10.227 -33.906 13.992 1 87 157 ASN A CA 1
ATOM 1240 C C . ASN A 1 157 ? -10.422 -32.438 14.352 1 87 157 ASN A C 1
ATOM 1242 O O . ASN A 1 157 ? -11.555 -31.984 14.516 1 87 157 ASN A O 1
ATOM 1246 N N . GLN A 1 158 ? -9.406 -31.812 14.438 1 86.81 158 GLN A N 1
ATOM 1247 C CA . GLN A 1 158 ? -9.508 -30.422 14.836 1 86.81 158 GLN A CA 1
ATOM 1248 C C . GLN A 1 158 ? -10.109 -29.578 13.719 1 86.81 158 GLN A C 1
ATOM 1250 O O . GLN A 1 158 ? -9.883 -29.844 12.539 1 86.81 158 GLN A O 1
ATOM 1255 N N . SER A 1 159 ? -10.852 -28.609 14.188 1 89.31 159 SER A N 1
ATOM 1256 C CA . SER A 1 159 ? -11.414 -27.688 13.211 1 89.31 159 SER A CA 1
ATOM 1257 C C . SER A 1 159 ? -10.344 -26.766 12.633 1 89.31 159 SER A C 1
ATOM 1259 O O . SER A 1 159 ? -9.422 -26.359 13.344 1 89.31 159 SER A O 1
ATOM 1261 N N . ALA A 1 160 ? -10.523 -26.531 11.359 1 90.88 160 ALA A N 1
ATOM 1262 C CA . ALA A 1 160 ? -9.57 -25.641 10.695 1 90.88 160 ALA A CA 1
ATOM 1263 C C . ALA A 1 160 ? -9.992 -24.188 10.812 1 90.88 160 ALA A C 1
ATOM 1265 O O . ALA A 1 160 ? -11.18 -23.875 10.883 1 90.88 160 ALA A O 1
ATOM 1266 N N . GLN A 1 161 ? -9.023 -23.312 10.867 1 91.44 161 GLN A N 1
ATOM 1267 C CA . GLN A 1 161 ? -9.258 -21.875 10.922 1 91.44 161 GLN A CA 1
ATOM 1268 C C . GLN A 1 161 ? -8.969 -21.219 9.57 1 91.44 161 GLN A C 1
ATOM 1270 O O . GLN A 1 161 ? -9.547 -20.188 9.234 1 91.44 161 GLN A O 1
ATOM 1275 N N . GLU A 1 162 ? -8.047 -21.859 8.859 1 93 162 GLU A N 1
ATOM 1276 C CA . GLU A 1 162 ? -7.684 -21.344 7.551 1 93 162 GLU A CA 1
ATOM 1277 C C . GLU A 1 162 ? -7.469 -22.469 6.543 1 93 162 GLU A C 1
ATOM 1279 O O . GLU A 1 162 ? -7.117 -23.578 6.922 1 93 162 GLU A O 1
ATOM 1284 N N . VAL A 1 163 ? -7.703 -22.141 5.316 1 94 163 VAL A N 1
ATOM 1285 C CA . VAL A 1 163 ? -7.422 -23.062 4.223 1 94 163 VAL A CA 1
ATOM 1286 C C . VAL A 1 163 ? -6.691 -22.344 3.1 1 94 163 VAL A C 1
ATOM 1288 O O . VAL A 1 163 ? -7.035 -21.203 2.758 1 94 163 VAL A O 1
ATOM 1291 N N . MET A 1 164 ? -5.691 -23.016 2.574 1 94.81 164 MET A N 1
ATOM 1292 C CA . MET A 1 164 ? -4.934 -22.438 1.465 1 94.81 164 MET A CA 1
ATOM 1293 C C . MET A 1 164 ? -4.812 -23.438 0.319 1 94.81 164 MET A C 1
ATOM 1295 O O . MET A 1 164 ? -4.602 -24.641 0.549 1 94.81 164 MET A O 1
ATOM 1299 N N . TRP A 1 165 ? -5.039 -22.953 -0.892 1 95.88 165 TRP A N 1
ATOM 1300 C CA . TRP A 1 165 ? -4.77 -23.703 -2.109 1 95.88 165 TRP A CA 1
ATOM 1301 C C . TRP A 1 165 ? -3.635 -23.078 -2.906 1 95.88 165 TRP A C 1
ATOM 1303 O O . TRP A 1 165 ? -3.623 -21.859 -3.127 1 95.88 165 TRP A O 1
ATOM 1313 N N . GLU A 1 166 ? -2.678 -23.906 -3.32 1 95.81 166 GLU A N 1
ATOM 1314 C CA . GLU A 1 166 ? -1.534 -23.422 -4.09 1 95.81 166 GLU A CA 1
ATOM 1315 C C . GLU A 1 166 ? -1.287 -24.281 -5.316 1 95.81 166 GLU A C 1
ATOM 1317 O O . GLU A 1 166 ? -1.603 -25.484 -5.316 1 95.81 166 GLU A O 1
ATOM 1322 N N . LYS A 1 167 ? -0.821 -23.656 -6.34 1 95.5 167 LYS A N 1
ATOM 1323 C CA . LYS A 1 167 ? -0.294 -24.375 -7.5 1 95.5 167 LYS A CA 1
ATOM 1324 C C . LYS A 1 167 ? 1.231 -24.344 -7.516 1 95.5 167 LYS A C 1
ATOM 1326 O O . LYS A 1 167 ? 1.838 -23.266 -7.488 1 95.5 167 LYS A O 1
ATOM 1331 N N . ILE A 1 168 ? 1.796 -25.484 -7.602 1 93.62 168 ILE A N 1
ATOM 1332 C CA . ILE A 1 168 ? 3.246 -25.609 -7.496 1 93.62 168 ILE A CA 1
ATOM 1333 C C . ILE A 1 168 ? 3.832 -25.969 -8.859 1 93.62 168 ILE A C 1
ATOM 1335 O O . ILE A 1 168 ? 3.473 -26.984 -9.453 1 93.62 168 ILE A O 1
ATOM 1339 N N . GLN A 1 169 ? 4.613 -25.094 -9.383 1 90.88 169 GLN A N 1
ATOM 1340 C CA . GLN A 1 169 ? 5.402 -25.312 -10.594 1 90.88 169 GLN A CA 1
ATOM 1341 C C . GLN A 1 169 ? 6.898 -25.266 -10.289 1 90.88 169 GLN A C 1
ATOM 1343 O O . GLN A 1 169 ? 7.305 -24.812 -9.219 1 90.88 169 GLN A O 1
ATOM 1348 N N . PRO A 1 170 ? 7.699 -25.828 -11.172 1 88.25 170 PRO A N 1
ATOM 1349 C CA . PRO A 1 170 ? 9.141 -25.891 -10.898 1 88.25 170 PRO A CA 1
ATOM 1350 C C . PRO A 1 170 ? 9.75 -24.516 -10.648 1 88.25 170 PRO A C 1
ATOM 1352 O O . PRO A 1 170 ? 10.695 -24.391 -9.867 1 88.25 170 PRO A O 1
ATOM 1355 N N . HIS A 1 171 ? 9.18 -23.484 -11.273 1 92.62 171 HIS A N 1
ATOM 1356 C CA . HIS A 1 171 ? 9.844 -22.203 -11.172 1 92.62 171 HIS A CA 1
ATOM 1357 C C . HIS A 1 171 ? 9.016 -21.219 -10.344 1 92.62 171 HIS A C 1
ATOM 1359 O O . HIS A 1 171 ? 9.484 -20.125 -10.023 1 92.62 171 HIS A O 1
ATOM 1365 N N . GLN A 1 172 ? 7.801 -21.594 -10 1 94.75 172 GLN A N 1
ATOM 1366 C CA . GLN A 1 172 ? 6.977 -20.641 -9.258 1 94.75 172 GLN A CA 1
ATOM 1367 C C . GLN A 1 172 ? 5.883 -21.359 -8.469 1 94.75 172 GLN A C 1
ATOM 1369 O O . GLN A 1 172 ? 5.438 -22.438 -8.852 1 94.75 172 GLN A O 1
ATOM 1374 N N . ILE A 1 173 ? 5.508 -20.844 -7.395 1 94.12 173 ILE A N 1
ATOM 1375 C CA . ILE A 1 173 ? 4.383 -21.281 -6.57 1 94.12 173 ILE A CA 1
ATOM 1376 C C . ILE A 1 173 ? 3.35 -20.156 -6.477 1 94.12 173 ILE A C 1
ATOM 1378 O O . ILE A 1 173 ? 3.666 -19.047 -6.043 1 94.12 173 ILE A O 1
ATOM 1382 N N . ASP A 1 174 ? 2.135 -20.453 -6.902 1 96.19 174 ASP A N 1
ATOM 1383 C CA . ASP A 1 174 ? 1.067 -19.453 -6.883 1 96.19 174 ASP A CA 1
ATOM 1384 C C . ASP A 1 174 ? 0.051 -19.766 -5.785 1 96.19 174 ASP A C 1
ATOM 1386 O O . ASP A 1 174 ? -0.421 -20.891 -5.668 1 96.19 174 ASP A O 1
ATOM 1390 N N . LEU A 1 175 ? -0.238 -18.781 -5.016 1 96.19 175 LEU A N 1
ATOM 1391 C CA . LEU A 1 175 ? -1.381 -18.875 -4.113 1 96.19 175 LEU A CA 1
ATOM 1392 C C . LEU A 1 175 ? -2.691 -18.719 -4.879 1 96.19 175 LEU A C 1
ATOM 1394 O O . LEU A 1 175 ? -2.988 -17.656 -5.406 1 96.19 175 LEU A O 1
ATOM 1398 N N . LEU A 1 176 ? -3.447 -19.781 -4.93 1 96 176 LEU A N 1
ATOM 1399 C CA . LEU A 1 176 ? -4.707 -19.75 -5.66 1 96 176 LEU A CA 1
ATOM 1400 C C . LEU A 1 176 ? -5.82 -19.156 -4.805 1 96 176 LEU A C 1
ATOM 1402 O O . LEU A 1 176 ? -6.641 -18.375 -5.297 1 96 176 LEU A O 1
ATOM 1406 N N . MET A 1 177 ? -5.773 -19.578 -3.545 1 94.75 177 MET A N 1
ATOM 1407 C CA . MET A 1 177 ? -6.84 -19.125 -2.654 1 94.75 177 MET A CA 1
ATOM 1408 C C . MET A 1 177 ? -6.414 -19.234 -1.195 1 94.75 177 MET A C 1
ATOM 1410 O O . MET A 1 177 ? -5.801 -20.234 -0.796 1 94.75 177 MET A O 1
ATOM 1414 N N . HIS A 1 178 ? -6.699 -18.203 -0.442 1 94.31 178 HIS A N 1
ATOM 1415 C CA . HIS A 1 178 ? -6.574 -18.188 1.012 1 94.31 178 HIS A CA 1
ATOM 1416 C C . HIS A 1 178 ? -7.91 -17.875 1.678 1 94.31 178 HIS A C 1
ATOM 1418 O O . HIS A 1 178 ? -8.516 -16.844 1.404 1 94.31 178 HIS A O 1
ATOM 1424 N N . CYS A 1 179 ? -8.344 -18.766 2.514 1 93.31 179 CYS A N 1
ATOM 1425 C CA . CYS A 1 179 ? -9.641 -18.594 3.162 1 93.31 179 CYS A CA 1
ATOM 1426 C C . CYS A 1 179 ? -9.484 -18.516 4.676 1 93.31 179 CYS A C 1
ATOM 1428 O O . CYS A 1 179 ? -8.969 -19.453 5.297 1 93.31 179 CYS A O 1
ATOM 1430 N N . ASN A 1 180 ? -9.867 -17.406 5.156 1 89.69 180 ASN A N 1
ATOM 1431 C CA . ASN A 1 180 ? -10.062 -17.297 6.598 1 89.69 180 ASN A CA 1
ATOM 1432 C C . ASN A 1 180 ? -11.445 -17.781 7.012 1 89.69 180 ASN A C 1
ATOM 1434 O O . ASN A 1 180 ? -12.445 -17.078 6.828 1 89.69 180 ASN A O 1
ATOM 1438 N N . LEU A 1 181 ? -11.492 -18.875 7.676 1 90.75 181 LEU A N 1
ATOM 1439 C CA . LEU A 1 181 ? -12.766 -19.547 7.934 1 90.75 181 LEU A CA 1
ATOM 1440 C C . LEU A 1 181 ? -13.531 -18.844 9.047 1 90.75 181 LEU A C 1
ATOM 1442 O O . LEU A 1 181 ? -14.766 -18.859 9.062 1 90.75 181 LEU A O 1
ATOM 1446 N N . SER A 1 182 ? -12.875 -18.281 9.938 1 83.56 182 SER A N 1
ATOM 1447 C CA . SER A 1 182 ? -13.539 -17.578 11.031 1 83.56 182 SER A CA 1
ATOM 1448 C C . SER A 1 182 ? -14.305 -16.359 10.531 1 83.56 182 SER A C 1
ATOM 1450 O O . SER A 1 182 ? -15.414 -16.078 10.984 1 83.56 182 SER A O 1
ATOM 1452 N N . GLY A 1 183 ? -13.734 -15.688 9.547 1 82.06 183 GLY A N 1
ATOM 1453 C CA . GLY A 1 183 ? -14.367 -14.492 9.023 1 82.06 183 GLY A CA 1
ATOM 1454 C C . GLY A 1 183 ? -15.18 -14.742 7.766 1 82.06 183 GLY A C 1
ATOM 1455 O O . GLY A 1 183 ? -15.961 -13.891 7.34 1 82.06 183 GLY A O 1
ATOM 1456 N N . GLY A 1 184 ? -14.984 -15.891 7.227 1 84.81 184 GLY A N 1
ATOM 1457 C CA . GLY A 1 184 ? -15.672 -16.234 5.992 1 84.81 184 GLY A CA 1
ATOM 1458 C C . GLY A 1 184 ? -15.195 -15.438 4.797 1 84.81 184 GLY A C 1
ATOM 1459 O O . GLY A 1 184 ? -15.984 -15.117 3.906 1 84.81 184 GLY A O 1
ATOM 1460 N N . LYS A 1 185 ? -14.008 -14.984 4.836 1 87.12 185 LYS A N 1
ATOM 1461 C CA . LYS A 1 185 ? -13.453 -14.164 3.76 1 87.12 185 LYS A CA 1
ATOM 1462 C C . LYS A 1 185 ? -12.359 -14.906 3.006 1 87.12 185 LYS A C 1
ATOM 1464 O O . LYS A 1 185 ? -11.539 -15.602 3.615 1 87.12 185 LYS A O 1
ATOM 1469 N N . SER A 1 186 ? -12.523 -14.852 1.666 1 89.88 186 SER A N 1
ATOM 1470 C CA . SER A 1 186 ? -11.5 -15.461 0.816 1 89.88 186 SER A CA 1
ATOM 1471 C C . SER A 1 186 ? -10.773 -14.406 -0.012 1 89.88 186 SER A C 1
ATOM 1473 O O . SER A 1 186 ? -11.32 -13.328 -0.273 1 89.88 186 SER A O 1
ATOM 1475 N N . TYR A 1 187 ? -9.508 -14.75 -0.311 1 88.69 187 TYR A N 1
ATOM 1476 C CA . TYR A 1 187 ? -8.625 -13.82 -1.009 1 88.69 187 TYR A CA 1
ATOM 1477 C C . TYR A 1 187 ? -7.816 -14.539 -2.082 1 88.69 187 TYR A C 1
ATOM 1479 O O . TYR A 1 187 ? -7.359 -15.664 -1.875 1 88.69 187 TYR A O 1
ATOM 1487 N N . SER A 1 188 ? -7.766 -13.875 -3.275 1 91.12 188 SER A N 1
ATOM 1488 C CA . SER A 1 188 ? -6.93 -14.414 -4.34 1 91.12 188 SER A CA 1
ATOM 1489 C C . SER A 1 188 ? -6.488 -13.32 -5.309 1 91.12 188 SER A C 1
ATOM 1491 O O . SER A 1 188 ? -7.277 -12.43 -5.652 1 91.12 188 SER A O 1
ATOM 1493 N N . LYS A 1 189 ? -5.227 -13.438 -5.684 1 91.88 189 LYS A N 1
ATOM 1494 C CA . LYS A 1 189 ? -4.703 -12.555 -6.719 1 91.88 189 LYS A CA 1
ATOM 1495 C C . LYS A 1 189 ? -4.234 -13.352 -7.934 1 91.88 189 LYS A C 1
ATOM 1497 O O . LYS A 1 189 ? -3.387 -12.883 -8.695 1 91.88 189 LYS A O 1
ATOM 1502 N N . TYR A 1 190 ? -4.832 -14.492 -8.055 1 93.88 190 TYR A N 1
ATOM 1503 C CA . TYR A 1 190 ? -4.492 -15.352 -9.18 1 93.88 190 TYR A CA 1
ATOM 1504 C C . TYR A 1 190 ? -5.148 -14.859 -10.461 1 93.88 190 TYR A C 1
ATOM 1506 O O . TYR A 1 190 ? -6.195 -14.203 -10.422 1 93.88 190 TYR A O 1
ATOM 1514 N N . ARG A 1 191 ? -4.602 -15.141 -11.555 1 89.25 191 ARG A N 1
ATOM 1515 C CA . ARG A 1 191 ? -5.043 -14.625 -12.844 1 89.25 191 ARG A CA 1
ATOM 1516 C C . ARG A 1 191 ? -6.438 -15.133 -13.195 1 89.25 191 ARG A C 1
ATOM 1518 O O . ARG A 1 191 ? -7.188 -14.461 -13.906 1 89.25 191 ARG A O 1
ATOM 1525 N N . LYS A 1 192 ? -6.762 -16.344 -12.734 1 90.44 192 LYS A N 1
ATOM 1526 C CA . LYS A 1 192 ? -8.094 -16.891 -12.969 1 90.44 192 LYS A CA 1
ATOM 1527 C C . LYS A 1 192 ? -8.992 -16.703 -11.75 1 90.44 192 LYS A C 1
ATOM 1529 O O . LYS A 1 192 ? -8.508 -16.672 -10.617 1 90.44 192 LYS A O 1
ATOM 1534 N N . GLN A 1 193 ? -10.25 -16.578 -12.07 1 89.31 193 GLN A N 1
ATOM 1535 C CA . GLN A 1 193 ? -11.203 -16.453 -10.969 1 89.31 193 GLN A CA 1
ATOM 1536 C C . GLN A 1 193 ? -11.539 -17.828 -10.375 1 89.31 193 GLN A C 1
ATOM 1538 O O . GLN A 1 193 ? -12.477 -18.484 -10.812 1 89.31 193 GLN A O 1
ATOM 1543 N N . ILE A 1 194 ? -10.812 -18.141 -9.344 1 93.25 194 ILE A N 1
ATOM 1544 C CA . ILE A 1 194 ? -11 -19.422 -8.672 1 93.25 194 ILE A CA 1
ATOM 1545 C C . ILE A 1 194 ? -12.172 -19.328 -7.703 1 93.25 194 ILE A C 1
ATOM 1547 O O . ILE A 1 194 ? -12.328 -18.344 -6.992 1 93.25 194 ILE A O 1
ATOM 1551 N N . VAL A 1 195 ? -13.016 -20.375 -7.793 1 93.31 195 VAL A N 1
ATOM 1552 C CA . VAL A 1 195 ? -14.141 -20.453 -6.871 1 93.31 195 VAL A CA 1
ATOM 1553 C C . VAL A 1 195 ? -13.844 -21.469 -5.77 1 93.31 195 VAL A C 1
ATOM 1555 O O . VAL A 1 195 ? -13.25 -22.516 -6.035 1 93.31 195 VAL A O 1
ATOM 1558 N N . THR A 1 196 ? -14.203 -21.109 -4.59 1 94.69 196 THR A N 1
ATOM 1559 C CA . THR A 1 196 ? -13.969 -22 -3.465 1 94.69 196 THR A CA 1
ATOM 1560 C C . THR A 1 196 ? -15.086 -21.875 -2.432 1 94.69 196 THR A C 1
ATOM 1562 O O . THR A 1 196 ? -15.969 -21.031 -2.568 1 94.69 196 THR A O 1
ATOM 1565 N N . ASN A 1 197 ? -15.133 -22.844 -1.57 1 94.19 197 ASN A N 1
ATOM 1566 C CA . ASN A 1 197 ? -15.992 -22.703 -0.402 1 94.19 197 ASN A CA 1
ATOM 1567 C C . ASN A 1 197 ? -15.219 -22.172 0.805 1 94.19 197 ASN A C 1
ATOM 1569 O O . ASN A 1 197 ? -14.117 -22.641 1.097 1 94.19 197 ASN A O 1
ATOM 1573 N N . CYS A 1 198 ? -15.789 -21.141 1.441 1 94.94 198 CYS A N 1
ATOM 1574 C CA . CYS A 1 198 ? -15.148 -20.516 2.586 1 94.94 198 CYS A CA 1
ATOM 1575 C C . CYS A 1 198 ? -16.156 -20.234 3.691 1 94.94 198 CYS A C 1
ATOM 1577 O O . CYS A 1 198 ? -16.641 -19.094 3.828 1 94.94 198 CYS A O 1
ATOM 1579 N N . THR A 1 199 ? -16.5 -21.188 4.344 1 91.88 199 THR A N 1
ATOM 1580 C CA . THR A 1 199 ? -17.422 -21.047 5.461 1 91.88 199 THR A CA 1
ATOM 1581 C C . THR A 1 199 ? -16.844 -21.688 6.723 1 91.88 199 THR A C 1
ATOM 1583 O O . THR A 1 199 ? -15.984 -22.562 6.645 1 91.88 199 THR A O 1
ATOM 1586 N N . GLN A 1 200 ? -17.297 -21.219 7.777 1 90.44 200 GLN A N 1
ATOM 1587 C CA . GLN A 1 200 ? -16.812 -21.734 9.055 1 90.44 200 GLN A CA 1
ATOM 1588 C C . GLN A 1 200 ? -17.203 -23.188 9.258 1 90.44 200 GLN A C 1
ATOM 1590 O O . GLN A 1 200 ? -18.328 -23.594 8.93 1 90.44 200 GLN A O 1
ATOM 1595 N N . GLY A 1 201 ? -16.312 -23.891 9.773 1 88.06 201 GLY A N 1
ATOM 1596 C CA . GLY A 1 201 ? -16.609 -25.266 10.172 1 88.06 201 GLY A CA 1
ATOM 1597 C C . GLY A 1 201 ? -16.484 -26.25 9.031 1 88.06 201 GLY A C 1
ATOM 1598 O O . GLY A 1 201 ? -16.828 -27.422 9.18 1 88.06 201 GLY A O 1
ATOM 1599 N N . ILE A 1 202 ? -16.062 -25.812 7.926 1 91.44 202 ILE A N 1
ATOM 1600 C CA . ILE A 1 202 ? -15.953 -26.734 6.793 1 91.44 202 ILE A CA 1
ATOM 1601 C C . ILE A 1 202 ? -14.922 -27.812 7.098 1 91.44 202 ILE A C 1
ATOM 1603 O O . ILE A 1 202 ? -13.93 -27.562 7.793 1 91.44 202 ILE A O 1
ATOM 1607 N N . ARG A 1 203 ? -15.227 -28.969 6.609 1 92.62 203 ARG A N 1
ATOM 1608 C CA . ARG A 1 203 ? -14.297 -30.078 6.754 1 92.62 203 ARG A CA 1
ATOM 1609 C C . ARG A 1 203 ? -13.797 -30.562 5.391 1 92.62 203 ARG A C 1
ATOM 1611 O O . ARG A 1 203 ? -13.102 -31.578 5.297 1 92.62 203 ARG A O 1
ATOM 1618 N N . SER A 1 204 ? -14.281 -29.938 4.41 1 94.56 204 SER A N 1
ATOM 1619 C CA . SER A 1 204 ? -13.82 -30.172 3.045 1 94.56 204 SER A CA 1
ATOM 1620 C C . SER A 1 204 ? -13.711 -28.875 2.262 1 94.56 204 SER A C 1
ATOM 1622 O O . SER A 1 204 ? -14.5 -27.953 2.457 1 94.56 204 SER A O 1
ATOM 1624 N N . SER A 1 205 ? -12.656 -28.766 1.55 1 95.69 205 SER A N 1
ATOM 1625 C CA . SER A 1 205 ? -12.461 -27.594 0.72 1 95.69 205 SER A CA 1
ATOM 1626 C C . SER A 1 205 ? -12.305 -27.969 -0.75 1 95.69 205 SER A C 1
ATOM 1628 O O . SER A 1 205 ? -11.711 -29 -1.07 1 95.69 205 SER A O 1
ATOM 1630 N N . PHE A 1 206 ? -12.891 -27.156 -1.593 1 96.12 206 PHE A N 1
ATOM 1631 C CA . PHE A 1 206 ? -12.703 -27.406 -3.018 1 96.12 206 PHE A CA 1
ATOM 1632 C C . PHE A 1 206 ? -12.352 -26.109 -3.748 1 96.12 206 PHE A C 1
ATOM 1634 O O . PHE A 1 206 ? -12.617 -25.016 -3.246 1 96.12 206 PHE A O 1
ATOM 1641 N N . ILE A 1 207 ? -11.734 -26.25 -4.898 1 96.25 207 ILE A N 1
ATOM 1642 C CA . ILE A 1 207 ? -11.523 -25.125 -5.805 1 96.25 207 ILE A CA 1
ATOM 1643 C C . ILE A 1 207 ? -12.023 -25.484 -7.203 1 96.25 207 ILE A C 1
ATOM 1645 O O . ILE A 1 207 ? -11.914 -26.641 -7.621 1 96.25 207 ILE A O 1
ATOM 1649 N N . ILE A 1 208 ? -12.625 -24.516 -7.852 1 96.19 208 ILE A N 1
ATOM 1650 C CA . ILE A 1 208 ? -13.039 -24.688 -9.242 1 96.19 208 ILE A CA 1
ATOM 1651 C C . ILE A 1 208 ? -12.172 -23.812 -10.148 1 96.19 208 ILE A C 1
ATOM 1653 O O . ILE A 1 208 ? -12.125 -22.594 -9.977 1 96.19 208 ILE A O 1
ATOM 1657 N N . ILE A 1 209 ? -11.477 -24.438 -11 1 94.94 209 ILE A N 1
ATOM 1658 C CA . ILE A 1 209 ? -10.695 -23.734 -12.016 1 94.94 209 ILE A CA 1
ATOM 1659 C C . ILE A 1 209 ? -11.516 -23.594 -13.297 1 94.94 209 ILE A C 1
ATOM 1661 O O . ILE A 1 209 ? -11.781 -24.594 -13.977 1 94.94 209 ILE A O 1
ATOM 1665 N N . PRO A 1 210 ? -11.812 -22.391 -13.555 1 93.88 210 PRO A N 1
ATOM 1666 C CA . PRO A 1 210 ? -12.617 -22.219 -14.766 1 93.88 210 PRO A CA 1
ATOM 1667 C C . PRO A 1 210 ? -11.789 -22.344 -16.047 1 93.88 210 PRO A C 1
ATOM 1669 O O . PRO A 1 210 ? -10.609 -21.969 -16.062 1 93.88 210 PRO A O 1
ATOM 1672 N N . ASN A 1 211 ? -12.398 -22.938 -17.078 1 91.88 211 ASN A N 1
ATOM 1673 C CA . ASN A 1 211 ? -11.773 -23.016 -18.406 1 91.88 211 ASN A CA 1
ATOM 1674 C C . ASN A 1 211 ? -10.352 -23.562 -18.312 1 91.88 211 ASN A C 1
ATOM 1676 O O . ASN A 1 211 ? -9.422 -22.969 -18.859 1 91.88 211 ASN A O 1
ATOM 1680 N N . ALA A 1 212 ? -10.281 -24.641 -17.672 1 93.38 212 ALA A N 1
ATOM 1681 C CA . ALA A 1 212 ? -8.969 -25.25 -17.484 1 93.38 212 ALA A CA 1
ATOM 1682 C C . ALA A 1 212 ? -8.383 -25.719 -18.812 1 93.38 212 ALA A C 1
ATOM 1684 O O . ALA A 1 212 ? -9.094 -26.266 -19.656 1 93.38 212 ALA A O 1
ATOM 1685 N N . THR A 1 213 ? -7.137 -25.406 -19 1 92.38 213 THR A N 1
ATOM 1686 C CA . THR A 1 213 ? -6.383 -25.828 -20.172 1 92.38 213 THR A CA 1
ATOM 1687 C C . THR A 1 213 ? -5.141 -26.609 -19.766 1 92.38 213 THR A C 1
ATOM 1689 O O . THR A 1 213 ? -4.949 -26.922 -18.594 1 92.38 213 THR A O 1
ATOM 1692 N N . TYR A 1 214 ? -4.391 -26.984 -20.797 1 90.81 214 TYR A N 1
ATOM 1693 C CA . TYR A 1 214 ? -3.172 -27.75 -20.578 1 90.81 214 TYR A CA 1
ATOM 1694 C C . TYR A 1 214 ? -2.23 -27.016 -19.625 1 90.81 214 TYR A C 1
ATOM 1696 O O . TYR A 1 214 ? -1.521 -27.641 -18.828 1 90.81 214 TYR A O 1
ATOM 1704 N N . SER A 1 215 ? -2.363 -25.719 -19.656 1 89.69 215 SER A N 1
ATOM 1705 C CA . SER A 1 215 ? -1.464 -24.906 -18.828 1 89.69 215 SER A CA 1
ATOM 1706 C C . SER A 1 215 ? -1.83 -25 -17.359 1 89.69 215 SER A C 1
ATOM 1708 O O . SER A 1 215 ? -1.035 -24.625 -16.484 1 89.69 215 SER A O 1
ATOM 1710 N N . ASP A 1 216 ? -2.977 -25.5 -17.094 1 94.31 216 ASP A N 1
ATOM 1711 C CA . ASP A 1 216 ? -3.42 -25.609 -15.703 1 94.31 216 ASP A CA 1
ATOM 1712 C C . ASP A 1 216 ? -2.979 -26.922 -15.086 1 94.31 216 ASP A C 1
ATOM 1714 O O . ASP A 1 216 ? -3.199 -27.156 -13.891 1 94.31 216 ASP A O 1
ATOM 1718 N N . SER A 1 217 ? -2.371 -27.766 -15.922 1 92.88 217 SER A N 1
ATOM 1719 C CA . SER A 1 217 ? -1.803 -28.984 -15.359 1 92.88 217 SER A CA 1
ATOM 1720 C C . SER A 1 217 ? -0.66 -28.672 -14.398 1 92.88 217 SER A C 1
ATOM 1722 O O . SER A 1 217 ? 0.018 -27.656 -14.539 1 92.88 217 SER A O 1
ATOM 1724 N N . GLY A 1 218 ? -0.524 -29.594 -13.352 1 90.94 218 GLY A N 1
ATOM 1725 C CA . GLY A 1 218 ? 0.535 -29.375 -12.375 1 90.94 218 GLY A CA 1
ATOM 1726 C C . GLY A 1 218 ? 0.212 -29.953 -11.008 1 90.94 218 GLY A C 1
ATOM 1727 O O . GLY A 1 218 ? -0.689 -30.781 -10.875 1 90.94 218 GLY A O 1
ATOM 1728 N N . LEU A 1 219 ? 1.067 -29.531 -10.102 1 93.38 219 LEU A N 1
ATOM 1729 C CA . LEU A 1 219 ? 0.899 -29.984 -8.727 1 93.38 219 LEU A CA 1
ATOM 1730 C C . LEU A 1 219 ? 0.135 -28.969 -7.898 1 93.38 219 LEU A C 1
ATOM 1732 O O . LEU A 1 219 ? 0.427 -27.766 -7.961 1 93.38 219 LEU A O 1
ATOM 1736 N N . TYR A 1 220 ? -0.862 -29.469 -7.207 1 95 220 TYR A N 1
ATOM 1737 C CA . TYR A 1 220 ? -1.678 -28.625 -6.352 1 95 220 TYR A CA 1
ATOM 1738 C C . TYR A 1 220 ? -1.554 -29.031 -4.891 1 95 220 TYR A C 1
ATOM 1740 O O . TYR A 1 220 ? -1.493 -30.219 -4.578 1 95 220 TYR A O 1
ATOM 1748 N N . ARG A 1 221 ? -1.484 -28.047 -4.051 1 94.06 221 ARG A N 1
ATOM 1749 C CA . ARG A 1 221 ? -1.347 -28.281 -2.619 1 94.06 221 ARG A CA 1
ATOM 1750 C C . ARG A 1 221 ? -2.453 -27.594 -1.835 1 94.06 221 ARG A C 1
ATOM 1752 O O . ARG A 1 221 ? -2.734 -26.406 -2.062 1 94.06 221 ARG A O 1
ATOM 1759 N N . CYS A 1 222 ? -3.104 -28.328 -1.006 1 94.06 222 CYS A N 1
ATOM 1760 C CA . CYS A 1 222 ? -4.102 -27.797 -0.089 1 94.06 222 CYS A CA 1
ATOM 1761 C C . CYS A 1 222 ? -3.633 -27.906 1.356 1 94.06 222 CYS A C 1
ATOM 1763 O O . CYS A 1 222 ? -3.166 -28.969 1.78 1 94.06 222 CYS A O 1
ATOM 1765 N N . GLN A 1 223 ? -3.73 -26.812 2.088 1 93 223 GLN A N 1
ATOM 1766 C CA . GLN A 1 223 ? -3.287 -26.797 3.477 1 93 223 GLN A CA 1
ATOM 1767 C C . GLN A 1 223 ? -4.383 -26.281 4.398 1 93 223 GLN A C 1
ATOM 1769 O O . GLN A 1 223 ? -4.891 -25.172 4.199 1 93 223 GLN A O 1
ATOM 1774 N N . PHE A 1 224 ? -4.727 -27.109 5.387 1 92.88 224 PHE A N 1
ATOM 1775 C CA . PHE A 1 224 ? -5.605 -26.688 6.473 1 92.88 224 PHE A CA 1
ATOM 1776 C C . PHE A 1 224 ? -4.797 -26.312 7.707 1 92.88 224 PHE A C 1
ATOM 1778 O O . PHE A 1 224 ? -3.859 -27.031 8.086 1 92.88 224 PHE A O 1
ATOM 1785 N N . VAL A 1 225 ? -5.137 -25.188 8.281 1 90.62 225 VAL A N 1
ATOM 1786 C CA . VAL A 1 225 ? -4.461 -24.781 9.508 1 90.62 225 VAL A CA 1
ATOM 1787 C C . VAL A 1 225 ? -5.48 -24.625 10.633 1 90.62 225 VAL A C 1
ATOM 1789 O O . VAL A 1 225 ? -6.477 -23.922 10.492 1 90.62 225 VAL A O 1
ATOM 1792 N N . ALA A 1 226 ? -5.188 -25.266 11.664 1 87.69 226 ALA A N 1
ATOM 1793 C CA . ALA A 1 226 ? -6.059 -25.188 12.836 1 87.69 226 ALA A CA 1
ATOM 1794 C C . ALA A 1 226 ? -5.676 -24 13.727 1 87.69 226 ALA A C 1
ATOM 1796 O O . ALA A 1 226 ? -4.652 -23.359 13.5 1 87.69 226 ALA A O 1
ATOM 1797 N N . SER A 1 227 ? -6.594 -23.688 14.648 1 81.38 227 SER A N 1
ATOM 1798 C CA . SER A 1 227 ? -6.344 -22.594 15.578 1 81.38 227 SER A CA 1
ATOM 1799 C C . SER A 1 227 ? -5.152 -22.891 16.484 1 81.38 227 SER A C 1
ATOM 1801 O O . SER A 1 227 ? -4.484 -21.984 16.969 1 81.38 227 SER A O 1
ATOM 1803 N N . THR A 1 228 ? -4.875 -24.172 16.688 1 80.56 228 THR A N 1
ATOM 1804 C CA . THR A 1 228 ? -3.779 -24.594 17.547 1 80.56 228 THR A CA 1
ATOM 1805 C C . THR A 1 228 ? -2.439 -24.469 16.828 1 80.56 228 THR A C 1
ATOM 1807 O O . THR A 1 228 ? -1.381 -24.578 17.453 1 80.56 228 THR A O 1
ATOM 1810 N N . GLY A 1 229 ? -2.527 -24.266 15.555 1 80.81 229 GLY A N 1
ATOM 1811 C CA . GLY A 1 229 ? -1.295 -24.203 14.789 1 80.81 229 GLY A CA 1
ATOM 1812 C C . GLY A 1 229 ? -1.017 -25.469 14.008 1 80.81 229 GLY A C 1
ATOM 1813 O O . GLY A 1 229 ? -0.176 -25.484 13.109 1 80.81 229 GLY A O 1
ATOM 1814 N N . GLU A 1 230 ? -1.706 -26.547 14.422 1 85.5 230 GLU A N 1
ATOM 1815 C CA . GLU A 1 230 ? -1.562 -27.781 13.664 1 85.5 230 GLU A CA 1
ATOM 1816 C C . GLU A 1 230 ? -2.074 -27.625 12.242 1 85.5 230 GLU A C 1
ATOM 1818 O O . GLU A 1 230 ? -3.055 -26.922 12 1 85.5 230 GLU A O 1
ATOM 1823 N N . ASN A 1 231 ? -1.324 -28.203 11.336 1 88.62 231 ASN A N 1
ATOM 1824 C CA . ASN A 1 231 ? -1.748 -28.078 9.945 1 88.62 231 ASN A CA 1
ATOM 1825 C C . ASN A 1 231 ? -1.743 -29.422 9.234 1 88.62 231 ASN A C 1
ATOM 1827 O O . ASN A 1 231 ? -1.12 -30.375 9.703 1 88.62 231 ASN A O 1
ATOM 1831 N N . GLU A 1 232 ? -2.598 -29.594 8.289 1 90.62 232 GLU A N 1
ATOM 1832 C CA . GLU A 1 232 ? -2.676 -30.734 7.387 1 90.62 232 GLU A CA 1
ATOM 1833 C C . GLU A 1 232 ? -2.506 -30.312 5.93 1 90.62 232 GLU A C 1
ATOM 1835 O O . GLU A 1 232 ? -3.201 -29.406 5.461 1 90.62 232 GLU A O 1
ATOM 1840 N N . THR A 1 233 ? -1.532 -30.984 5.312 1 89.5 233 THR A N 1
ATOM 1841 C CA . THR A 1 233 ? -1.233 -30.625 3.93 1 89.5 233 THR A CA 1
ATOM 1842 C C . THR A 1 233 ? -1.523 -31.812 3.002 1 89.5 233 THR A C 1
ATOM 1844 O O . THR A 1 233 ? -1.239 -32.969 3.344 1 89.5 233 THR A O 1
ATOM 1847 N N . PHE A 1 234 ? -2.105 -31.531 1.897 1 89.31 234 PHE A N 1
ATOM 1848 C CA . PHE A 1 234 ? -2.412 -32.531 0.872 1 89.31 234 PHE A CA 1
ATOM 1849 C C . PHE A 1 234 ? -1.879 -32.062 -0.485 1 89.31 234 PHE A C 1
ATOM 1851 O O . PHE A 1 234 ? -1.956 -30.891 -0.833 1 89.31 234 PHE A O 1
ATOM 1858 N N . LEU A 1 235 ? -1.303 -33.062 -1.189 1 91.75 235 LEU A N 1
ATOM 1859 C CA . LEU A 1 235 ? -0.759 -32.812 -2.516 1 91.75 235 LEU A CA 1
ATOM 1860 C C . LEU A 1 235 ? -1.501 -33.594 -3.58 1 91.75 235 LEU A C 1
ATOM 1862 O O . LEU A 1 235 ? -1.824 -34.781 -3.367 1 91.75 235 LEU A O 1
ATOM 1866 N N . MET A 1 236 ? -1.79 -32.938 -4.695 1 91.94 236 MET A N 1
ATOM 1867 C CA . MET A 1 236 ? -2.463 -33.625 -5.812 1 91.94 236 MET A CA 1
ATOM 1868 C C . MET A 1 236 ? -1.886 -33.156 -7.145 1 91.94 236 MET A C 1
ATOM 1870 O O . MET A 1 236 ? -1.66 -31.953 -7.348 1 91.94 236 MET A O 1
ATOM 1874 N N . SER A 1 237 ? -1.628 -34.125 -8 1 92.44 237 SER A N 1
ATOM 1875 C CA . SER A 1 237 ? -1.21 -33.781 -9.359 1 92.44 237 SER A CA 1
ATOM 1876 C C . SER A 1 237 ? -2.391 -33.812 -10.32 1 92.44 237 SER A C 1
ATOM 1878 O O . SER A 1 237 ? -3.201 -34.719 -10.297 1 92.44 237 SER A O 1
ATOM 1880 N N . LEU A 1 238 ? -2.506 -32.75 -11.078 1 93.88 238 LEU A N 1
ATOM 1881 C CA . LEU A 1 238 ? -3.574 -32.625 -12.062 1 93.88 238 LEU A CA 1
ATOM 1882 C C . LEU A 1 238 ? -3.014 -32.656 -13.477 1 93.88 238 LEU A C 1
ATOM 1884 O O . LEU A 1 238 ? -2.055 -31.938 -13.781 1 93.88 238 LEU A O 1
ATOM 1888 N N . THR A 1 239 ? -3.512 -33.5 -14.305 1 92.5 239 THR A N 1
ATOM 1889 C CA . THR A 1 239 ? -3.195 -33.531 -15.727 1 92.5 239 THR A CA 1
ATOM 1890 C C . THR A 1 239 ? -4.453 -33.312 -16.562 1 92.5 239 THR A C 1
ATOM 1892 O O . THR A 1 239 ? -5.434 -34.031 -16.438 1 92.5 239 THR A O 1
ATOM 1895 N N . ILE A 1 240 ? -4.426 -32.188 -17.297 1 92.25 240 ILE A N 1
ATOM 1896 C CA . ILE A 1 240 ? -5.551 -31.906 -18.172 1 92.25 240 ILE A CA 1
ATOM 1897 C C . ILE A 1 240 ? -5.246 -32.406 -19.578 1 92.25 240 ILE A C 1
ATOM 1899 O O . ILE A 1 240 ? -4.25 -32 -20.188 1 92.25 240 ILE A O 1
ATOM 1903 N N . THR A 1 241 ? -5.918 -33.312 -20.109 1 86.69 241 THR A N 1
ATOM 1904 C CA . THR A 1 241 ? -5.719 -33.844 -21.453 1 86.69 241 THR A CA 1
ATOM 1905 C C . THR A 1 241 ? -7.055 -33.969 -22.188 1 86.69 241 THR A C 1
ATOM 1907 O O . THR A 1 241 ? -8.094 -34.188 -21.547 1 86.69 241 THR A O 1
ATOM 1910 N N . ASP A 1 242 ? -7.223 -33.281 -23.344 1 76.38 242 ASP A N 1
ATOM 1911 C CA . ASP A 1 242 ? -8.398 -33.531 -24.172 1 76.38 242 ASP A CA 1
ATOM 1912 C C . ASP A 1 242 ? -8.625 -35.031 -24.391 1 76.38 242 ASP A C 1
ATOM 1914 O O . ASP A 1 242 ? -7.672 -35.812 -24.422 1 76.38 242 ASP A O 1
ATOM 1918 N N . GLY A 1 243 ? -9.359 -35.688 -23.484 1 59.22 243 GLY A N 1
ATOM 1919 C CA . GLY A 1 243 ? -9.648 -37.094 -23.656 1 59.22 243 GLY A CA 1
ATOM 1920 C C . GLY A 1 243 ? -9.242 -37.594 -25.031 1 59.22 243 GLY A C 1
ATOM 1921 O O . GLY A 1 243 ? -9.492 -38.781 -25.359 1 59.22 243 GLY A O 1
ATOM 1922 N N . LYS A 1 244 ? -9.312 -36.719 -26.109 1 52.66 244 LYS A N 1
ATOM 1923 C CA . LYS A 1 244 ? -8.93 -37.438 -27.328 1 52.66 244 LYS A CA 1
ATOM 1924 C C . LYS A 1 244 ? -7.555 -38.062 -27.172 1 52.66 244 LYS A C 1
ATOM 1926 O O . LYS A 1 244 ? -6.543 -37.375 -27.078 1 52.66 244 LYS A O 1
ATOM 1931 N N . THR A 1 245 ? -7.387 -38.906 -26.203 1 46.66 245 THR A N 1
ATOM 1932 C CA . THR A 1 245 ? -6.242 -39.781 -26.406 1 46.66 245 THR A CA 1
ATOM 1933 C C . THR A 1 245 ? -5.707 -39.656 -27.828 1 46.66 245 THR A C 1
ATOM 1935 O O . THR A 1 245 ? -6.484 -39.562 -28.781 1 46.66 245 THR A O 1
ATOM 1938 N N . ASP A 1 246 ? -4.324 -39.375 -27.969 1 43.16 246 ASP A N 1
ATOM 1939 C CA . ASP A 1 246 ? -3.611 -39.406 -29.234 1 43.16 246 ASP A CA 1
ATOM 1940 C C . ASP A 1 246 ? -4.246 -40.406 -30.203 1 43.16 246 ASP A C 1
ATOM 1942 O O . ASP A 1 246 ? -3.568 -40.969 -31.062 1 43.16 246 ASP A O 1
ATOM 1946 N N . SER A 1 247 ? -5.348 -40.969 -29.844 1 43.75 247 SER A N 1
ATOM 1947 C CA . SER A 1 247 ? -5.711 -41.938 -30.891 1 43.75 247 SER A CA 1
ATOM 1948 C C . SER A 1 247 ? -5.887 -41.25 -32.25 1 43.75 247 SER A C 1
ATOM 1950 O O . SER A 1 247 ? -5.66 -41.844 -33.281 1 43.75 247 SER A O 1
ATOM 1952 N N . GLN A 1 248 ? -6.395 -40.062 -32.281 1 43.53 248 GLN A N 1
ATOM 1953 C CA . GLN A 1 248 ? -6.551 -39.375 -33.531 1 43.53 248 GLN A CA 1
ATOM 1954 C C . GLN A 1 248 ? -5.207 -38.875 -34.062 1 43.53 248 GLN A C 1
ATOM 1956 O O . GLN A 1 248 ? -4.957 -38.906 -35.281 1 43.53 248 GLN A O 1
ATOM 1961 N N . ASN A 1 249 ? -4.395 -38.312 -33.219 1 45.81 249 ASN A N 1
ATOM 1962 C CA . ASN A 1 249 ? -3.057 -37.938 -33.688 1 45.81 249 ASN A CA 1
ATOM 1963 C C . ASN A 1 249 ? -2.227 -39.188 -34 1 45.81 249 ASN A C 1
ATOM 1965 O O . ASN A 1 249 ? -1.3 -39.125 -34.812 1 45.81 249 ASN A O 1
ATOM 1969 N N . THR A 1 250 ? -2.498 -40.312 -33.312 1 48.28 250 THR A N 1
ATOM 1970 C CA . THR A 1 250 ? -1.924 -41.562 -33.75 1 48.28 250 THR A CA 1
ATOM 1971 C C . THR A 1 250 ? -2.477 -41.969 -35.125 1 48.28 250 THR A C 1
ATOM 1973 O O . THR A 1 250 ? -1.784 -42.625 -35.906 1 48.28 250 THR A O 1
ATOM 1976 N N . ILE A 1 251 ? -3.756 -41.562 -35.344 1 50.25 251 ILE A N 1
ATOM 1977 C CA . ILE A 1 251 ? -4.305 -41.812 -36.688 1 50.25 251 ILE A CA 1
ATOM 1978 C C . ILE A 1 251 ? -3.674 -40.875 -37.688 1 50.25 251 ILE A C 1
ATOM 1980 O O . ILE A 1 251 ? -3.328 -41.281 -38.812 1 50.25 251 ILE A O 1
ATOM 1984 N N . ALA A 1 252 ? -3.389 -39.594 -37.312 1 53.03 252 ALA A N 1
ATOM 1985 C CA . ALA A 1 252 ? -2.766 -38.656 -38.219 1 53.03 252 ALA A CA 1
ATOM 1986 C C . ALA A 1 252 ? -1.309 -39.031 -38.5 1 53.03 252 ALA A C 1
ATOM 1988 O O . ALA A 1 252 ? -0.841 -38.969 -39.625 1 53.03 252 ALA A O 1
ATOM 1989 N N . VAL A 1 253 ? -0.535 -39.375 -37.469 1 55.97 253 VAL A N 1
ATOM 1990 C CA . VAL A 1 253 ? 0.82 -39.875 -37.656 1 55.97 253 VAL A CA 1
ATOM 1991 C C . VAL A 1 253 ? 0.771 -41.219 -38.406 1 55.97 253 VAL A C 1
ATOM 1993 O O . VAL A 1 253 ? 1.607 -41.469 -39.25 1 55.97 253 VAL A O 1
ATOM 1996 N N . ALA A 1 254 ? -0.262 -42.062 -38.062 1 56.91 254 ALA A N 1
ATOM 1997 C CA . ALA A 1 254 ? -0.451 -43.344 -38.781 1 56.91 254 ALA A CA 1
ATOM 1998 C C . ALA A 1 254 ? -0.807 -43.062 -40.25 1 56.91 254 ALA A C 1
ATOM 2000 O O . ALA A 1 254 ? -0.293 -43.75 -41.125 1 56.91 254 ALA A O 1
ATOM 2001 N N . VAL A 1 255 ? -1.608 -42.031 -40.5 1 59.78 255 VAL A N 1
ATOM 2002 C CA . VAL A 1 255 ? -1.998 -41.688 -41.844 1 59.78 255 VAL A CA 1
ATOM 2003 C C . VAL A 1 255 ? -0.811 -41.094 -42.594 1 59.78 255 VAL A C 1
ATOM 2005 O O . VAL A 1 255 ? -0.562 -41.406 -43.75 1 59.78 255 VAL A O 1
ATOM 2008 N N . GLY A 1 256 ? -0 -40.219 -41.844 1 60.19 256 GLY A N 1
ATOM 2009 C CA . GLY A 1 256 ? 1.188 -39.656 -42.438 1 60.19 256 GLY A CA 1
ATOM 2010 C C . GLY A 1 256 ? 2.238 -40.688 -42.812 1 60.19 256 GLY A C 1
ATOM 2011 O O . GLY A 1 256 ? 2.852 -40.594 -43.875 1 60.19 256 GLY A O 1
ATOM 2012 N N . THR A 1 257 ? 2.414 -41.656 -41.875 1 67.69 257 THR A N 1
ATOM 2013 C CA . THR A 1 257 ? 3.365 -42.719 -42.156 1 67.69 257 THR A CA 1
ATOM 2014 C C . THR A 1 257 ? 2.898 -43.594 -43.312 1 67.69 257 THR A C 1
ATOM 2016 O O . THR A 1 257 ? 3.703 -44 -44.156 1 67.69 257 THR A O 1
ATOM 2019 N N . VAL A 1 258 ? 1.52 -43.875 -43.438 1 70 258 VAL A N 1
ATOM 2020 C CA . VAL A 1 258 ? 0.959 -44.688 -44.531 1 70 258 VAL A CA 1
ATOM 2021 C C . VAL A 1 258 ? 1.081 -43.906 -45.844 1 70 258 VAL A C 1
ATOM 2023 O O . VAL A 1 258 ? 1.468 -44.5 -46.844 1 70 258 VAL A O 1
ATOM 2026 N N . LEU A 1 259 ? 0.895 -42.562 -45.75 1 72.38 259 LEU A N 1
ATOM 2027 C CA . LEU A 1 259 ? 1.017 -41.75 -46.969 1 72.38 259 LEU A CA 1
ATOM 2028 C C . LEU A 1 259 ? 2.471 -41.656 -47.406 1 72.38 259 LEU A C 1
ATOM 2030 O O . LEU A 1 259 ? 2.76 -41.719 -48.594 1 72.38 259 LEU A O 1
ATOM 2034 N N . PHE A 1 260 ? 3.379 -41.594 -46.406 1 75.81 260 PHE A N 1
ATOM 2035 C CA . PHE A 1 260 ? 4.805 -41.594 -46.719 1 75.81 260 PHE A CA 1
ATOM 2036 C C . PHE A 1 260 ? 5.227 -42.906 -47.344 1 75.81 260 PHE A C 1
ATOM 2038 O O . PHE A 1 260 ? 5.973 -42.938 -48.312 1 75.81 260 PHE A O 1
ATOM 2045 N N . LEU A 1 261 ? 4.633 -44.062 -46.812 1 74.88 261 LEU A N 1
ATOM 2046 C CA . LEU A 1 261 ? 4.93 -45.375 -47.375 1 74.88 261 LEU A CA 1
ATOM 2047 C C . LEU A 1 261 ? 4.332 -45.5 -48.75 1 74.88 261 LEU A C 1
ATOM 2049 O O . LEU A 1 261 ? 4.961 -46.094 -49.656 1 74.88 261 LEU A O 1
ATOM 2053 N N . PHE A 1 262 ? 3.166 -44.844 -48.969 1 77.88 262 PHE A N 1
ATOM 2054 C CA . PHE A 1 262 ? 2.521 -44.875 -50.281 1 77.88 262 PHE A CA 1
ATOM 2055 C C . PHE A 1 262 ? 3.324 -44.094 -51.281 1 77.88 262 PHE A C 1
ATOM 2057 O O . PHE A 1 262 ? 3.494 -44.531 -52.438 1 77.88 262 PHE A O 1
ATOM 2064 N N . VAL A 1 263 ? 3.951 -42.938 -50.875 1 77.44 263 VAL A N 1
ATOM 2065 C CA . VAL A 1 263 ? 4.758 -42.125 -51.781 1 77.44 263 VAL A CA 1
ATOM 2066 C C . VAL A 1 263 ? 6.059 -42.844 -52.094 1 77.44 263 VAL A C 1
ATOM 2068 O O . VAL A 1 263 ? 6.488 -42.875 -53.25 1 77.44 263 VAL A O 1
ATOM 2071 N N . VAL A 1 264 ? 6.652 -43.562 -51.125 1 78.75 264 VAL A N 1
ATOM 2072 C CA . VAL A 1 264 ? 7.879 -44.344 -51.344 1 78.75 264 VAL A CA 1
ATOM 2073 C C . VAL A 1 264 ? 7.605 -45.5 -52.281 1 78.75 264 VAL A C 1
ATOM 2075 O O . VAL A 1 264 ? 8.391 -45.75 -53.219 1 78.75 264 VAL A O 1
ATOM 2078 N N . ILE A 1 265 ? 6.379 -46.156 -52.156 1 81.69 265 ILE A N 1
ATOM 2079 C CA . ILE A 1 265 ? 6 -47.281 -53.031 1 81.69 265 ILE A CA 1
ATOM 2080 C C . ILE A 1 265 ? 5.77 -46.781 -54.438 1 81.69 265 ILE A C 1
ATOM 2082 O O . ILE A 1 265 ? 6.215 -47.406 -55.406 1 81.69 265 ILE A O 1
ATOM 2086 N N . ILE A 1 266 ? 5.207 -45.562 -54.562 1 82.19 266 ILE A N 1
ATOM 2087 C CA . ILE A 1 266 ? 4.93 -44.969 -55.875 1 82.19 266 ILE A CA 1
ATOM 2088 C C . ILE A 1 266 ? 6.238 -44.594 -56.562 1 82.19 266 ILE A C 1
ATOM 2090 O O . ILE A 1 266 ? 6.422 -44.875 -57.75 1 82.19 266 ILE A O 1
ATOM 2094 N N . VAL A 1 267 ? 7.207 -44.062 -55.812 1 80.19 267 VAL A N 1
ATOM 2095 C CA . VAL A 1 267 ? 8.5 -43.688 -56.375 1 80.19 267 VAL A CA 1
ATOM 2096 C C . VAL A 1 267 ? 9.273 -44.938 -56.812 1 80.19 267 VAL A C 1
ATOM 2098 O O . VAL A 1 267 ? 9.875 -44.938 -57.875 1 80.19 267 VAL A O 1
ATOM 2101 N N . ILE A 1 268 ? 9.195 -46.031 -56.031 1 82.12 268 ILE A N 1
ATOM 2102 C CA . ILE A 1 268 ? 9.875 -47.281 -56.344 1 82.12 268 ILE A CA 1
ATOM 2103 C C . ILE A 1 268 ? 9.281 -47.875 -57.625 1 82.12 268 ILE A C 1
ATOM 2105 O O . ILE A 1 268 ? 10.008 -48.344 -58.5 1 82.12 268 ILE A O 1
ATOM 2109 N N . ILE A 1 269 ? 7.961 -47.781 -57.844 1 83.19 269 ILE A N 1
ATOM 2110 C CA . ILE A 1 269 ? 7.27 -48.312 -59 1 83.19 269 ILE A CA 1
ATOM 2111 C C . ILE A 1 269 ? 7.668 -47.5 -60.25 1 83.19 269 ILE A C 1
ATOM 2113 O O . ILE A 1 269 ? 7.957 -48.094 -61.281 1 83.19 269 ILE A O 1
ATOM 2117 N N . ILE A 1 270 ? 7.805 -46.219 -60.062 1 81.56 270 ILE A N 1
ATOM 2118 C CA . ILE A 1 270 ? 8.164 -45.344 -61.188 1 81.56 270 ILE A CA 1
ATOM 2119 C C . ILE A 1 270 ? 9.602 -45.625 -61.594 1 81.56 270 ILE A C 1
ATOM 2121 O O . ILE A 1 270 ? 9.891 -45.75 -62.812 1 81.56 270 ILE A O 1
ATOM 2125 N N . VAL A 1 271 ? 10.461 -45.781 -60.625 1 80.56 271 VAL A N 1
ATOM 2126 C CA . VAL A 1 271 ? 11.867 -46.031 -60.906 1 80.56 271 VAL A CA 1
ATOM 2127 C C . VAL A 1 271 ? 12.039 -47.406 -61.594 1 80.56 271 VAL A C 1
ATOM 2129 O O . VAL A 1 271 ? 12.781 -47.531 -62.562 1 80.56 271 VAL A O 1
ATOM 2132 N N . THR A 1 272 ? 11.352 -48.438 -61.156 1 81.38 272 THR A N 1
ATOM 2133 C CA . THR A 1 272 ? 11.422 -49.75 -61.719 1 81.38 272 THR A CA 1
ATOM 2134 C C . THR A 1 272 ? 10.852 -49.75 -63.156 1 81.38 272 THR A C 1
ATOM 2136 O O . THR A 1 272 ? 11.398 -50.406 -64.062 1 81.38 272 THR A O 1
ATOM 2139 N N . PHE A 1 273 ? 9.828 -48.938 -63.375 1 75.56 273 PHE A N 1
ATOM 2140 C CA . PHE A 1 273 ? 9.195 -48.812 -64.688 1 75.56 273 PHE A CA 1
ATOM 2141 C C . PHE A 1 273 ? 10.102 -48.094 -65.688 1 75.56 273 PHE A C 1
ATOM 2143 O O . PHE A 1 273 ? 10.242 -48.5 -66.812 1 75.56 273 PHE A O 1
ATOM 2150 N N . CYS A 1 274 ? 10.773 -47.03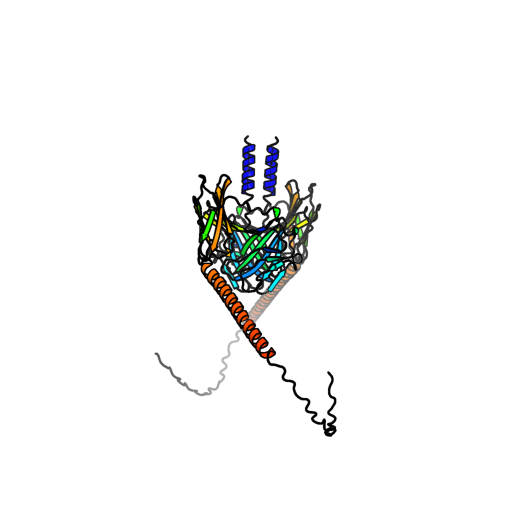1 -65.125 1 75.62 274 CYS A N 1
ATOM 2151 C CA . CYS A 1 274 ? 11.695 -46.281 -65.938 1 75.62 274 CYS A CA 1
ATOM 2152 C C . CYS A 1 274 ? 12.922 -47.094 -66.312 1 75.62 274 CYS A C 1
ATOM 2154 O O . CYS A 1 274 ? 13.406 -47.062 -67.438 1 75.62 274 CYS A O 1
ATOM 2156 N N . ASN A 1 275 ? 13.312 -47.938 -65.312 1 76.06 275 ASN A N 1
ATOM 2157 C CA . ASN A 1 275 ? 14.469 -48.812 -65.562 1 76.06 275 ASN A CA 1
ATOM 2158 C C . ASN A 1 275 ? 14.148 -49.938 -66.5 1 76.06 275 ASN A C 1
ATOM 2160 O O . ASN A 1 275 ? 14.977 -50.281 -67.375 1 76.06 275 ASN A O 1
ATOM 2164 N N . ARG A 1 276 ? 12.914 -50.406 -66.5 1 75.31 276 ARG A N 1
ATOM 2165 C CA . ARG A 1 276 ? 12.477 -51.438 -67.438 1 75.31 276 ARG A CA 1
ATOM 2166 C C . ARG A 1 276 ? 12.32 -50.906 -68.875 1 75.31 276 ARG A C 1
ATOM 2168 O O . ARG A 1 276 ? 12.656 -51.594 -69.812 1 75.31 276 ARG A O 1
ATOM 2175 N N . ARG A 1 277 ? 11.945 -49.625 -68.875 1 69.38 277 ARG A N 1
ATOM 2176 C CA . ARG A 1 277 ? 11.789 -49 -70.188 1 69.38 277 ARG A CA 1
ATOM 2177 C C . ARG A 1 277 ? 13.148 -48.75 -70.875 1 69.38 277 ARG A C 1
ATOM 2179 O O . ARG A 1 277 ? 13.32 -48.969 -72.062 1 69.38 277 ARG A O 1
ATOM 2186 N N . ARG A 1 278 ? 14.086 -48.344 -70 1 67.44 278 ARG A N 1
ATOM 2187 C CA . ARG A 1 278 ? 15.422 -48.062 -70.5 1 67.44 278 ARG A CA 1
ATOM 2188 C C . ARG A 1 278 ? 16.109 -49.344 -71 1 67.44 278 ARG A C 1
ATOM 2190 O O . ARG A 1 278 ? 16.812 -49.312 -72 1 67.44 278 ARG A O 1
ATOM 2197 N N . ARG A 1 279 ? 15.852 -50.438 -70.375 1 66.38 279 ARG A N 1
ATOM 2198 C CA . ARG A 1 279 ? 16.469 -51.719 -70.75 1 66.38 279 ARG A CA 1
ATOM 2199 C C . ARG A 1 279 ? 15.859 -52.219 -72.062 1 66.38 279 ARG A C 1
ATOM 2201 O O . ARG A 1 279 ? 16.547 -52.812 -72.875 1 66.38 279 ARG A O 1
ATOM 2208 N N . ARG A 1 280 ? 14.617 -51.938 -72.25 1 65.25 280 ARG A N 1
ATOM 2209 C CA . ARG A 1 280 ? 13.992 -52.406 -73.5 1 65.25 280 ARG A CA 1
ATOM 2210 C C . ARG A 1 280 ? 14.484 -51.594 -74.688 1 65.25 280 ARG A C 1
ATOM 2212 O O . ARG A 1 280 ? 14.625 -52.125 -75.812 1 65.25 280 ARG A O 1
ATOM 2219 N N . LEU A 1 281 ? 14.773 -50.281 -74.375 1 62.91 281 LEU A N 1
ATOM 2220 C CA . LEU A 1 281 ? 15.203 -49.469 -75.5 1 62.91 281 LEU A CA 1
ATOM 2221 C C . LEU A 1 281 ? 16.625 -49.812 -75.938 1 62.91 281 LEU A C 1
ATOM 2223 O O . LEU A 1 281 ? 17 -49.625 -77.062 1 62.91 281 LEU A O 1
ATOM 2227 N N . LYS A 1 282 ? 17.391 -50.25 -74.938 1 60.12 282 LYS A N 1
ATOM 2228 C CA . LYS A 1 282 ? 18.781 -50.531 -75.312 1 60.12 282 LYS A CA 1
ATOM 2229 C C . LYS A 1 282 ? 18.859 -51.781 -76.188 1 60.12 282 LYS A C 1
ATOM 2231 O O . LYS A 1 282 ? 19.844 -52 -76.875 1 60.12 282 LYS A O 1
ATOM 2236 N N . ASN A 1 283 ? 17.906 -52.656 -75.938 1 56.16 283 ASN A N 1
ATOM 2237 C CA . ASN A 1 283 ? 18.062 -53.875 -76.75 1 56.16 283 ASN A CA 1
ATOM 2238 C C . ASN A 1 283 ? 17.594 -53.656 -78.188 1 56.16 283 ASN A C 1
ATOM 2240 O O . ASN A 1 283 ? 17.312 -54.594 -78.938 1 56.16 283 ASN A O 1
ATOM 2244 N N . ILE A 1 284 ? 17.203 -52.312 -78.375 1 51.44 284 ILE A N 1
ATOM 2245 C CA . ILE A 1 284 ? 16.891 -52.156 -79.812 1 51.44 284 ILE A CA 1
ATOM 2246 C C . ILE A 1 284 ? 18.172 -52.188 -80.625 1 51.44 284 ILE A C 1
ATOM 2248 O O . ILE A 1 284 ? 19.094 -51.375 -80.375 1 51.44 284 ILE A O 1
ATOM 2252 N N . PRO A 1 285 ? 18.5 -53.219 -81.188 1 49.12 285 PRO A N 1
ATOM 2253 C CA . PRO A 1 285 ? 19.672 -53.375 -82.062 1 49.12 285 PRO A CA 1
ATOM 2254 C C . PRO A 1 285 ? 19.844 -52.219 -83.062 1 49.12 285 PRO A C 1
ATOM 2256 O O . PRO A 1 285 ? 18.844 -51.688 -83.562 1 49.12 285 PRO A O 1
ATOM 2259 N N . ASP A 1 286 ? 20.875 -51.375 -82.75 1 44.25 286 ASP A N 1
ATOM 2260 C CA . ASP A 1 286 ? 21.328 -50.281 -83.625 1 44.25 286 ASP A CA 1
ATOM 2261 C C . ASP A 1 286 ? 21.281 -50.719 -85.062 1 44.25 286 ASP A C 1
ATOM 2263 O O . ASP A 1 286 ? 22.031 -51.594 -85.5 1 44.25 286 ASP A O 1
ATOM 2267 N N . LYS A 1 287 ? 20.125 -51 -85.5 1 39.75 287 LYS A N 1
ATOM 2268 C CA . LYS A 1 287 ? 20.172 -51.188 -86.938 1 39.75 287 LYS A CA 1
ATOM 2269 C C . LYS A 1 287 ? 20.906 -50 -87.625 1 39.75 287 LYS A C 1
ATOM 2271 O O . LYS A 1 287 ? 20.594 -48.844 -87.312 1 39.75 287 LYS A O 1
ATOM 2276 N N . SER A 1 288 ? 22.141 -50.094 -88.062 1 38.81 288 SER A N 1
ATOM 2277 C CA . SER A 1 288 ? 23.109 -49.344 -88.875 1 38.81 288 SER A CA 1
ATOM 2278 C C . SER A 1 288 ? 22.422 -48.5 -89.938 1 38.81 288 SER A C 1
ATOM 2280 O O . SER A 1 288 ? 21.406 -48.906 -90.5 1 38.81 288 SER A O 1
ATOM 2282 N N . SER A 1 289 ? 22.688 -47.062 -89.812 1 36.81 289 SER A N 1
ATOM 2283 C CA . SER A 1 289 ? 22.422 -45.812 -90.5 1 36.81 289 SER A CA 1
ATOM 2284 C C . SER A 1 289 ? 22.656 -45.938 -92 1 36.81 289 SER A C 1
ATOM 2286 O O . SER A 1 289 ? 23.797 -46.125 -92.438 1 36.81 289 SER A O 1
ATOM 2288 N N . SER A 1 290 ? 21.844 -46.656 -92.625 1 31.41 290 SER A N 1
ATOM 2289 C CA . SER A 1 290 ? 22.016 -46.562 -94.125 1 31.41 290 SER A CA 1
ATOM 2290 C C . SER A 1 290 ? 22 -45.125 -94.562 1 31.41 290 SER A C 1
ATOM 2292 O O . SER A 1 290 ? 21.266 -44.312 -94 1 31.41 290 SER A O 1
ATOM 2294 N N . GLY A 1 291 ? 23.156 -44.5 -95.125 1 29.64 291 GLY A N 1
ATOM 2295 C CA . GLY A 1 291 ? 23.719 -43.312 -95.688 1 29.64 291 GLY A CA 1
ATOM 2296 C C . GLY A 1 291 ? 22.75 -42.625 -96.625 1 29.64 291 GLY A C 1
ATOM 2297 O O . GLY A 1 291 ? 23.156 -41.75 -97.438 1 29.64 291 GLY A O 1
ATOM 2298 N N . ALA A 1 292 ? 21.469 -42.625 -96.375 1 26.98 292 ALA A N 1
ATOM 2299 C CA . ALA A 1 292 ? 20.781 -42.125 -97.562 1 26.98 292 ALA A CA 1
ATOM 2300 C C . ALA A 1 292 ? 21.062 -40.625 -97.812 1 26.98 292 ALA A C 1
ATOM 2302 O O . ALA A 1 292 ? 21.078 -39.844 -96.812 1 26.98 292 ALA A O 1
ATOM 2303 N N . GLN A 1 293 ? 21.547 -40.125 -98.938 1 26.97 293 GLN A N 1
ATOM 2304 C CA . GLN A 1 293 ? 22.125 -39.094 -99.812 1 26.97 293 GLN A CA 1
ATOM 2305 C C . GLN A 1 293 ? 21.172 -37.906 -99.938 1 26.97 293 GLN A C 1
ATOM 2307 O O . GLN A 1 293 ? 21.484 -36.938 -100.625 1 26.97 293 GLN A O 1
ATOM 2312 N N . SER A 1 294 ? 20.078 -37.75 -99 1 25.11 294 SER A N 1
ATOM 2313 C CA . SER A 1 294 ? 19.172 -36.875 -99.75 1 25.11 294 SER A CA 1
ATOM 2314 C C . SER A 1 294 ? 19.734 -35.5 -99.875 1 25.11 294 SER A C 1
ATOM 2316 O O . SER A 1 294 ? 20.5 -35.031 -99 1 25.11 294 SER A O 1
ATOM 2318 N N . LYS A 1 295 ? 19.5 -34.812 -100.938 1 27.95 295 LYS A N 1
ATOM 2319 C CA . LYS A 1 295 ? 19.797 -33.688 -101.812 1 27.95 295 LYS A CA 1
ATOM 2320 C C . LYS A 1 295 ? 19.312 -32.375 -101.188 1 27.95 295 LYS A C 1
ATOM 2322 O O . LYS A 1 295 ? 18.141 -32.031 -101.312 1 27.95 295 LYS A O 1
ATOM 2327 N N . VAL A 1 296 ? 19.516 -32.156 -99.875 1 26.47 296 VAL A N 1
ATOM 2328 C CA . VAL A 1 296 ? 18.906 -30.938 -99.312 1 26.47 296 VAL A CA 1
ATOM 2329 C C . VAL A 1 296 ? 19.5 -29.719 -100 1 26.47 296 VAL A C 1
ATOM 2331 O O . VAL A 1 296 ? 20.719 -29.578 -100.125 1 26.47 296 VAL A O 1
ATOM 2334 N N . SER A 1 297 ? 18.656 -29.062 -100.75 1 24.12 297 SER A N 1
ATOM 2335 C CA . SER A 1 297 ? 18.797 -27.859 -101.562 1 24.12 297 SER A CA 1
ATOM 2336 C C . SER A 1 297 ? 19.172 -26.656 -100.75 1 24.12 297 SER A C 1
ATOM 2338 O O . SER A 1 297 ? 18.766 -26.547 -99.562 1 24.12 297 SER A O 1
ATOM 2340 N N . SER A 1 298 ? 20.219 -25.891 -101.062 1 22.5 298 SER A N 1
ATOM 2341 C CA . SER A 1 298 ? 21.188 -24.891 -100.625 1 22.5 298 SER A CA 1
ATOM 2342 C C . SER A 1 298 ? 20.516 -23.547 -100.375 1 22.5 298 SER A C 1
ATOM 2344 O O . SER A 1 298 ? 21.188 -22.562 -100 1 22.5 298 SER A O 1
ATOM 2346 N N . LEU A 1 299 ? 19.125 -23.438 -100.125 1 22.89 299 LEU A N 1
ATOM 2347 C CA . LEU A 1 299 ? 18.844 -22.047 -100.562 1 22.89 299 LEU A CA 1
ATOM 2348 C C . LEU A 1 299 ? 19.453 -21.078 -99.562 1 22.89 299 LEU A C 1
ATOM 2350 O O . LEU A 1 299 ? 19.578 -21.375 -98.375 1 22.89 299 LEU A O 1
ATOM 2354 N N . GLY A 1 300 ? 19.812 -19.781 -99.938 1 21.7 300 GLY A N 1
ATOM 2355 C CA . GLY A 1 300 ? 20.703 -18.625 -99.875 1 21.7 300 GLY A CA 1
ATOM 2356 C C . GLY A 1 300 ? 20.281 -17.609 -98.875 1 21.7 300 GLY A C 1
ATOM 2357 O O . GLY A 1 300 ? 20.844 -16.516 -98.75 1 21.7 300 GLY A O 1
ATOM 2358 N N . SER A 1 301 ? 19.344 -17.922 -97.875 1 22.55 301 SER A N 1
ATOM 2359 C CA . SER A 1 301 ? 18.703 -16.703 -97.375 1 22.55 301 SER A CA 1
ATOM 2360 C C . SER A 1 301 ? 19.719 -15.742 -96.812 1 22.55 301 SER A C 1
ATOM 2362 O O . SER A 1 301 ? 20.75 -16.172 -96.312 1 22.55 301 SER A O 1
ATOM 2364 N N . GLN A 1 302 ? 19.312 -14.438 -96.75 1 21.78 302 GLN A N 1
ATOM 2365 C CA . GLN A 1 302 ? 19.781 -13.062 -96.75 1 21.78 302 GLN A CA 1
ATOM 2366 C C . GLN A 1 302 ? 20.281 -12.641 -95.375 1 21.78 302 GLN A C 1
ATOM 2368 O O . GLN A 1 302 ? 19.844 -13.203 -94.312 1 21.78 302 GLN A O 1
ATOM 2373 N N . GLN A 1 303 ? 21.203 -11.57 -95.25 1 20.17 303 GLN A N 1
ATOM 2374 C CA . GLN A 1 303 ? 22.344 -10.953 -94.562 1 20.17 303 GLN A CA 1
ATOM 2375 C C . GLN A 1 303 ? 21.891 -10.008 -93.438 1 20.17 303 GLN A C 1
ATOM 2377 O O . GLN A 1 303 ? 22.703 -9.266 -92.875 1 20.17 303 GLN A O 1
ATOM 2382 N N . LEU A 1 304 ? 20.719 -10.094 -92.812 1 22.53 304 LEU A N 1
ATOM 2383 C CA . LEU A 1 304 ? 20.406 -8.773 -92.25 1 22.53 304 LEU A CA 1
ATOM 2384 C C . LEU A 1 304 ? 21.453 -8.328 -91.25 1 22.53 304 LEU A C 1
ATOM 2386 O O . LEU A 1 304 ? 21.859 -9.117 -90.375 1 22.53 304 LEU A O 1
ATOM 2390 N N . GLN A 1 305 ? 21.906 -7.02 -91.312 1 19.58 305 GLN A N 1
ATOM 2391 C CA . GLN A 1 305 ? 22.984 -6.098 -90.938 1 19.58 305 GLN A CA 1
ATOM 2392 C C . GLN A 1 305 ? 22.984 -5.789 -89.438 1 19.58 305 GLN A C 1
ATOM 2394 O O . GLN A 1 305 ? 21.953 -5.918 -88.812 1 19.58 305 GLN A O 1
ATOM 2399 N N . GLU A 1 306 ? 24.141 -5.082 -88.875 1 21.06 306 GLU A N 1
ATOM 2400 C CA . GLU A 1 306 ? 25.109 -4.957 -87.75 1 21.06 306 GLU A CA 1
ATOM 2401 C C . GLU A 1 306 ? 24.719 -3.854 -86.812 1 21.06 306 GLU A C 1
ATOM 2403 O O . GLU A 1 306 ? 25.266 -3.764 -85.688 1 21.06 306 GLU A O 1
ATOM 2408 N N . ALA A 1 307 ? 23.641 -3.062 -86.812 1 23.22 307 ALA A N 1
ATOM 2409 C CA . ALA A 1 307 ? 24.031 -1.701 -86.438 1 23.22 307 ALA A CA 1
ATOM 2410 C C . ALA A 1 307 ? 24.484 -1.611 -85 1 23.22 307 ALA A C 1
ATOM 2412 O O . ALA A 1 307 ? 24.031 -2.389 -84.125 1 23.22 307 ALA A O 1
ATOM 2413 N N . HIS A 1 308 ? 25.422 -0.44 -84.562 1 22.05 308 HIS A N 1
ATOM 2414 C CA . HIS A 1 308 ? 26.578 0.07 -83.812 1 22.05 308 HIS A CA 1
ATOM 2415 C C . HIS A 1 308 ? 26.172 0.702 -82.5 1 22.05 308 HIS A C 1
ATOM 2417 O O . HIS A 1 308 ? 27.031 1.188 -81.75 1 22.05 308 HIS A O 1
ATOM 2423 N N . LEU A 1 309 ? 24.953 0.739 -82 1 22.97 309 LEU A N 1
ATOM 2424 C CA . LEU A 1 309 ? 24.781 1.991 -81.312 1 22.97 309 LEU A CA 1
ATOM 2425 C C . LEU A 1 309 ? 25.75 2.07 -80.125 1 22.97 309 LEU A C 1
ATOM 2427 O O . LEU A 1 309 ? 26.031 1.061 -79.438 1 22.97 309 LEU A O 1
ATOM 2431 N N . SER A 1 310 ? 26.141 3.406 -79.688 1 22.73 310 SER A N 1
ATOM 2432 C CA . SER A 1 310 ? 27.094 4.355 -79.125 1 22.73 310 SER A CA 1
ATOM 2433 C C . SER A 1 310 ? 27.281 4.16 -77.625 1 22.73 310 SER A C 1
ATOM 2435 O O . SER A 1 310 ? 26.344 3.748 -76.938 1 22.73 310 SER A O 1
ATOM 2437 N N . GLN A 1 311 ? 28.562 4.348 -77.125 1 23.03 311 GLN A N 1
ATOM 2438 C CA . GLN A 1 311 ? 29.516 4.145 -76 1 23.03 311 GLN A CA 1
ATOM 2439 C C . GLN A 1 311 ? 29.344 5.207 -74.938 1 23.03 311 GLN A C 1
ATOM 2441 O O . GLN A 1 311 ? 30.031 5.172 -73.875 1 23.03 311 GLN A O 1
ATOM 2446 N N . PRO A 1 312 ? 28.25 5.902 -74.688 1 26.94 312 PRO A N 1
ATOM 2447 C CA . PRO A 1 312 ? 28.797 7.133 -74.125 1 26.94 312 PRO A CA 1
ATOM 2448 C C . PRO A 1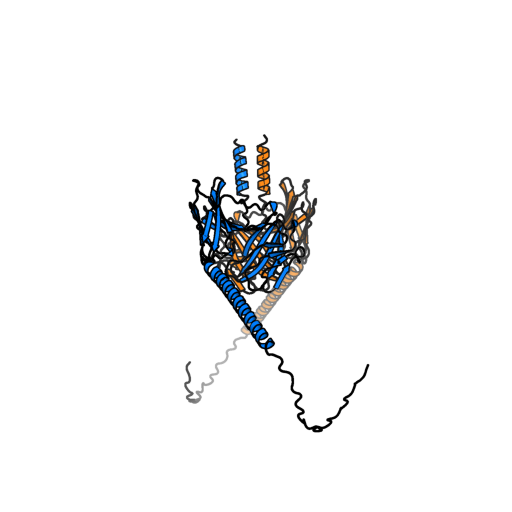 312 ? 29.766 6.875 -72.938 1 26.94 312 PRO A C 1
ATOM 2450 O O . PRO A 1 312 ? 29.734 5.797 -72.375 1 26.94 312 PRO A O 1
ATOM 2453 N N . THR A 1 313 ? 30.641 7.984 -72.562 1 23.31 313 THR A N 1
ATOM 2454 C CA . THR A 1 313 ? 31.906 8.461 -72 1 23.31 313 THR A CA 1
ATOM 2455 C C . THR A 1 313 ? 31.984 8.203 -70.5 1 23.31 313 THR A C 1
ATOM 2457 O O . THR A 1 313 ? 30.953 8.102 -69.875 1 23.31 313 THR A O 1
ATOM 2460 N N . CYS A 1 314 ? 33.25 8.375 -69.938 1 24.39 314 CYS A N 1
ATOM 2461 C CA . CYS A 1 314 ? 34.25 7.953 -68.938 1 24.39 314 CYS A CA 1
ATOM 2462 C C . CYS A 1 314 ? 33.969 8.594 -67.562 1 24.39 314 CYS A C 1
ATOM 2464 O O . CYS A 1 314 ? 34.344 8.047 -66.562 1 24.39 314 CYS A O 1
ATOM 2466 N N . ARG A 1 315 ? 33.562 10 -67.625 1 24.56 315 ARG A N 1
ATOM 2467 C CA . ARG A 1 315 ? 34.125 10.805 -66.5 1 24.56 315 ARG A CA 1
ATOM 2468 C C . ARG A 1 315 ? 33.438 10.492 -65.188 1 24.56 315 ARG A C 1
ATOM 2470 O O . ARG A 1 315 ? 32.219 10.391 -65.125 1 24.56 315 ARG A O 1
ATOM 2477 N N . MET B 1 1 ? 17.344 -18.312 35.406 1 46.41 1 MET B N 1
ATOM 2478 C CA . MET B 1 1 ? 17.328 -17.891 34 1 46.41 1 MET B CA 1
ATOM 2479 C C . MET B 1 1 ? 16.359 -16.719 33.812 1 46.41 1 MET B C 1
ATOM 2481 O O . MET B 1 1 ? 15.32 -16.656 34.5 1 46.41 1 MET B O 1
ATOM 2485 N N . ASP B 1 2 ? 16.984 -15.523 33.469 1 60.03 2 ASP B N 1
ATOM 2486 C CA . ASP B 1 2 ? 16.562 -14.125 33.344 1 60.03 2 ASP B CA 1
ATOM 2487 C C . ASP B 1 2 ? 15.414 -13.984 32.375 1 60.03 2 ASP B C 1
ATOM 2489 O O . ASP B 1 2 ? 15.609 -13.586 31.219 1 60.03 2 ASP B O 1
ATOM 2493 N N . PHE B 1 3 ? 14.469 -14.836 32.719 1 59.28 3 PHE B N 1
ATOM 2494 C CA . PHE B 1 3 ? 13.203 -14.891 32 1 59.28 3 PHE B CA 1
ATOM 2495 C C . PHE B 1 3 ? 12.602 -13.5 31.859 1 59.28 3 PHE B C 1
ATOM 2497 O O . PHE B 1 3 ? 12.07 -13.148 30.797 1 59.28 3 PHE B O 1
ATOM 2504 N N . LEU B 1 4 ? 12.703 -12.742 32.875 1 61.44 4 LEU B N 1
ATOM 2505 C CA . LEU B 1 4 ? 12.211 -11.375 32.812 1 61.44 4 LEU B CA 1
ATOM 2506 C C . LEU B 1 4 ? 12.953 -10.578 31.734 1 61.44 4 LEU B C 1
ATOM 2508 O O . LEU B 1 4 ? 12.344 -9.805 31 1 61.44 4 LEU B O 1
ATOM 2512 N N . ALA B 1 5 ? 14.211 -10.82 31.641 1 61.78 5 ALA B N 1
ATOM 2513 C CA . ALA B 1 5 ? 15.008 -10.133 30.641 1 61.78 5 ALA B CA 1
ATOM 2514 C C . ALA B 1 5 ? 14.602 -10.57 29.234 1 61.78 5 ALA B C 1
ATOM 2516 O O . ALA B 1 5 ? 14.508 -9.742 28.312 1 61.78 5 ALA B O 1
ATOM 2517 N N . LEU B 1 6 ? 14.328 -11.812 29.094 1 59.91 6 LEU B N 1
ATOM 2518 C CA . LEU B 1 6 ? 13.898 -12.328 27.812 1 59.91 6 LEU B CA 1
ATOM 2519 C C . LEU B 1 6 ? 12.523 -11.781 27.438 1 59.91 6 LEU B C 1
ATOM 2521 O O . LEU B 1 6 ? 12.289 -11.414 26.281 1 59.91 6 LEU B O 1
ATOM 2525 N N . LEU B 1 7 ? 11.695 -11.703 28.438 1 58.62 7 LEU B N 1
ATOM 2526 C CA . LEU B 1 7 ? 10.367 -11.148 28.203 1 58.62 7 LEU B CA 1
ATOM 2527 C C . LEU B 1 7 ? 10.453 -9.68 27.812 1 58.62 7 LEU B C 1
ATOM 2529 O O . LEU B 1 7 ? 9.758 -9.227 26.906 1 58.62 7 LEU B O 1
ATOM 2533 N N . LEU B 1 8 ? 11.242 -9.016 28.453 1 60.88 8 LEU B N 1
ATOM 2534 C CA . LEU B 1 8 ? 11.414 -7.602 28.156 1 60.88 8 LEU B CA 1
ATOM 2535 C C . LEU B 1 8 ? 12.039 -7.41 26.781 1 60.88 8 LEU B C 1
ATOM 2537 O O . LEU B 1 8 ? 11.672 -6.484 26.047 1 60.88 8 LEU B O 1
ATOM 2541 N N . ALA B 1 9 ? 12.844 -8.344 26.406 1 60.06 9 ALA B N 1
ATOM 2542 C CA . ALA B 1 9 ? 13.461 -8.258 25.094 1 60.06 9 ALA B CA 1
ATOM 2543 C C . ALA B 1 9 ? 12.438 -8.523 23.984 1 60.06 9 ALA B C 1
ATOM 2545 O O . ALA B 1 9 ? 12.43 -7.836 22.969 1 60.06 9 ALA B O 1
ATOM 2546 N N . ILE B 1 10 ? 11.641 -9.391 24.219 1 57.81 10 ILE B N 1
ATOM 2547 C CA . ILE B 1 10 ? 10.609 -9.711 23.234 1 57.81 10 ILE B CA 1
ATOM 2548 C C . ILE B 1 10 ? 9.633 -8.547 23.109 1 57.81 10 ILE B C 1
ATOM 2550 O O . ILE B 1 10 ? 9.227 -8.188 22.016 1 57.81 10 ILE B O 1
ATOM 2554 N N . LEU B 1 11 ? 9.242 -8.031 24.234 1 56.41 11 LEU B N 1
ATOM 2555 C CA . LEU B 1 11 ? 8.359 -6.867 24.234 1 56.41 11 LEU B CA 1
ATOM 2556 C C . LEU B 1 11 ? 9.008 -5.703 23.484 1 56.41 11 LEU B C 1
ATOM 2558 O O . LEU B 1 11 ? 8.336 -4.984 22.734 1 56.41 11 LEU B O 1
ATOM 2562 N N . GLN B 1 12 ? 10.211 -5.57 23.703 1 53.28 12 GLN B N 1
ATOM 2563 C CA . GLN B 1 12 ? 10.914 -4.496 23.016 1 53.28 12 GLN B CA 1
ATOM 2564 C C . GLN B 1 12 ? 10.93 -4.727 21.5 1 53.28 12 GLN B C 1
ATOM 2566 O O . GLN B 1 12 ? 10.742 -3.789 20.719 1 53.28 12 GLN B O 1
ATOM 2571 N N . VAL B 1 13 ? 11.18 -5.93 21.125 1 53.91 13 VAL B N 1
ATOM 2572 C CA . VAL B 1 13 ? 11.18 -6.254 19.703 1 53.91 13 VAL B CA 1
ATOM 2573 C C . VAL B 1 13 ? 9.781 -6.051 19.125 1 53.91 13 VAL B C 1
ATOM 2575 O O . VAL B 1 13 ? 9.625 -5.535 18.016 1 53.91 13 VAL B O 1
ATOM 2578 N N . TYR B 1 14 ? 8.844 -6.516 20 1 50.69 14 TYR B N 1
ATOM 2579 C CA . TYR B 1 14 ? 7.457 -6.305 19.594 1 50.69 14 TYR B CA 1
ATOM 2580 C C . TYR B 1 14 ? 7.168 -4.824 19.406 1 50.69 14 TYR B C 1
ATOM 2582 O O . TYR B 1 14 ? 6.512 -4.434 18.438 1 50.69 14 TYR B O 1
ATOM 2590 N N . LEU B 1 15 ? 7.473 -4.172 20.344 1 50.25 15 LEU B N 1
ATOM 2591 C CA . LEU B 1 15 ? 7.293 -2.727 20.25 1 50.25 15 LEU B CA 1
ATOM 2592 C C . LEU B 1 15 ? 8.062 -2.15 19.078 1 50.25 15 LEU B C 1
ATOM 2594 O O . LEU B 1 15 ? 7.59 -1.221 18.422 1 50.25 15 LEU B O 1
ATOM 2598 N N . ALA B 1 16 ? 9.203 -2.666 18.984 1 48.84 16 ALA B N 1
ATOM 2599 C CA . ALA B 1 16 ? 10 -2.201 17.859 1 48.84 16 ALA B CA 1
ATOM 2600 C C . ALA B 1 16 ? 9.344 -2.578 16.531 1 48.84 16 ALA B C 1
ATOM 2602 O O . ALA B 1 16 ? 9.406 -1.815 15.562 1 48.84 16 ALA B O 1
ATOM 2603 N N . LEU B 1 17 ? 8.992 -3.84 16.531 1 47.75 17 LEU B N 1
ATOM 2604 C CA . LEU B 1 17 ? 8.328 -4.266 15.305 1 47.75 17 LEU B CA 1
ATOM 2605 C C . LEU B 1 17 ? 7.027 -3.5 15.094 1 47.75 17 LEU B C 1
ATOM 2607 O O . LEU B 1 17 ? 6.582 -3.33 13.953 1 47.75 17 LEU B O 1
ATOM 2611 N N . CYS B 1 18 ? 6.359 -3.264 16.203 1 46.75 18 CYS B N 1
ATOM 2612 C CA . CYS B 1 18 ? 5.227 -2.361 16.047 1 46.75 18 CYS B CA 1
ATOM 2613 C C . CYS B 1 18 ? 5.684 -0.995 15.555 1 46.75 18 CYS B C 1
ATOM 2615 O O . CYS B 1 18 ? 6.102 -0.151 16.344 1 46.75 18 CYS B O 1
ATOM 2617 N N . GLU B 1 19 ? 6.535 -0.892 14.719 1 48.12 19 GLU B N 1
ATOM 2618 C CA . GLU B 1 19 ? 6.895 0.386 14.117 1 48.12 19 GLU B CA 1
ATOM 2619 C C . GLU B 1 19 ? 5.801 1.429 14.336 1 48.12 19 GLU B C 1
ATOM 2621 O O . GLU B 1 19 ? 4.629 1.168 14.07 1 48.12 19 GLU B O 1
ATOM 2626 N N . GLU B 1 20 ? 5.867 2.109 15.477 1 52.28 20 GLU B N 1
ATOM 2627 C CA . GLU B 1 20 ? 4.977 3.258 15.609 1 52.28 20 GLU B CA 1
ATOM 2628 C C . GLU B 1 20 ? 4.586 3.814 14.242 1 52.28 20 GLU B C 1
ATOM 2630 O O . GLU B 1 20 ? 5.449 4.191 13.453 1 52.28 20 GLU B O 1
ATOM 2635 N N . THR B 1 21 ? 3.641 3.207 13.641 1 60.31 21 THR B N 1
ATOM 2636 C CA . THR B 1 21 ? 3.145 3.701 12.367 1 60.31 21 THR B CA 1
ATOM 2637 C C . THR B 1 21 ? 2.727 5.164 12.477 1 60.31 21 THR B C 1
ATOM 2639 O O . THR B 1 21 ? 1.893 5.516 13.312 1 60.31 21 THR B O 1
ATOM 2642 N N . PHE B 1 22 ? 3.645 6.059 12.148 1 79.44 22 PHE B N 1
ATOM 2643 C CA . PHE B 1 22 ? 3.295 7.477 12.109 1 79.44 22 PHE B CA 1
ATOM 2644 C C . PHE B 1 22 ? 2.4 7.777 10.914 1 79.44 22 PHE B C 1
ATOM 2646 O O . PHE B 1 22 ? 2.654 7.297 9.805 1 79.44 22 PHE B O 1
ATOM 2653 N N . PHE B 1 23 ? 1.227 8.422 11.359 1 91.25 23 PHE B N 1
ATOM 2654 C CA . PHE B 1 23 ? 0.36 8.914 10.297 1 91.25 23 PHE B CA 1
ATOM 2655 C C . PHE B 1 23 ? 0.851 10.258 9.781 1 91.25 23 PHE B C 1
ATOM 2657 O O . PHE B 1 23 ? 1.387 11.062 10.539 1 91.25 23 PHE B O 1
ATOM 2664 N N . ASP B 1 24 ? 0.677 10.508 8.523 1 96.31 24 ASP B N 1
ATOM 2665 C CA . ASP B 1 24 ? 1.125 11.758 7.918 1 96.31 24 ASP B CA 1
ATOM 2666 C C . ASP B 1 24 ? 0.309 12.945 8.438 1 96.31 24 ASP B C 1
ATOM 2668 O O . ASP B 1 24 ? 0.833 14.047 8.594 1 96.31 24 ASP B O 1
ATOM 2672 N N . THR B 1 25 ? -0.969 12.68 8.594 1 96.75 25 THR B N 1
ATOM 2673 C CA . THR B 1 25 ? -1.878 13.703 9.102 1 96.75 25 THR B CA 1
ATOM 2674 C C . THR B 1 25 ? -2.906 13.086 10.047 1 96.75 25 THR B C 1
ATOM 2676 O O . THR B 1 25 ? -3.375 11.969 9.82 1 96.75 25 THR B O 1
ATOM 2679 N N . THR B 1 26 ? -3.164 13.789 11.086 1 95.38 26 THR B N 1
ATOM 2680 C CA . THR B 1 26 ? -4.258 13.438 11.984 1 95.38 26 THR B CA 1
ATOM 2681 C C . THR B 1 26 ? -5.348 14.5 11.953 1 95.38 26 THR B C 1
ATOM 2683 O O . THR B 1 26 ? -5.059 15.695 12.094 1 95.38 26 THR B O 1
ATOM 2686 N N . VAL B 1 27 ? -6.535 14.07 11.758 1 96.81 27 VAL B N 1
ATOM 2687 C CA . VAL B 1 27 ? -7.648 15 11.625 1 96.81 27 VAL B CA 1
ATOM 2688 C C . VAL B 1 27 ? -8.672 14.742 12.727 1 96.81 27 VAL B C 1
A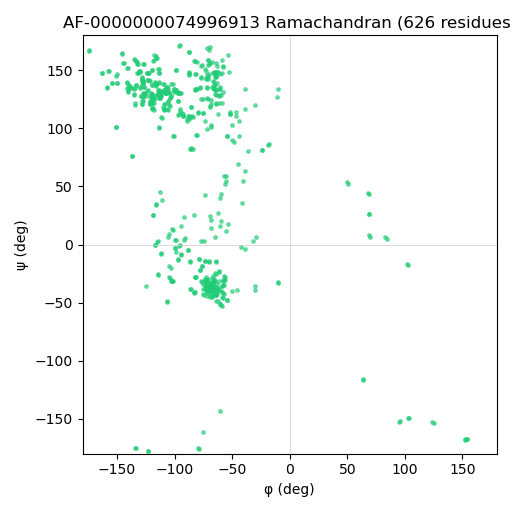TOM 2690 O O . VAL B 1 27 ? -8.961 13.586 13.047 1 96.81 27 VAL B O 1
ATOM 2693 N N . ARG B 1 28 ? -9.156 15.797 13.289 1 95.88 28 ARG B N 1
ATOM 2694 C CA . ARG B 1 28 ? -10.227 15.719 14.273 1 95.88 28 ARG B CA 1
ATOM 2695 C C . ARG B 1 28 ? -11.578 15.5 13.594 1 95.88 28 ARG B C 1
ATOM 2697 O O . ARG B 1 28 ? -11.93 16.203 12.656 1 95.88 28 ARG B O 1
ATOM 2704 N N . LEU B 1 29 ? -12.344 14.547 14.203 1 97 29 LEU B N 1
ATOM 2705 C CA . LEU B 1 29 ? -13.656 14.266 13.633 1 97 29 LEU B CA 1
ATOM 2706 C C . LEU B 1 29 ? -14.562 15.484 13.75 1 97 29 LEU B C 1
ATOM 2708 O O . LEU B 1 29 ? -14.641 16.109 14.812 1 97 29 LEU B O 1
ATOM 2712 N N . ALA B 1 30 ? -15.156 15.859 12.664 1 95.56 30 ALA B N 1
ATOM 2713 C CA . ALA B 1 30 ? -16.156 16.922 12.586 1 95.56 30 ALA B CA 1
ATOM 2714 C C . ALA B 1 30 ? -17.234 16.578 11.547 1 95.56 30 ALA B C 1
ATOM 2716 O O . ALA B 1 30 ? -17 15.773 10.648 1 95.56 30 ALA B O 1
ATOM 2717 N N . GLU B 1 31 ? -18.391 17.172 11.734 1 94.38 31 GLU B N 1
ATOM 2718 C CA . GLU B 1 31 ? -19.469 16.922 10.789 1 94.38 31 GLU B CA 1
ATOM 2719 C C . GLU B 1 31 ? -19.031 17.219 9.359 1 94.38 31 GLU B C 1
ATOM 2721 O O . GLU B 1 31 ? -19.312 16.438 8.445 1 94.38 31 GLU B O 1
ATOM 2726 N N . ASN B 1 32 ? -18.406 18.406 9.258 1 94.19 32 ASN B N 1
ATOM 2727 C CA . ASN B 1 32 ? -17.766 18.75 7.992 1 94.19 32 ASN B CA 1
ATOM 2728 C C . ASN B 1 32 ? -16.234 18.781 8.125 1 94.19 32 ASN B C 1
ATOM 2730 O O . ASN B 1 32 ? -15.688 19.594 8.859 1 94.19 32 ASN B O 1
ATOM 2734 N N . MET B 1 33 ? -15.641 17.828 7.516 1 95.62 33 MET B N 1
ATOM 2735 C CA . MET B 1 33 ? -14.18 17.781 7.609 1 95.62 33 MET B CA 1
ATOM 2736 C C . MET B 1 33 ? -13.562 17.5 6.246 1 95.62 33 MET B C 1
ATOM 2738 O O . MET B 1 33 ? -14.234 17.016 5.336 1 95.62 33 MET B O 1
ATOM 2742 N N . THR B 1 34 ? -12.297 17.844 6.141 1 95.62 34 THR B N 1
ATOM 2743 C CA . THR B 1 34 ? -11.562 17.656 4.895 1 95.62 34 THR B CA 1
ATOM 2744 C C . THR B 1 34 ? -10.266 16.891 5.133 1 95.62 34 THR B C 1
ATOM 2746 O O . THR B 1 34 ? -9.508 17.219 6.055 1 95.62 34 THR B O 1
ATOM 2749 N N . LEU B 1 35 ? -10.102 15.867 4.41 1 96.44 35 LEU B N 1
ATOM 2750 C CA . LEU B 1 35 ? -8.828 15.148 4.387 1 96.44 35 LEU B CA 1
ATOM 2751 C C . LEU B 1 35 ? -7.934 15.664 3.266 1 96.44 35 LEU B C 1
ATOM 2753 O O . LEU B 1 35 ? -8.188 15.398 2.088 1 96.44 35 LEU B O 1
ATOM 2757 N N . GLU B 1 36 ? -6.887 16.328 3.676 1 94.12 36 GLU B N 1
ATOM 2758 C CA . GLU B 1 36 ? -6.031 17 2.701 1 94.12 36 GLU B CA 1
ATOM 2759 C C . GLU B 1 36 ? -5.055 16.016 2.057 1 94.12 36 GLU B C 1
ATOM 2761 O O . GLU B 1 36 ? -4.41 15.234 2.75 1 94.12 36 GLU B O 1
ATOM 2766 N N . CYS B 1 37 ? -4.973 16.125 0.738 1 94.38 37 CYS B N 1
ATOM 2767 C CA . CYS B 1 37 ? -4.031 15.344 -0.055 1 94.38 37 CYS B CA 1
ATOM 2768 C C . CYS B 1 37 ? -3.623 16.094 -1.315 1 94.38 37 CYS B C 1
ATOM 2770 O O . CYS B 1 37 ? -4.375 16.141 -2.291 1 94.38 37 CYS B O 1
ATOM 2772 N N . VAL B 1 38 ? -2.479 16.656 -1.242 1 90.62 38 VAL B N 1
ATOM 2773 C CA . VAL B 1 38 ? -1.961 17.453 -2.35 1 90.62 38 VAL B CA 1
ATOM 2774 C C . VAL B 1 38 ? -0.652 16.844 -2.854 1 90.62 38 VAL B C 1
ATOM 2776 O O . VAL B 1 38 ? 0.292 16.672 -2.08 1 90.62 38 VAL B O 1
ATOM 2779 N N . TYR B 1 39 ? -0.678 16.516 -4.141 1 89.12 39 TYR B N 1
ATOM 2780 C CA . TYR B 1 39 ? 0.521 15.945 -4.738 1 89.12 39 TYR B CA 1
ATOM 2781 C C . TYR B 1 39 ? 1.629 16.984 -4.848 1 89.12 39 TYR B C 1
ATOM 2783 O O . TYR B 1 39 ? 1.494 17.969 -5.578 1 89.12 39 TYR B O 1
ATOM 2791 N N . PRO B 1 40 ? 2.785 16.719 -4.156 1 83.12 40 PRO B N 1
ATOM 2792 C CA . PRO B 1 40 ? 3.814 17.766 -4.105 1 83.12 40 PRO B CA 1
ATOM 2793 C C . PRO B 1 40 ? 4.766 17.719 -5.297 1 83.12 40 PRO B C 1
ATOM 2795 O O . PRO B 1 40 ? 5.578 18.625 -5.48 1 83.12 40 PRO B O 1
ATOM 2798 N N . LEU B 1 41 ? 4.855 16.703 -6.109 1 82.06 41 LEU B N 1
ATOM 2799 C CA . LEU B 1 41 ? 5.871 16.5 -7.137 1 82.06 41 LEU B CA 1
ATOM 2800 C C . LEU B 1 41 ? 5.379 16.984 -8.492 1 82.06 41 LEU B C 1
ATOM 2802 O O . LEU B 1 41 ? 4.242 17.438 -8.625 1 82.06 41 LEU B O 1
ATOM 2806 N N . MET B 1 42 ? 6.477 16.922 -9.312 1 77.94 42 MET B N 1
ATOM 2807 C CA . MET B 1 42 ? 6.195 17.312 -10.688 1 77.94 42 MET B CA 1
ATOM 2808 C C . MET B 1 42 ? 5.762 16.109 -11.523 1 77.94 42 MET B C 1
ATOM 2810 O O . MET B 1 42 ? 6.234 15 -11.297 1 77.94 42 MET B O 1
ATOM 2814 N N . GLY B 1 43 ? 4.598 15.875 -11.914 1 75.31 43 GLY B N 1
ATOM 2815 C CA . GLY B 1 43 ? 4.156 14.773 -12.766 1 75.31 43 GLY B CA 1
ATOM 2816 C C . GLY B 1 43 ? 2.695 14.883 -13.156 1 75.31 43 GLY B C 1
ATOM 2817 O O . GLY B 1 43 ? 1.969 15.734 -12.648 1 75.31 43 GLY B O 1
ATOM 2818 N N . ASN B 1 44 ? 2.498 14.023 -14.133 1 84.62 44 ASN B N 1
ATOM 2819 C CA . ASN B 1 44 ? 1.114 13.977 -14.586 1 84.62 44 ASN B CA 1
ATOM 2820 C C . ASN B 1 44 ? 0.282 13 -13.766 1 84.62 44 ASN B C 1
ATOM 2822 O O . ASN B 1 44 ? 0.506 11.789 -13.82 1 84.62 44 ASN B O 1
ATOM 2826 N N . LEU B 1 45 ? -0.562 13.609 -13.008 1 89.94 45 LEU B N 1
ATOM 2827 C CA . LEU B 1 45 ? -1.452 12.742 -12.242 1 89.94 45 LEU B CA 1
ATOM 2828 C C . LEU B 1 45 ? -2.365 11.945 -13.164 1 89.94 45 LEU B C 1
ATOM 2830 O O . LEU B 1 45 ? -3.062 12.516 -14 1 89.94 45 LEU B O 1
ATOM 2834 N N . THR B 1 46 ? -2.311 10.641 -13.086 1 91.38 46 THR B N 1
ATOM 2835 C CA . THR B 1 46 ? -3.09 9.789 -13.984 1 91.38 46 THR B CA 1
ATOM 2836 C C . THR B 1 46 ? -4.324 9.25 -13.266 1 91.38 46 THR B C 1
ATOM 2838 O O . THR B 1 46 ? -5.344 8.969 -13.906 1 91.38 46 THR B O 1
ATOM 2841 N N . GLN B 1 47 ? -4.215 9.062 -12.031 1 92.81 47 GLN B N 1
ATOM 2842 C CA . GLN B 1 47 ? -5.371 8.609 -11.266 1 92.81 47 GLN B CA 1
ATOM 2843 C C . GLN B 1 47 ? -5.164 8.836 -9.773 1 92.81 47 GLN B C 1
ATOM 2845 O O . GLN B 1 47 ? -4.027 8.852 -9.289 1 92.81 47 GLN B O 1
ATOM 2850 N N . ALA B 1 48 ? -6.246 9.094 -9.125 1 94.25 48 ALA B N 1
ATOM 2851 C CA . ALA B 1 48 ? -6.246 9.258 -7.676 1 94.25 48 ALA B CA 1
ATOM 2852 C C . ALA B 1 48 ? -7.297 8.375 -7.02 1 94.25 48 ALA B C 1
ATOM 2854 O O . ALA B 1 48 ? -8.375 8.156 -7.586 1 94.25 48 ALA B O 1
ATOM 2855 N N . GLU B 1 49 ? -6.918 7.82 -5.848 1 96.38 49 GLU B N 1
ATOM 2856 C CA . GLU B 1 49 ? -7.832 6.938 -5.137 1 96.38 49 GLU B CA 1
ATOM 2857 C C . GLU B 1 49 ? -7.77 7.172 -3.631 1 96.38 49 GLU B C 1
ATOM 2859 O O . GLU B 1 49 ? -6.684 7.32 -3.066 1 96.38 49 GLU B O 1
ATOM 2864 N N . TRP B 1 50 ? -8.922 7.312 -3.027 1 96.69 50 TRP B N 1
ATOM 2865 C CA . TRP B 1 50 ? -9.008 7.316 -1.571 1 96.69 50 TRP B CA 1
ATOM 2866 C C . TRP B 1 50 ? -9.469 5.961 -1.05 1 96.69 50 TRP B C 1
ATOM 2868 O O . TRP B 1 50 ? -10.438 5.391 -1.552 1 96.69 50 TRP B O 1
ATOM 2878 N N . LEU B 1 51 ? -8.719 5.465 -0.037 1 97.5 51 LEU B N 1
ATOM 2879 C CA . LEU B 1 51 ? -9.016 4.172 0.566 1 97.5 51 LEU B CA 1
ATOM 2880 C C . LEU B 1 51 ? -9.234 4.309 2.068 1 97.5 51 LEU B C 1
ATOM 2882 O O . LEU B 1 51 ? -8.547 5.086 2.732 1 97.5 51 LEU B O 1
ATOM 2886 N N . LYS B 1 52 ? -10.164 3.568 2.57 1 96.19 52 LYS B N 1
ATOM 2887 C CA . LYS B 1 52 ? -10.359 3.455 4.012 1 96.19 52 LYS B CA 1
ATOM 2888 C C . LYS B 1 52 ? -9.922 2.084 4.52 1 96.19 52 LYS B C 1
ATOM 2890 O O . LYS B 1 52 ? -10.227 1.062 3.904 1 96.19 52 LYS B O 1
ATOM 2895 N N . THR B 1 53 ? -9.18 2.115 5.598 1 92.56 53 THR B N 1
ATOM 2896 C CA . THR B 1 53 ? -8.711 0.856 6.168 1 92.56 53 THR B CA 1
ATOM 2897 C C . THR B 1 53 ? -9.758 0.262 7.105 1 92.56 53 THR B C 1
ATOM 2899 O O . THR B 1 53 ? -10.219 0.932 8.031 1 92.56 53 THR B O 1
ATOM 2902 N N . MET B 1 54 ? -10.195 -0.834 6.773 1 82.06 54 MET B N 1
ATOM 2903 C CA . MET B 1 54 ? -11.109 -1.596 7.625 1 82.06 54 MET B CA 1
ATOM 2904 C C . MET B 1 54 ? -10.445 -2.875 8.125 1 82.06 54 MET B C 1
ATOM 2906 O O . MET B 1 54 ? -10.43 -3.887 7.418 1 82.06 54 MET B O 1
ATOM 2910 N N . GLY B 1 55 ? -9.977 -2.826 9.383 1 74.5 55 GLY B N 1
ATOM 2911 C CA . GLY B 1 55 ? -9.211 -3.975 9.852 1 74.5 55 GLY B CA 1
ATOM 2912 C C . GLY B 1 55 ? -7.926 -4.191 9.078 1 74.5 55 GLY B C 1
ATOM 2913 O O . GLY B 1 55 ? -7.082 -3.299 9.008 1 74.5 55 GLY B O 1
ATOM 2914 N N . GLU B 1 56 ? -7.855 -5.316 8.398 1 72.62 56 GLU B N 1
ATOM 2915 C CA . GLU B 1 56 ? -6.656 -5.648 7.637 1 72.62 56 GLU B CA 1
ATOM 2916 C C . GLU B 1 56 ? -6.844 -5.34 6.152 1 72.62 56 GLU B C 1
ATOM 2918 O O . GLU B 1 56 ? -5.902 -5.453 5.367 1 72.62 56 GLU B O 1
ATOM 2923 N N . GLU B 1 57 ? -7.996 -4.914 5.848 1 78.88 57 GLU B N 1
ATOM 2924 C CA . GLU B 1 57 ? -8.297 -4.68 4.438 1 78.88 57 GLU B CA 1
ATOM 2925 C C . GLU B 1 57 ? -8.508 -3.195 4.156 1 78.88 57 GLU B C 1
ATOM 2927 O O . GLU B 1 57 ? -8.859 -2.432 5.059 1 78.88 57 GLU B O 1
ATOM 2932 N N . LYS B 1 58 ? -8.133 -2.854 2.984 1 88.69 58 LYS B N 1
ATOM 2933 C CA . LYS B 1 58 ? -8.406 -1.5 2.508 1 88.69 58 LYS B CA 1
ATOM 2934 C C . LYS B 1 58 ? -9.547 -1.488 1.496 1 88.69 58 LYS B C 1
ATOM 2936 O O . LYS B 1 58 ? -9.578 -2.311 0.578 1 88.69 58 LYS B O 1
ATOM 2941 N N . GLU B 1 59 ? -10.445 -0.594 1.742 1 92.06 59 GLU B N 1
ATOM 2942 C CA . GLU B 1 59 ? -11.594 -0.465 0.844 1 92.06 59 GLU B CA 1
ATOM 2943 C C . GLU B 1 59 ? -11.531 0.84 0.055 1 92.06 59 GLU B C 1
ATOM 2945 O O . GLU B 1 59 ? -11.289 1.905 0.626 1 92.06 59 GLU B O 1
ATOM 2950 N N . SER B 1 60 ? -11.734 0.703 -1.223 1 95.19 60 SER B N 1
ATOM 2951 C CA . SER B 1 60 ? -11.75 1.889 -2.072 1 95.19 60 SER B CA 1
ATOM 2952 C C . SER B 1 60 ? -13.008 2.721 -1.836 1 95.19 60 SER B C 1
ATOM 2954 O O . SER B 1 60 ? -14.117 2.182 -1.777 1 95.19 60 SER B O 1
ATOM 2956 N N . MET B 1 61 ? -12.875 3.988 -1.727 1 96.25 61 MET B N 1
ATOM 2957 C CA . MET B 1 61 ? -13.992 4.895 -1.485 1 96.25 61 MET B CA 1
ATOM 2958 C C . MET B 1 61 ? -14.328 5.688 -2.744 1 96.25 61 MET B C 1
ATOM 2960 O O . MET B 1 61 ? -15.5 5.797 -3.115 1 96.25 61 MET B O 1
ATOM 2964 N N . ALA B 1 62 ? -13.344 6.223 -3.305 1 95.12 62 ALA B N 1
ATOM 2965 C CA . ALA B 1 62 ? -13.5 7.117 -4.449 1 95.12 62 ALA B CA 1
ATOM 2966 C C . ALA B 1 62 ? -12.281 7.055 -5.363 1 95.12 62 ALA B C 1
ATOM 2968 O O . ALA B 1 62 ? -11.141 6.984 -4.887 1 95.12 62 ALA B O 1
ATOM 2969 N N . VAL B 1 63 ? -12.508 7.051 -6.66 1 94.62 63 VAL B N 1
ATOM 2970 C CA . VAL B 1 63 ? -11.461 7.031 -7.676 1 94.62 63 VAL B CA 1
ATOM 2971 C C . VAL B 1 63 ? -11.672 8.18 -8.656 1 94.62 63 VAL B C 1
ATOM 2973 O O . VAL B 1 63 ? -12.781 8.383 -9.156 1 94.62 63 VAL B O 1
ATOM 2976 N N . PHE B 1 64 ? -10.609 8.945 -8.883 1 93.19 64 PHE B N 1
ATOM 2977 C CA . PHE B 1 64 ? -10.648 10.047 -9.844 1 93.19 64 PHE B CA 1
ATOM 2978 C C . PHE B 1 64 ? -9.633 9.836 -10.953 1 93.19 64 PHE B C 1
ATOM 2980 O O . PHE B 1 64 ? -8.477 9.5 -10.688 1 93.19 64 PHE B O 1
ATOM 2987 N N . ASN B 1 65 ? -10.07 9.953 -12.078 1 91.12 65 ASN B N 1
ATOM 2988 C CA . ASN B 1 65 ? -9.242 9.922 -13.281 1 91.12 65 ASN B CA 1
ATOM 2989 C C . ASN B 1 65 ? -9.523 11.117 -14.18 1 91.12 65 ASN B C 1
ATOM 2991 O O . ASN B 1 65 ? -10.672 11.383 -14.531 1 91.12 65 ASN B O 1
ATOM 2995 N N . PRO B 1 66 ? -8.469 11.82 -14.555 1 87.25 66 PRO B N 1
ATOM 2996 C CA . PRO B 1 66 ? -8.688 13.023 -15.359 1 87.25 66 PRO B CA 1
ATOM 2997 C C . PRO B 1 66 ? -9.43 12.742 -16.656 1 87.25 66 PRO B C 1
ATOM 2999 O O . PRO B 1 66 ? -10.172 13.602 -17.141 1 87.25 66 PRO B O 1
ATOM 3002 N N . LYS B 1 67 ? -9.289 11.633 -17.219 1 85.56 67 LYS B N 1
ATOM 3003 C CA . LYS B 1 67 ? -9.914 11.289 -18.5 1 85.56 67 LYS B CA 1
ATOM 3004 C C . LYS B 1 67 ? -11.328 10.742 -18.281 1 85.56 67 LYS B C 1
ATOM 3006 O O . LYS B 1 67 ? -12.25 11.086 -19.016 1 85.56 67 LYS B O 1
ATOM 3011 N N . PHE B 1 68 ? -11.539 9.945 -17.234 1 89.62 68 PHE B N 1
ATOM 3012 C CA . PHE B 1 68 ? -12.781 9.195 -17.094 1 89.62 68 PHE B CA 1
ATOM 3013 C C . PHE B 1 68 ? -13.695 9.844 -16.062 1 89.62 68 PHE B C 1
ATOM 3015 O O . PHE B 1 68 ? -14.891 9.555 -16.016 1 89.62 68 PHE B O 1
ATOM 3022 N N . GLY B 1 69 ? -13.086 10.633 -15.227 1 89.5 69 GLY B N 1
ATOM 3023 C CA . GLY B 1 69 ? -13.906 11.352 -14.266 1 89.5 69 GLY B CA 1
ATOM 3024 C C . GLY B 1 69 ? -13.844 10.773 -12.867 1 89.5 69 GLY B C 1
ATOM 3025 O O . GLY B 1 69 ? -12.781 10.344 -12.414 1 89.5 69 GLY B O 1
ATOM 3026 N N . LEU B 1 70 ? -15.008 10.938 -12.164 1 91.81 70 LEU B N 1
ATOM 3027 C CA . LEU B 1 70 ? -15.062 10.578 -10.75 1 91.81 70 LEU B CA 1
ATOM 3028 C C . LEU B 1 70 ? -16.016 9.414 -10.523 1 91.81 70 LEU B C 1
ATOM 3030 O O . LEU B 1 70 ? -17.125 9.398 -11.055 1 91.81 70 LEU B O 1
ATOM 3034 N N . ALA B 1 71 ? -15.508 8.406 -9.805 1 93.56 71 ALA B N 1
ATOM 3035 C CA . ALA B 1 71 ? -16.328 7.281 -9.375 1 93.56 71 ALA B CA 1
ATOM 3036 C C . ALA B 1 71 ? -16.328 7.148 -7.855 1 93.56 71 ALA B C 1
ATOM 3038 O O . ALA B 1 71 ? -15.273 6.957 -7.246 1 93.56 71 ALA B O 1
ATOM 3039 N N . ILE B 1 72 ? -17.5 7.223 -7.219 1 95 72 ILE B N 1
ATOM 3040 C CA . ILE B 1 72 ? -17.625 7.105 -5.77 1 95 72 ILE B CA 1
ATOM 3041 C C . ILE B 1 72 ? -18.391 5.836 -5.422 1 95 72 ILE B C 1
ATOM 3043 O O . ILE B 1 72 ? -19.453 5.562 -6 1 95 72 ILE B O 1
ATOM 3047 N N . LYS B 1 73 ? -17.844 5.082 -4.469 1 94.88 73 LYS B N 1
ATOM 3048 C CA . LYS B 1 73 ? -18.5 3.846 -4.055 1 94.88 73 LYS B CA 1
ATOM 3049 C C . LYS B 1 73 ? -19.797 4.133 -3.299 1 94.88 73 LYS B C 1
ATOM 3051 O O . LYS B 1 73 ? -19.922 5.168 -2.646 1 94.88 73 LYS B O 1
ATOM 3056 N N . LYS B 1 74 ? -20.688 3.246 -3.271 1 92.94 74 LYS B N 1
ATOM 3057 C CA . LYS B 1 74 ? -22.078 3.412 -2.846 1 92.94 74 LYS B CA 1
ATOM 3058 C C . LYS B 1 74 ? -22.156 3.906 -1.403 1 92.94 74 LYS B C 1
ATOM 3060 O O . LYS B 1 74 ? -22.891 4.848 -1.103 1 92.94 74 LYS B O 1
ATOM 3065 N N . PRO B 1 75 ? -21.406 3.365 -0.442 1 92.38 75 PRO B N 1
ATOM 3066 C CA . PRO B 1 75 ? -21.531 3.814 0.946 1 92.38 75 PRO B CA 1
ATOM 3067 C C . PRO B 1 75 ? -21.125 5.27 1.138 1 92.38 75 PRO B C 1
ATOM 3069 O O . PRO B 1 75 ? -21.469 5.891 2.143 1 92.38 75 PRO B O 1
ATOM 3072 N N . TYR B 1 76 ? -20.469 5.812 0.193 1 94.62 76 TYR B N 1
ATOM 3073 C CA . TYR B 1 76 ? -19.922 7.152 0.369 1 94.62 76 TYR B CA 1
ATOM 3074 C C . TYR B 1 76 ? -20.578 8.141 -0.587 1 94.62 76 TYR B C 1
ATOM 3076 O O . TYR B 1 76 ? -20.234 9.32 -0.598 1 94.62 76 TYR B O 1
ATOM 3084 N N . GLU B 1 77 ? -21.484 7.672 -1.313 1 93.06 77 GLU B N 1
ATOM 3085 C CA . GLU B 1 77 ? -22.172 8.531 -2.27 1 93.06 77 GLU B CA 1
ATOM 3086 C C . GLU B 1 77 ? -22.875 9.688 -1.563 1 93.06 77 GLU B C 1
ATOM 3088 O O . GLU B 1 77 ? -23.531 9.484 -0.537 1 93.06 77 GLU B O 1
ATOM 3093 N N . ASN B 1 78 ? -22.719 10.891 -2.072 1 91.62 78 ASN B N 1
ATOM 3094 C CA . ASN B 1 78 ? -23.359 12.117 -1.604 1 91.62 78 ASN B CA 1
ATOM 3095 C C . ASN B 1 78 ? -22.812 12.547 -0.243 1 91.62 78 ASN B C 1
ATOM 3097 O O . ASN B 1 78 ? -23.375 13.422 0.41 1 91.62 78 ASN B O 1
ATOM 3101 N N . ARG B 1 79 ? -21.828 11.906 0.226 1 94.19 79 ARG B N 1
ATOM 3102 C CA . ARG B 1 79 ? -21.25 12.25 1.521 1 94.19 79 ARG B CA 1
ATOM 3103 C C . ARG B 1 79 ? -19.828 12.766 1.362 1 94.19 79 ARG B C 1
ATOM 3105 O O . ARG B 1 79 ? -19.297 13.438 2.254 1 94.19 79 ARG B O 1
ATOM 3112 N N . VAL B 1 80 ? -19.25 12.328 0.294 1 94.19 80 VAL B N 1
ATOM 3113 C CA . VAL B 1 80 ? -17.875 12.766 0.067 1 94.19 80 VAL B CA 1
ATOM 3114 C C . VAL B 1 80 ? -17.781 13.453 -1.289 1 94.19 80 VAL B C 1
ATOM 3116 O O . VAL B 1 80 ? -18.5 13.117 -2.225 1 94.19 80 VAL B O 1
ATOM 3119 N N . HIS B 1 81 ? -16.875 14.469 -1.39 1 90.69 81 HIS B N 1
ATOM 3120 C CA . HIS B 1 81 ? -16.609 15.117 -2.666 1 90.69 81 HIS B CA 1
ATOM 3121 C C . HIS B 1 81 ? -15.18 15.625 -2.736 1 90.69 81 HIS B C 1
ATOM 3123 O O . HIS B 1 81 ? -14.578 15.953 -1.71 1 90.69 81 HIS B O 1
ATOM 3129 N N . PHE B 1 82 ? -14.617 15.594 -3.893 1 88.5 82 PHE B N 1
ATOM 3130 C CA . PHE B 1 82 ? -13.289 16.156 -4.125 1 88.5 82 PHE B CA 1
ATOM 3131 C C . PHE B 1 82 ? -13.367 17.688 -4.223 1 88.5 82 PHE B C 1
ATOM 3133 O O . PHE B 1 82 ? -14.289 18.219 -4.828 1 88.5 82 PHE B O 1
ATOM 3140 N N . LEU B 1 83 ? -12.594 18.438 -3.406 1 79 83 LEU B N 1
ATOM 3141 C CA . LEU B 1 83 ? -12.609 19.906 -3.422 1 79 83 LEU B CA 1
ATOM 3142 C C . LEU B 1 83 ? -12.203 20.438 -4.793 1 79 83 LEU B C 1
ATOM 3144 O O . LEU B 1 83 ? -12.719 21.453 -5.242 1 79 83 LEU B O 1
ATOM 3148 N N . ASN B 1 84 ? -11.164 20.094 -5.445 1 66.69 84 ASN B N 1
ATOM 3149 C CA . ASN B 1 84 ? -10.711 20.625 -6.73 1 66.69 84 ASN B CA 1
ATOM 3150 C C . ASN B 1 84 ? -10.852 19.578 -7.84 1 66.69 84 ASN B C 1
ATOM 3152 O O . ASN B 1 84 ? -9.859 19.141 -8.414 1 66.69 84 ASN B O 1
ATOM 3156 N N . SER B 1 85 ? -11.883 18.828 -7.809 1 59.06 85 SER B N 1
ATOM 3157 C CA . SER B 1 85 ? -12.008 17.766 -8.805 1 59.06 85 SER B CA 1
ATOM 3158 C C . SER B 1 85 ? -11.508 18.234 -10.164 1 59.06 85 SER B C 1
ATOM 3160 O O . SER B 1 85 ? -11.469 17.438 -11.117 1 59.06 85 SER B O 1
ATOM 3162 N N . THR B 1 86 ? -11.141 19.453 -10.234 1 54.53 86 THR B N 1
ATOM 3163 C CA . THR B 1 86 ? -10.82 19.891 -11.594 1 54.53 86 THR B CA 1
ATOM 3164 C C . THR B 1 86 ? -9.586 19.156 -12.117 1 54.53 86 THR B C 1
ATOM 3166 O O . THR B 1 86 ? -8.75 18.703 -11.336 1 54.53 86 THR B O 1
ATOM 3169 N N . MET B 1 87 ? -9.648 18.703 -13.461 1 56.31 87 MET B N 1
ATOM 3170 C CA . MET B 1 87 ? -8.766 18.047 -14.414 1 56.31 87 MET B CA 1
ATOM 3171 C C . MET B 1 87 ? -7.309 18.422 -14.148 1 56.31 87 MET B C 1
ATOM 3173 O O . MET B 1 87 ? -6.402 17.625 -14.422 1 56.31 87 MET B O 1
ATOM 3177 N N . THR B 1 88 ? -7.066 19.688 -13.805 1 57.84 88 THR B N 1
ATOM 3178 C CA . THR B 1 88 ? -5.703 20.172 -13.992 1 57.84 88 THR B CA 1
ATOM 3179 C C . THR B 1 88 ? -4.973 20.266 -12.656 1 57.84 88 THR B C 1
ATOM 3181 O O . THR B 1 88 ? -3.807 20.656 -12.602 1 57.84 88 THR B O 1
ATOM 3184 N N . GLY B 1 89 ? -5.672 19.688 -11.539 1 71.75 89 GLY B N 1
ATOM 3185 C CA . GLY B 1 89 ? -4.879 20.062 -10.383 1 71.75 89 GLY B CA 1
ATOM 3186 C C . GLY B 1 89 ? -4.309 18.859 -9.641 1 71.75 89 GLY B C 1
ATOM 3187 O O . GLY B 1 89 ? -4.609 17.719 -9.977 1 71.75 89 GLY B O 1
ATOM 3188 N N . ASN B 1 90 ? -3.293 19.125 -8.789 1 83 90 ASN B N 1
ATOM 3189 C CA . ASN B 1 90 ? -2.59 18.125 -7.984 1 83 90 ASN B CA 1
ATOM 3190 C C . ASN B 1 90 ? -3.225 17.969 -6.605 1 83 90 ASN B C 1
ATOM 3192 O O . ASN B 1 90 ? -2.701 17.25 -5.754 1 83 90 ASN B O 1
ATOM 3196 N N . ASP B 1 91 ? -4.383 18.734 -6.426 1 89.44 91 ASP B N 1
ATOM 3197 C CA . ASP B 1 91 ? -5.047 18.656 -5.129 1 89.44 91 ASP B CA 1
ATOM 3198 C C . ASP B 1 91 ? -6.188 17.641 -5.148 1 89.44 91 ASP B C 1
ATOM 3200 O O . ASP B 1 91 ? -7.215 17.875 -5.785 1 89.44 91 ASP B O 1
ATOM 3204 N N . MET B 1 92 ? -6.062 16.547 -4.441 1 92.56 92 MET B N 1
ATOM 3205 C CA . MET B 1 92 ? -7.043 15.461 -4.422 1 92.56 92 MET B CA 1
ATOM 3206 C C . MET B 1 92 ? -7.648 15.297 -3.031 1 92.56 92 MET B C 1
ATOM 3208 O O . MET B 1 92 ? -8.008 14.188 -2.627 1 92.56 92 MET B O 1
ATOM 3212 N N . SER B 1 93 ? -7.785 16.469 -2.391 1 94.25 93 SER B N 1
ATOM 3213 C CA . SER B 1 93 ? -8.367 16.469 -1.054 1 94.25 93 SER B CA 1
ATOM 3214 C C . SER B 1 93 ? -9.82 16 -1.087 1 94.25 93 SER B C 1
ATOM 3216 O O . SER B 1 93 ? -10.547 16.281 -2.045 1 94.25 93 SER B O 1
ATOM 3218 N N . LEU B 1 94 ? -10.203 15.305 -0.026 1 94.81 94 LEU B N 1
ATOM 3219 C CA . LEU B 1 94 ? -11.547 14.742 0.074 1 94.81 94 LEU B CA 1
ATOM 3220 C C . LEU B 1 94 ? -12.336 15.398 1.201 1 94.81 94 LEU B C 1
ATOM 3222 O O . LEU B 1 94 ? -11.859 15.469 2.338 1 94.81 94 LEU B O 1
ATOM 3226 N N . SER B 1 95 ? -13.516 15.906 0.888 1 95.12 95 SER B N 1
ATOM 3227 C CA . SER B 1 95 ? -14.359 16.547 1.892 1 95.12 95 SER B CA 1
ATOM 3228 C C . SER B 1 95 ? -15.531 15.656 2.281 1 95.12 95 SER B C 1
ATOM 3230 O O . SER B 1 95 ? -16.172 15.047 1.42 1 95.12 95 SER B O 1
ATOM 3232 N N . PHE B 1 96 ? -15.789 15.539 3.572 1 96.12 96 PHE B N 1
ATOM 3233 C CA . PHE B 1 96 ? -16.922 14.805 4.117 1 96.12 96 PHE B CA 1
ATOM 3234 C C . PHE B 1 96 ? -18.047 15.758 4.52 1 96.12 96 PHE B C 1
ATOM 3236 O O . PHE B 1 96 ? -17.781 16.797 5.129 1 96.12 96 PHE B O 1
ATOM 3243 N N . THR B 1 97 ? -19.203 15.312 4.078 1 94.44 97 THR B N 1
ATOM 3244 C CA . THR B 1 97 ? -20.391 15.969 4.594 1 94.44 97 THR B CA 1
ATOM 3245 C C . THR B 1 97 ? -21.188 15.023 5.488 1 94.44 97 THR B C 1
ATOM 3247 O O . THR B 1 97 ? -21.359 13.852 5.156 1 94.44 97 THR B O 1
ATOM 3250 N N . ASN B 1 98 ? -21.547 15.414 6.668 1 92.56 98 ASN B N 1
ATOM 3251 C CA . ASN B 1 98 ? -22.312 14.625 7.633 1 92.56 98 ASN B CA 1
ATOM 3252 C C . ASN B 1 98 ? -21.5 13.438 8.148 1 92.56 98 ASN B C 1
ATOM 3254 O O . ASN B 1 98 ? -22 12.305 8.156 1 92.56 98 ASN B O 1
ATOM 3258 N N . ALA B 1 99 ? -20.281 13.758 8.445 1 95.25 99 ALA B N 1
ATOM 3259 C CA . ALA B 1 99 ? -19.422 12.719 9 1 95.25 99 ALA B CA 1
ATOM 3260 C C . ALA B 1 99 ? -19.906 12.281 10.383 1 95.25 99 ALA B C 1
ATOM 3262 O O . ALA B 1 99 ? -20.484 13.078 11.125 1 95.25 99 ALA B O 1
ATOM 3263 N N . SER B 1 100 ? -19.719 11.031 10.727 1 94.25 100 SER B N 1
ATOM 3264 C CA . SER B 1 100 ? -20.125 10.453 12 1 94.25 100 SER B CA 1
ATOM 3265 C C . SER B 1 100 ? -19.016 9.602 12.609 1 94.25 100 SER B C 1
ATOM 3267 O O . SER B 1 100 ? -17.906 9.547 12.078 1 94.25 100 SER B O 1
ATOM 3269 N N . GLU B 1 101 ? -19.359 8.992 13.688 1 94.12 101 GLU B N 1
ATOM 3270 C CA . GLU B 1 101 ? -18.406 8.156 14.398 1 94.12 101 GLU B CA 1
ATOM 3271 C C . GLU B 1 101 ? -17.938 6.992 13.539 1 94.12 101 GLU B C 1
ATOM 3273 O O . GLU B 1 101 ? -16.828 6.484 13.719 1 94.12 101 GLU B O 1
ATOM 3278 N N . ALA B 1 102 ? -18.781 6.672 12.57 1 92.44 102 ALA B N 1
ATOM 3279 C CA . ALA B 1 102 ? -18.438 5.578 11.672 1 92.44 102 ALA B CA 1
ATOM 3280 C C . ALA B 1 102 ? -17.281 5.965 10.758 1 92.44 102 ALA B C 1
ATOM 3282 O O . ALA B 1 102 ? -16.656 5.098 10.133 1 92.44 102 ALA B O 1
ATOM 3283 N N . ASP B 1 103 ? -17 7.289 10.719 1 95.38 103 ASP B N 1
ATOM 3284 C CA . ASP B 1 103 ? -15.977 7.77 9.797 1 95.38 103 ASP B CA 1
ATOM 3285 C C . ASP B 1 103 ? -14.633 7.906 10.508 1 95.38 103 ASP B C 1
ATOM 3287 O O . ASP B 1 103 ? -13.641 8.312 9.891 1 95.38 103 ASP B O 1
ATOM 3291 N N . VAL B 1 104 ? -14.602 7.605 11.781 1 95.44 104 VAL B N 1
ATOM 3292 C CA . VAL B 1 104 ? -13.328 7.516 12.484 1 95.44 104 VAL B CA 1
ATOM 3293 C C . VAL B 1 104 ? -12.508 6.352 11.93 1 95.44 104 VAL B C 1
ATOM 3295 O O . VAL B 1 104 ? -13.055 5.277 11.656 1 95.44 104 VAL B O 1
ATOM 3298 N N . GLY B 1 105 ? -11.211 6.609 11.672 1 94.88 105 GLY B N 1
ATOM 3299 C CA . GLY B 1 105 ? -10.375 5.543 11.141 1 94.88 105 GLY B CA 1
ATOM 3300 C C . GLY B 1 105 ? -9.195 6.059 10.336 1 94.88 105 GLY B C 1
ATOM 3301 O O . GLY B 1 105 ? -8.844 7.234 10.422 1 94.88 105 GLY B O 1
ATOM 3302 N N . THR B 1 106 ? -8.586 5.125 9.641 1 96 106 THR B N 1
ATOM 3303 C CA . THR B 1 106 ? -7.395 5.434 8.859 1 96 106 THR B CA 1
ATOM 3304 C C . THR B 1 106 ? -7.719 5.469 7.367 1 96 106 THR B C 1
ATOM 3306 O O . THR B 1 106 ? -8.398 4.574 6.855 1 96 106 THR B O 1
ATOM 3309 N N . TYR B 1 107 ? -7.266 6.512 6.766 1 97.31 107 TYR B N 1
ATOM 3310 C CA . TYR B 1 107 ? -7.477 6.715 5.336 1 97.31 107 TYR B CA 1
ATOM 3311 C C . TYR B 1 107 ? -6.148 6.793 4.594 1 97.31 107 TYR B C 1
ATOM 3313 O O . TYR B 1 107 ? -5.137 7.219 5.16 1 97.31 107 TYR B O 1
ATOM 3321 N N . THR B 1 108 ? -6.172 6.375 3.348 1 97.31 108 THR B N 1
ATOM 3322 C CA . THR B 1 108 ? -5 6.473 2.484 1 97.31 108 THR B CA 1
ATOM 3323 C C . THR B 1 108 ? -5.352 7.16 1.169 1 97.31 108 THR B C 1
ATOM 3325 O O . THR B 1 108 ? -6.32 6.781 0.504 1 97.31 108 THR B O 1
ATOM 3328 N N . CYS B 1 109 ? -4.672 8.234 0.928 1 96.69 109 CYS B N 1
ATOM 3329 C CA . CYS B 1 109 ? -4.711 8.875 -0.382 1 96.69 109 CYS B CA 1
ATOM 3330 C C . CYS B 1 109 ? -3.648 8.297 -1.306 1 96.69 109 CYS B C 1
ATOM 3332 O O . CYS B 1 109 ? -2.451 8.492 -1.081 1 96.69 109 CYS B O 1
ATOM 3334 N N . LEU B 1 110 ? -4.082 7.566 -2.309 1 96.88 110 LEU B N 1
ATOM 3335 C CA . LEU B 1 110 ? -3.18 6.934 -3.264 1 96.88 110 LEU B CA 1
ATOM 3336 C C . LEU B 1 110 ? -3.209 7.664 -4.602 1 96.88 110 LEU B C 1
ATOM 3338 O O . LEU B 1 110 ? -4.23 7.668 -5.289 1 96.88 110 LEU B O 1
ATOM 3342 N N . LEU B 1 111 ? -2.074 8.234 -4.953 1 94.44 111 LEU B N 1
ATOM 3343 C CA . LEU B 1 111 ? -1.948 8.961 -6.211 1 94.44 111 LEU B CA 1
ATOM 3344 C C . LEU B 1 111 ? -0.992 8.25 -7.16 1 94.44 111 LEU B C 1
ATOM 3346 O O . LEU B 1 111 ? -0.004 7.656 -6.719 1 94.44 111 LEU B O 1
ATOM 3350 N N . HIS B 1 112 ? -1.383 8.258 -8.352 1 92.81 112 HIS B N 1
ATOM 3351 C CA . HIS B 1 112 ? -0.5 7.707 -9.375 1 92.81 112 HIS B CA 1
ATOM 3352 C C . HIS B 1 112 ? -0.127 8.773 -10.406 1 92.81 112 HIS B C 1
ATOM 3354 O O . HIS B 1 112 ? -1.001 9.453 -10.945 1 92.81 112 HIS B O 1
ATOM 3360 N N . ALA B 1 113 ? 1.146 8.914 -10.625 1 92.88 113 ALA B N 1
ATOM 3361 C CA . ALA B 1 113 ? 1.646 9.883 -11.602 1 92.88 113 ALA B CA 1
ATOM 3362 C C . ALA B 1 113 ? 2.643 9.227 -12.555 1 92.88 113 ALA B C 1
ATOM 3364 O O . ALA B 1 113 ? 3.314 8.258 -12.188 1 92.88 113 ALA B O 1
ATOM 3365 N N . PHE B 1 114 ? 2.643 9.75 -13.797 1 92.62 114 PHE B N 1
ATOM 3366 C CA . PHE B 1 114 ? 3.637 9.297 -14.766 1 92.62 114 PHE B CA 1
ATOM 3367 C C . PHE B 1 114 ? 4.691 10.375 -15 1 92.62 114 PHE B C 1
ATOM 3369 O O . PHE B 1 114 ? 4.359 11.547 -15.195 1 92.62 114 PHE B O 1
ATOM 3376 N N . PRO B 1 115 ? 5.938 10.039 -14.922 1 93.69 115 PRO B N 1
ATOM 3377 C CA . PRO B 1 115 ? 6.52 8.703 -14.797 1 93.69 115 PRO B CA 1
ATOM 3378 C C . PRO B 1 115 ? 6.969 8.383 -13.375 1 93.69 115 PRO B C 1
ATOM 3380 O O . PRO B 1 115 ? 7.684 7.402 -13.148 1 93.69 115 PRO B O 1
ATOM 3383 N N . LEU B 1 116 ? 6.586 9.141 -12.445 1 91.56 116 LEU B N 1
ATOM 3384 C CA . LEU B 1 116 ? 7.156 9.07 -11.102 1 91.56 116 LEU B CA 1
ATOM 3385 C C . LEU B 1 116 ? 6.574 7.891 -10.328 1 91.56 116 LEU B C 1
ATOM 3387 O O . LEU B 1 116 ? 7.164 7.438 -9.344 1 91.56 116 LEU B O 1
ATOM 3391 N N . GLY B 1 117 ? 5.391 7.41 -10.75 1 94 117 GLY B N 1
ATOM 3392 C CA . GLY B 1 117 ? 4.832 6.258 -10.07 1 94 117 GLY B CA 1
ATOM 3393 C C . GLY B 1 117 ? 3.846 6.629 -8.977 1 94 117 GLY B C 1
ATOM 3394 O O . GLY B 1 117 ? 3.184 7.664 -9.055 1 94 117 GLY B O 1
ATOM 3395 N N . SER B 1 118 ? 3.756 5.746 -7.992 1 94.75 118 SER B N 1
ATOM 3396 C CA . SER B 1 118 ? 2.732 5.898 -6.965 1 94.75 118 SER B CA 1
ATOM 3397 C C . SER B 1 118 ? 3.225 6.789 -5.824 1 94.75 118 SER B C 1
ATOM 3399 O O . SER B 1 118 ? 4.426 6.852 -5.555 1 94.75 118 SER B O 1
ATOM 3401 N N . TRP B 1 119 ? 2.322 7.547 -5.242 1 93.88 119 TRP B N 1
ATOM 3402 C CA . TRP B 1 119 ? 2.518 8.398 -4.078 1 93.88 119 TRP B CA 1
ATOM 3403 C C . TRP B 1 119 ? 1.368 8.242 -3.088 1 93.88 119 TRP B C 1
ATOM 3405 O O . TRP B 1 119 ? 0.198 8.32 -3.471 1 93.88 119 TRP B O 1
ATOM 3415 N N . THR B 1 120 ? 1.742 7.996 -1.805 1 94.25 120 THR B N 1
ATOM 3416 C CA . THR B 1 120 ? 0.688 7.703 -0.839 1 94.25 120 THR B CA 1
ATOM 3417 C C . THR B 1 120 ? 0.808 8.609 0.381 1 94.25 120 THR B C 1
ATOM 3419 O O . THR B 1 120 ? 1.915 8.93 0.822 1 94.25 120 THR B O 1
ATOM 3422 N N . LYS B 1 121 ? -0.266 9.047 0.839 1 95.19 121 LYS B N 1
ATOM 3423 C CA . LYS B 1 121 ? -0.378 9.789 2.094 1 95.19 121 LYS B CA 1
ATOM 3424 C C . LYS B 1 121 ? -1.421 9.156 3.012 1 95.19 121 LYS B C 1
ATOM 3426 O O . LYS B 1 121 ? -2.514 8.797 2.566 1 95.19 121 LYS B O 1
ATOM 3431 N N . THR B 1 122 ? -1.08 9.016 4.301 1 96.06 122 THR B N 1
ATOM 3432 C CA . THR B 1 122 ? -1.994 8.422 5.266 1 96.06 122 THR B CA 1
ATOM 3433 C C . THR B 1 122 ? -2.584 9.484 6.188 1 96.06 122 THR B C 1
ATOM 3435 O O . THR B 1 122 ? -1.872 10.375 6.648 1 96.06 122 THR B O 1
ATOM 3438 N N . VAL B 1 123 ? -3.896 9.383 6.398 1 97.12 123 VAL B N 1
ATOM 3439 C CA . VAL B 1 123 ? -4.613 10.32 7.258 1 97.12 123 VAL B CA 1
ATOM 3440 C C . VAL B 1 123 ? -5.395 9.547 8.32 1 97.12 123 VAL B C 1
ATOM 3442 O O . VAL B 1 123 ? -6.109 8.594 8.008 1 97.12 123 VAL B O 1
ATOM 3445 N N . GLN B 1 124 ? -5.258 9.914 9.586 1 96 124 GLN B N 1
ATOM 3446 C CA . GLN B 1 124 ? -6.027 9.328 10.68 1 96 124 GLN B CA 1
ATOM 3447 C C . GLN B 1 124 ? -7.098 10.289 11.18 1 96 124 GLN B C 1
ATOM 3449 O O . GLN B 1 124 ? -6.797 11.43 11.539 1 96 124 GLN B O 1
ATOM 3454 N N . VAL B 1 125 ? -8.266 9.836 11.133 1 96.5 125 VAL B N 1
ATOM 3455 C CA . VAL B 1 125 ? -9.352 10.602 11.734 1 96.5 125 VAL B CA 1
ATOM 3456 C C . VAL B 1 125 ? -9.641 10.086 13.141 1 96.5 125 VAL B C 1
ATOM 3458 O O . VAL B 1 125 ? -9.914 8.898 13.328 1 96.5 125 VAL B O 1
ATOM 3461 N N . VAL B 1 126 ? -9.562 10.984 14.109 1 94.94 126 VAL B N 1
ATOM 3462 C CA . VAL B 1 126 ? -9.75 10.586 15.5 1 94.94 126 VAL B CA 1
ATOM 3463 C C . VAL B 1 126 ? -10.961 11.305 16.078 1 94.94 126 VAL B C 1
ATOM 3465 O O . VAL B 1 126 ? -11.352 12.375 15.609 1 94.94 126 VAL B O 1
ATOM 3468 N N . GLN B 1 127 ? -11.43 10.68 17.109 1 94.12 127 GLN B N 1
ATOM 3469 C CA . GLN B 1 127 ? -12.555 11.297 17.797 1 94.12 127 GLN B CA 1
ATOM 3470 C C . GLN B 1 127 ? -12.164 12.648 18.391 1 94.12 127 GLN B C 1
ATOM 3472 O O . GLN B 1 127 ? -11.031 12.828 18.844 1 94.12 127 GLN B O 1
ATOM 3477 N N . SER B 1 128 ? -13.109 13.516 18.438 1 86.88 128 SER B N 1
ATOM 3478 C CA . SER B 1 128 ? -12.859 14.883 18.891 1 86.88 128 SER B CA 1
ATOM 3479 C C . SER B 1 128 ? -12.273 14.906 20.297 1 86.88 128 SER B C 1
ATOM 3481 O O . SER B 1 128 ? -11.375 15.703 20.594 1 86.88 128 SER B O 1
ATOM 3483 N N . ASP B 1 129 ? -12.656 14.039 21.109 1 82.5 129 ASP B N 1
ATOM 3484 C CA . ASP B 1 129 ? -12.203 14.023 22.5 1 82.5 129 ASP B CA 1
ATOM 3485 C C . ASP B 1 129 ? -10.781 13.484 22.609 1 82.5 129 ASP B C 1
ATOM 3487 O O . ASP B 1 129 ? -10.07 13.766 23.578 1 82.5 129 ASP B O 1
ATOM 3491 N N . SER B 1 130 ? -10.352 12.82 21.625 1 79.94 130 SER B N 1
ATOM 3492 C CA . SER B 1 130 ? -9.031 12.211 21.625 1 79.94 130 SER B CA 1
ATOM 3493 C C . SER B 1 130 ? -8 13.117 20.953 1 79.94 130 SER B C 1
ATOM 3495 O O . SER B 1 130 ? -6.801 12.836 20.984 1 79.94 130 SER B O 1
ATOM 3497 N N . PHE B 1 131 ? -8.539 14.172 20.375 1 81 131 PHE B N 1
ATOM 3498 C CA . PHE B 1 131 ? -7.66 15.125 19.719 1 81 131 PHE B CA 1
ATOM 3499 C C . PHE B 1 131 ? -7.129 16.156 20.703 1 81 131 PHE B C 1
ATOM 3501 O O . PHE B 1 131 ? -7.82 17.125 21.031 1 81 131 PHE B O 1
ATOM 3508 N N . GLU B 1 132 ? -6.07 15.797 21.438 1 74.31 132 GLU B N 1
ATOM 3509 C CA . GLU B 1 132 ? -5.547 16.672 22.469 1 74.31 132 GLU B CA 1
ATOM 3510 C C . GLU B 1 132 ? -4.262 17.359 22.016 1 74.31 132 GLU B C 1
ATOM 3512 O O . GLU B 1 132 ? -3.352 16.703 21.5 1 74.31 132 GLU B O 1
ATOM 3517 N N . ILE B 1 133 ? -4.371 18.719 22 1 72.88 133 ILE B N 1
ATOM 3518 C CA . ILE B 1 133 ? -3.178 19.531 21.75 1 72.88 133 ILE B CA 1
ATOM 3519 C C . ILE B 1 133 ? -2.637 20.078 23.078 1 72.88 133 ILE B C 1
ATOM 3521 O O . ILE B 1 133 ? -3.334 20.797 23.781 1 72.88 133 ILE B O 1
ATOM 3525 N N . GLU B 1 134 ? -1.734 19.359 23.625 1 67.5 134 GLU B N 1
ATOM 3526 C CA . GLU B 1 134 ? -1.164 19.891 24.859 1 67.5 134 GLU B CA 1
ATOM 3527 C C . GLU B 1 134 ? -0.333 21.141 24.578 1 67.5 134 GLU B C 1
ATOM 3529 O O . GLU B 1 134 ? 0.695 21.078 23.906 1 67.5 134 GLU B O 1
ATOM 3534 N N . LEU B 1 135 ? -1.026 22.25 24.891 1 65.75 135 LEU B N 1
ATOM 3535 C CA . LEU B 1 135 ? -0.316 23.516 24.75 1 65.75 135 LEU B CA 1
ATOM 3536 C C . LEU B 1 135 ? 0.512 23.828 25.984 1 65.75 135 LEU B C 1
ATOM 3538 O O . LEU B 1 135 ? -0.04 24.047 27.062 1 65.75 135 LEU B O 1
ATOM 3542 N N . ARG B 1 136 ? 1.697 23.234 26.047 1 68.19 136 ARG B N 1
ATOM 3543 C CA . ARG B 1 136 ? 2.578 23.641 27.141 1 68.19 136 ARG B CA 1
ATOM 3544 C C . ARG B 1 136 ? 3.273 24.953 26.812 1 68.19 136 ARG B C 1
ATOM 3546 O O . ARG B 1 136 ? 3.006 25.562 25.781 1 68.19 136 ARG B O 1
ATOM 3553 N N . ASN B 1 137 ? 4.168 25.406 27.656 1 74.31 137 ASN B N 1
ATOM 3554 C CA . ASN B 1 137 ? 5.004 26.578 27.438 1 74.31 137 ASN B CA 1
ATOM 3555 C C . ASN B 1 137 ? 5.73 26.5 26.094 1 74.31 137 ASN B C 1
ATOM 3557 O O . ASN B 1 137 ? 6.32 25.469 25.766 1 74.31 137 ASN B O 1
ATOM 3561 N N . HIS B 1 138 ? 5.254 27.469 25.219 1 75.56 138 HIS B N 1
ATOM 3562 C CA . HIS B 1 138 ? 5.887 27.438 23.906 1 75.56 138 HIS B CA 1
ATOM 3563 C C . HIS B 1 138 ? 6.492 28.797 23.562 1 75.56 138 HIS B C 1
ATOM 3565 O O . HIS B 1 138 ? 6.098 29.812 24.125 1 75.56 138 HIS B O 1
ATOM 3571 N N . ASP B 1 139 ? 7.535 28.75 22.844 1 83.69 139 ASP B N 1
ATOM 3572 C CA . ASP B 1 139 ? 8.156 29.953 22.297 1 83.69 139 ASP B CA 1
ATOM 3573 C C . ASP B 1 139 ? 7.32 30.531 21.156 1 83.69 139 ASP B C 1
ATOM 3575 O O . ASP B 1 139 ? 6.527 29.812 20.531 1 83.69 139 ASP B O 1
ATOM 3579 N N . HIS B 1 140 ? 7.418 31.859 21.047 1 86 140 HIS B N 1
ATOM 3580 C CA . HIS B 1 140 ? 6.699 32.531 19.969 1 86 140 HIS B CA 1
ATOM 3581 C C . HIS B 1 140 ? 7.664 33.25 19.031 1 86 140 HIS B C 1
ATOM 3583 O O . HIS B 1 140 ? 8.578 33.938 19.5 1 86 140 HIS B O 1
ATOM 3589 N N . ARG B 1 141 ? 7.523 33 17.781 1 85.38 141 ARG B N 1
ATOM 3590 C CA . ARG B 1 141 ? 8.336 33.688 16.766 1 85.38 141 ARG B CA 1
ATOM 3591 C C . ARG B 1 141 ? 7.453 34.406 15.75 1 85.38 141 ARG B C 1
ATOM 3593 O O . ARG B 1 141 ? 6.438 33.844 15.312 1 85.38 141 ARG B O 1
ATOM 3600 N N . ILE B 1 142 ? 7.746 35.656 15.438 1 83.06 142 ILE B N 1
ATOM 3601 C CA . ILE B 1 142 ? 7.086 36.438 14.391 1 83.06 142 ILE B CA 1
ATOM 3602 C C . ILE B 1 142 ? 8.039 36.625 13.211 1 83.06 142 ILE B C 1
ATOM 3604 O O . ILE B 1 142 ? 9.125 37.188 13.367 1 83.06 142 ILE B O 1
ATOM 3608 N N . LEU B 1 143 ? 7.625 36.156 12.062 1 85.06 143 LEU B N 1
ATOM 3609 C CA . LEU B 1 143 ? 8.492 36.219 10.898 1 85.06 143 LEU B CA 1
ATOM 3610 C C . LEU B 1 143 ? 7.746 36.75 9.688 1 85.06 143 LEU B C 1
ATOM 3612 O O . LEU B 1 143 ? 6.512 36.781 9.68 1 85.06 143 LEU B O 1
ATOM 3616 N N . SER B 1 144 ? 8.477 37.344 8.688 1 83.69 144 SER B N 1
ATOM 3617 C CA . SER B 1 144 ? 7.902 37.844 7.438 1 83.69 144 SER B CA 1
ATOM 3618 C C . SER B 1 144 ? 7.734 36.719 6.422 1 83.69 144 SER B C 1
ATOM 3620 O O . SER B 1 144 ? 8.406 35.688 6.508 1 83.69 144 SER B O 1
ATOM 3622 N N . PRO B 1 145 ? 6.797 36.969 5.457 1 84.69 145 PRO B N 1
ATOM 3623 C CA . PRO B 1 145 ? 6.605 35.969 4.402 1 84.69 145 PRO B CA 1
ATOM 3624 C C . PRO B 1 145 ? 7.887 35.688 3.629 1 84.69 145 PRO B C 1
ATOM 3626 O O . PRO B 1 145 ? 8.758 36.531 3.512 1 84.69 145 PRO B O 1
ATOM 3629 N N . GLY B 1 146 ? 7.984 34.562 3.109 1 89.06 146 GLY B N 1
ATOM 3630 C CA . GLY B 1 146 ? 9.172 34.094 2.422 1 89.06 146 GLY B CA 1
ATOM 3631 C C . GLY B 1 146 ? 9.695 32.781 2.986 1 89.06 146 GLY B C 1
ATOM 3632 O O . GLY B 1 146 ? 8.914 31.922 3.418 1 89.06 146 GLY B O 1
ATOM 3633 N N . SER B 1 147 ? 10.922 32.594 2.836 1 91.12 147 SER B N 1
ATOM 3634 C CA . SER B 1 147 ? 11.531 31.391 3.379 1 91.12 147 SER B CA 1
ATOM 3635 C C . SER B 1 147 ? 11.781 31.531 4.875 1 91.12 147 SER B C 1
ATOM 3637 O O . SER B 1 147 ? 12.57 32.375 5.305 1 91.12 147 SER B O 1
ATOM 3639 N N . VAL B 1 148 ? 11.117 30.766 5.648 1 93.81 148 VAL B N 1
ATOM 3640 C CA . VAL B 1 148 ? 11.188 30.844 7.105 1 93.81 148 VAL B CA 1
ATOM 3641 C C . VAL B 1 148 ? 11.898 29.609 7.652 1 93.81 148 VAL B C 1
ATOM 3643 O O . VAL B 1 148 ? 11.672 28.484 7.184 1 93.81 148 VAL B O 1
ATOM 3646 N N . THR B 1 149 ? 12.742 29.859 8.609 1 94.75 149 THR B N 1
ATOM 3647 C CA . THR B 1 149 ? 13.484 28.766 9.219 1 94.75 149 THR B CA 1
ATOM 3648 C C . THR B 1 149 ? 13.141 28.641 10.703 1 94.75 149 THR B C 1
ATOM 3650 O O . THR B 1 149 ? 13.188 29.625 11.438 1 94.75 149 THR B O 1
ATOM 3653 N N . LEU B 1 150 ? 12.727 27.484 11.109 1 95.19 150 LEU B N 1
ATOM 3654 C CA . LEU B 1 150 ? 12.531 27.156 12.516 1 95.19 150 LEU B CA 1
ATOM 3655 C C . LEU B 1 150 ? 13.609 26.188 13.008 1 95.19 150 LEU B C 1
ATOM 3657 O O . LEU B 1 150 ? 13.914 25.203 12.336 1 95.19 150 LEU B O 1
ATOM 3661 N N . THR B 1 151 ? 14.195 26.547 14.141 1 94.62 151 THR B N 1
ATOM 3662 C CA . THR B 1 151 ? 15.289 25.719 14.656 1 94.62 151 THR B CA 1
ATOM 3663 C C . THR B 1 151 ? 15.047 25.344 16.109 1 94.62 151 THR B C 1
ATOM 3665 O O . THR B 1 151 ? 14.461 26.125 16.875 1 94.62 151 THR B O 1
ATOM 3668 N N . TYR B 1 152 ? 15.438 24.156 16.438 1 93.19 152 TYR B N 1
ATOM 3669 C CA . TYR B 1 152 ? 15.414 23.688 17.812 1 93.19 152 TYR B CA 1
ATOM 3670 C C . TYR B 1 152 ? 16.703 22.969 18.172 1 93.19 152 TYR B C 1
ATOM 3672 O O . TYR B 1 152 ? 17.234 22.172 17.391 1 93.19 152 TYR B O 1
ATOM 3680 N N . GLU B 1 153 ? 17.172 23.375 19.359 1 93.31 153 GLU B N 1
ATOM 3681 C CA . GLU B 1 153 ? 18.406 22.781 19.859 1 93.31 153 GLU B CA 1
ATOM 3682 C C . GLU B 1 153 ? 18.109 21.75 20.953 1 93.31 153 GLU B C 1
ATOM 3684 O O . GLU B 1 153 ? 17.422 22.062 21.922 1 93.31 153 GLU B O 1
ATOM 3689 N N . LEU B 1 154 ? 18.656 20.594 20.734 1 92.62 154 LEU B N 1
ATOM 3690 C CA . LEU B 1 154 ? 18.484 19.516 21.703 1 92.62 154 LEU B CA 1
ATOM 3691 C C . LEU B 1 154 ? 19.125 19.875 23.031 1 92.62 154 LEU B C 1
ATOM 3693 O O . LEU B 1 154 ? 20.297 20.25 23.078 1 92.62 154 LEU B O 1
ATOM 3697 N N . GLN B 1 155 ? 18.359 19.641 24.125 1 90.5 155 GLN B N 1
ATOM 3698 C CA . GLN B 1 155 ? 18.859 20.016 25.453 1 90.5 155 GLN B CA 1
ATOM 3699 C C . GLN B 1 155 ? 19.359 18.797 26.219 1 90.5 155 GLN B C 1
ATOM 3701 O O . GLN B 1 155 ? 20.328 18.891 26.984 1 90.5 155 GLN B O 1
ATOM 3706 N N . MET B 1 156 ? 18.734 17.734 25.922 1 87.69 156 MET B N 1
ATOM 3707 C CA . MET B 1 156 ? 19.141 16.531 26.656 1 87.69 156 MET B CA 1
ATOM 3708 C C . MET B 1 156 ? 20.516 16.062 26.219 1 87.69 156 MET B C 1
ATOM 3710 O O . MET B 1 156 ? 20.953 16.344 25.109 1 87.69 156 MET B O 1
ATOM 3714 N N . ASN B 1 157 ? 21.188 15.305 27.016 1 86.94 157 ASN B N 1
ATOM 3715 C CA . ASN B 1 157 ? 22.547 14.859 26.766 1 86.94 157 ASN B CA 1
ATOM 3716 C C . ASN B 1 157 ? 22.578 13.648 25.844 1 86.94 157 ASN B C 1
ATOM 3718 O O . ASN B 1 157 ? 23.547 13.461 25.094 1 86.94 157 ASN B O 1
ATOM 3722 N N . GLN B 1 158 ? 21.609 12.953 25.891 1 86.75 158 GLN B N 1
ATOM 3723 C CA . GLN B 1 158 ? 21.578 11.742 25.078 1 86.75 158 GLN B CA 1
ATOM 3724 C C . GLN B 1 158 ? 21.438 12.078 23.594 1 86.75 158 GLN B C 1
ATOM 3726 O O . GLN B 1 158 ? 20.781 13.047 23.234 1 86.75 158 GLN B O 1
ATOM 3731 N N . SER B 1 159 ? 22.109 11.25 22.859 1 89.31 159 SER B N 1
ATOM 3732 C CA . SER B 1 159 ? 21.984 11.414 21.406 1 89.31 159 SER B CA 1
ATOM 3733 C C . SER B 1 159 ? 20.609 10.984 20.922 1 89.31 159 SER B C 1
ATOM 3735 O O . SER B 1 159 ? 20.031 10.016 21.422 1 89.31 159 SER B O 1
ATOM 3737 N N . ALA B 1 160 ? 20.156 11.75 19.969 1 90.88 160 ALA B N 1
ATOM 3738 C CA . ALA B 1 160 ? 18.844 11.43 19.391 1 90.88 160 ALA B CA 1
ATOM 3739 C C . ALA B 1 160 ? 18.969 10.43 18.25 1 90.88 160 ALA B C 1
ATOM 3741 O O . ALA B 1 160 ? 19.984 10.422 17.531 1 90.88 160 ALA B O 1
ATOM 3742 N N . GLN B 1 161 ? 17.984 9.609 18.094 1 91.44 161 GLN B N 1
ATOM 3743 C CA . GLN B 1 161 ? 17.922 8.641 17 1 91.44 161 GLN B CA 1
ATOM 3744 C C . GLN B 1 161 ? 16.938 9.086 15.93 1 91.44 161 GLN B C 1
ATOM 3746 O O . GLN B 1 161 ? 17.094 8.734 14.758 1 91.44 161 GLN B O 1
ATOM 3751 N N . GLU B 1 162 ? 15.945 9.844 16.391 1 92.94 162 GLU B N 1
ATOM 3752 C CA . GLU B 1 162 ? 14.938 10.328 15.461 1 92.94 162 GLU B CA 1
ATOM 3753 C C . GLU B 1 162 ? 14.523 11.766 15.797 1 92.94 162 GLU B C 1
ATOM 3755 O O . GLU B 1 162 ? 14.602 12.18 16.953 1 92.94 162 GLU B O 1
ATOM 3760 N N . VAL B 1 163 ? 14.117 12.461 14.781 1 94.06 163 VAL B N 1
ATOM 3761 C CA . VAL B 1 163 ? 13.57 13.805 14.961 1 94.06 163 VAL B CA 1
ATOM 3762 C C . VAL B 1 163 ? 12.289 13.953 14.148 1 94.06 163 VAL B C 1
ATOM 3764 O O . VAL B 1 163 ? 12.203 13.492 13.016 1 94.06 163 VAL B O 1
ATOM 3767 N N . MET B 1 164 ? 11.32 14.578 14.773 1 94.81 164 MET B N 1
ATOM 3768 C CA . MET B 1 164 ? 10.047 14.82 14.094 1 94.81 164 MET B CA 1
ATOM 3769 C C . MET B 1 164 ? 9.633 16.281 14.219 1 94.81 164 MET B C 1
ATOM 3771 O O . MET B 1 164 ? 9.789 16.891 15.281 1 94.81 164 MET B O 1
ATOM 3775 N N . TRP B 1 165 ? 9.188 16.844 13.102 1 95.81 165 TRP B N 1
ATOM 3776 C CA . TRP B 1 165 ? 8.562 18.172 13.086 1 95.81 165 TRP B CA 1
ATOM 3777 C C . TRP B 1 165 ? 7.094 18.062 12.695 1 95.81 165 TRP B C 1
ATOM 3779 O O . TRP B 1 165 ? 6.742 17.406 11.727 1 95.81 165 TRP B O 1
ATOM 3789 N N . GLU B 1 166 ? 6.238 18.734 13.477 1 95.81 166 GLU B N 1
ATOM 3790 C CA . GLU B 1 166 ? 4.805 18.703 13.219 1 95.81 166 GLU B CA 1
ATOM 3791 C C . GLU B 1 166 ? 4.215 20.109 13.258 1 95.81 166 GLU B C 1
ATOM 3793 O O . GLU B 1 166 ? 4.727 20.984 13.961 1 95.81 166 GLU B O 1
ATOM 3798 N N . LYS B 1 167 ? 3.225 20.312 12.461 1 95.44 167 LYS B N 1
ATOM 3799 C CA . LYS B 1 167 ? 2.391 21.5 12.562 1 95.44 167 LYS B CA 1
ATOM 3800 C C . LYS B 1 167 ? 1.045 21.188 13.203 1 95.44 167 LYS B C 1
ATOM 3802 O O . LYS B 1 167 ? 0.318 20.297 12.734 1 95.44 167 LYS B O 1
ATOM 3807 N N . ILE B 1 168 ? 0.739 21.906 14.203 1 93.56 168 ILE B N 1
ATOM 3808 C CA . ILE B 1 168 ? -0.456 21.625 14.992 1 93.56 168 ILE B CA 1
ATOM 3809 C C . ILE B 1 168 ? -1.504 22.703 14.742 1 93.56 168 ILE B C 1
ATOM 3811 O O . ILE B 1 168 ? -1.25 23.891 14.984 1 93.56 168 ILE B O 1
ATOM 3815 N N . GLN B 1 169 ? -2.59 22.312 14.195 1 90.81 169 GLN B N 1
ATOM 3816 C CA . GLN B 1 169 ? -3.773 23.156 14.039 1 90.81 169 GLN B CA 1
ATOM 3817 C C . GLN B 1 169 ? -4.953 22.609 14.828 1 90.81 169 GLN B C 1
ATOM 3819 O O . GLN B 1 169 ? -4.922 21.453 15.281 1 90.81 169 GLN B O 1
ATOM 3824 N N . PRO B 1 170 ? -5.93 23.453 15.102 1 88.31 170 PRO B N 1
ATOM 3825 C CA . PRO B 1 170 ? -7.051 23.016 15.938 1 88.31 170 PRO B CA 1
ATOM 3826 C C . PRO B 1 170 ? -7.746 21.781 15.375 1 88.31 170 PRO B C 1
ATOM 3828 O O . PRO B 1 170 ? -8.25 20.953 16.141 1 88.31 170 PRO B O 1
ATOM 3831 N N . HIS B 1 171 ? -7.738 21.641 14.047 1 92.69 171 HIS B N 1
ATOM 3832 C CA . HIS B 1 171 ? -8.531 20.547 13.492 1 92.69 171 HIS B CA 1
ATOM 3833 C C . HIS B 1 171 ? -7.633 19.469 12.883 1 92.69 171 HIS B C 1
ATOM 3835 O O . HIS B 1 171 ? -8.117 18.406 12.492 1 92.69 171 HIS B O 1
ATOM 3841 N N . GLN B 1 172 ? -6.336 19.734 12.812 1 94.75 172 GLN B N 1
ATOM 3842 C CA . GLN B 1 172 ? -5.48 18.734 12.18 1 94.75 172 GLN B CA 1
ATOM 3843 C C . GLN B 1 172 ? -4.031 18.891 12.641 1 94.75 172 GLN B C 1
ATOM 3845 O O . GLN B 1 172 ? -3.6 19.984 12.992 1 94.75 172 GLN B O 1
ATOM 3850 N N . ILE B 1 173 ? -3.328 17.859 12.688 1 94.06 173 ILE B N 1
ATOM 3851 C CA . ILE B 1 173 ? -1.895 17.797 12.953 1 94.06 173 ILE B CA 1
ATOM 3852 C C . ILE B 1 173 ? -1.173 17.172 11.758 1 94.06 173 ILE B C 1
ATOM 3854 O O . ILE B 1 173 ? -1.483 16.062 11.352 1 94.06 173 ILE B O 1
ATOM 3858 N N . ASP B 1 174 ? -0.237 17.922 11.203 1 96.19 174 ASP B N 1
ATOM 3859 C CA . ASP B 1 174 ? 0.504 17.438 10.031 1 96.19 174 ASP B CA 1
ATOM 3860 C C . ASP B 1 174 ? 1.941 17.094 10.406 1 96.19 174 ASP B C 1
ATOM 3862 O O . ASP B 1 174 ? 2.629 17.875 11.07 1 96.19 174 ASP B O 1
ATOM 3866 N N . LEU B 1 175 ? 2.338 15.938 10.008 1 96.19 175 LEU B N 1
ATOM 3867 C CA . LEU B 1 175 ? 3.758 15.602 10.062 1 96.19 175 LEU B CA 1
ATOM 3868 C C . LEU B 1 175 ? 4.531 16.297 8.953 1 96.19 175 LEU B C 1
ATOM 3870 O O . LEU B 1 175 ? 4.344 16 7.777 1 96.19 175 LEU B O 1
ATOM 3874 N N . LEU B 1 176 ? 5.375 17.203 9.336 1 96 176 LEU B N 1
ATOM 3875 C CA . LEU B 1 176 ? 6.145 17.969 8.352 1 96 176 LEU B CA 1
ATOM 3876 C C . LEU B 1 176 ? 7.379 17.172 7.91 1 96 176 LEU B C 1
ATOM 3878 O O . LEU B 1 176 ? 7.723 17.172 6.727 1 96 176 LEU B O 1
ATOM 3882 N N . MET B 1 177 ? 7.984 16.562 8.938 1 94.75 177 MET B N 1
ATOM 3883 C CA . MET B 1 177 ? 9.227 15.852 8.641 1 94.75 177 MET B CA 1
ATOM 3884 C C . MET B 1 177 ? 9.523 14.812 9.711 1 94.75 177 MET B C 1
ATOM 3886 O O . MET B 1 177 ? 9.359 15.078 10.906 1 94.75 177 MET B O 1
ATOM 3890 N N . HIS B 1 178 ? 9.898 13.641 9.273 1 94.31 178 HIS B N 1
ATOM 3891 C CA . HIS B 1 178 ? 10.438 12.586 10.125 1 94.31 178 HIS B CA 1
ATOM 3892 C C . HIS B 1 178 ? 11.836 12.18 9.68 1 94.31 178 HIS B C 1
ATOM 3894 O O . HIS B 1 178 ? 12.031 11.789 8.523 1 94.31 178 HIS B O 1
ATOM 3900 N N . CYS B 1 179 ? 12.766 12.273 10.57 1 93.38 179 CYS B N 1
ATOM 3901 C CA . CYS B 1 179 ? 14.148 11.961 10.234 1 93.38 179 CYS B CA 1
ATOM 3902 C C . CYS B 1 179 ? 14.672 10.812 11.086 1 93.38 179 CYS B C 1
ATOM 3904 O O . CYS B 1 179 ? 14.688 10.898 12.312 1 93.38 179 CYS B O 1
ATOM 3906 N N . ASN B 1 180 ? 14.992 9.789 10.391 1 89.69 180 ASN B N 1
ATOM 3907 C CA . ASN B 1 180 ? 15.781 8.742 11.023 1 89.69 180 ASN B CA 1
ATOM 3908 C C . ASN B 1 180 ? 17.281 9.062 10.984 1 89.69 180 ASN B C 1
ATOM 3910 O O . ASN B 1 180 ? 17.922 8.922 9.945 1 89.69 180 ASN B O 1
ATOM 3914 N N . LEU B 1 181 ? 17.828 9.359 12.102 1 90.88 181 LEU B N 1
ATOM 3915 C CA . LEU B 1 181 ? 19.188 9.883 12.148 1 90.88 181 LEU B CA 1
ATOM 3916 C C . LEU B 1 181 ? 20.203 8.773 11.922 1 90.88 181 LEU B C 1
ATOM 3918 O O . LEU B 1 181 ? 21.297 9.031 11.398 1 90.88 181 LEU B O 1
ATOM 3922 N N . SER B 1 182 ? 19.922 7.641 12.32 1 83.69 182 SER B N 1
ATOM 3923 C CA . SER B 1 182 ? 20.859 6.527 12.141 1 83.69 182 SER B CA 1
ATOM 3924 C C . SER B 1 182 ? 21.047 6.207 10.656 1 83.69 182 SER B C 1
ATOM 3926 O O . SER B 1 182 ? 22.156 5.922 10.219 1 83.69 182 SER B O 1
ATOM 3928 N N . GLY B 1 183 ? 19.984 6.328 9.914 1 82.25 183 GLY B N 1
ATOM 3929 C CA . GLY B 1 183 ? 20.047 6.012 8.492 1 82.25 183 GLY B CA 1
ATOM 3930 C C . GLY B 1 183 ? 20.25 7.234 7.617 1 82.25 183 GLY B C 1
ATOM 3931 O O . GLY B 1 183 ? 20.578 7.113 6.434 1 82.25 183 GLY B O 1
ATOM 3932 N N . GLY B 1 184 ? 20.078 8.344 8.203 1 85.12 184 GLY B N 1
ATOM 3933 C CA . GLY B 1 184 ? 20.203 9.586 7.465 1 85.12 184 GLY B CA 1
ATOM 3934 C C . GLY B 1 184 ? 19.094 9.797 6.449 1 85.12 184 GLY B C 1
ATOM 3935 O O . GLY B 1 184 ? 19.328 10.367 5.383 1 85.12 184 GLY B O 1
ATOM 3936 N N . LYS B 1 185 ? 17.984 9.219 6.676 1 87.19 185 LYS B N 1
ATOM 3937 C CA . LYS B 1 185 ? 16.859 9.312 5.746 1 87.19 185 LYS B CA 1
ATOM 3938 C C . LYS B 1 185 ? 15.711 10.125 6.344 1 87.19 185 LYS B C 1
ATOM 3940 O O . LYS B 1 185 ? 15.406 10 7.531 1 87.19 185 LYS B O 1
ATOM 3945 N N . SER B 1 186 ? 15.25 11.07 5.488 1 89.94 186 SER B N 1
ATOM 3946 C CA . SER B 1 186 ? 14.102 11.875 5.898 1 89.94 186 SER B CA 1
ATOM 3947 C C . SER B 1 186 ? 12.891 11.594 5.023 1 89.94 186 SER B C 1
ATOM 3949 O O . SER B 1 186 ? 13.031 11.156 3.879 1 89.94 186 SER B O 1
ATOM 3951 N N . TYR B 1 187 ? 11.719 11.781 5.656 1 88.75 187 TYR B N 1
ATOM 3952 C CA . TYR B 1 187 ? 10.453 11.461 5.008 1 88.75 187 TYR B CA 1
ATOM 3953 C C . TYR B 1 187 ? 9.414 12.539 5.277 1 88.75 187 TYR B C 1
ATOM 3955 O O . TYR B 1 187 ? 9.336 13.07 6.387 1 88.75 187 TYR B O 1
ATOM 3963 N N . SER B 1 188 ? 8.703 12.914 4.176 1 91.12 188 SER B N 1
ATOM 3964 C CA . SER B 1 188 ? 7.602 13.859 4.34 1 91.12 188 SER B CA 1
ATOM 3965 C C . SER B 1 188 ? 6.57 13.703 3.227 1 91.12 188 SER B C 1
ATOM 3967 O O . SER B 1 188 ? 6.926 13.508 2.062 1 91.12 188 SER B O 1
ATOM 3969 N N . LYS B 1 189 ? 5.324 13.789 3.662 1 91.94 189 LYS B N 1
ATOM 3970 C CA . LYS B 1 189 ? 4.23 13.812 2.697 1 91.94 189 LYS B CA 1
ATOM 3971 C C . LYS B 1 189 ? 3.439 15.117 2.791 1 91.94 189 LYS B C 1
ATOM 3973 O O . LYS B 1 189 ? 2.262 15.164 2.428 1 91.94 189 LYS B O 1
ATOM 3978 N N . TYR B 1 190 ? 4.133 16.094 3.27 1 93.88 190 TYR B N 1
ATOM 3979 C CA . TYR B 1 190 ? 3.512 17.406 3.402 1 93.88 190 TYR B CA 1
ATOM 3980 C C . TYR B 1 190 ? 3.416 18.109 2.053 1 93.88 190 TYR B C 1
ATOM 3982 O O . TYR B 1 190 ? 4.215 17.844 1.151 1 93.88 190 TYR B O 1
ATOM 3990 N N . ARG B 1 191 ? 2.51 18.969 1.896 1 89.31 191 ARG B N 1
ATOM 3991 C CA . ARG B 1 191 ? 2.219 19.609 0.624 1 89.31 191 ARG B CA 1
ATOM 3992 C C . ARG B 1 191 ? 3.383 20.484 0.177 1 89.31 191 ARG B C 1
ATOM 3994 O O . ARG B 1 191 ? 3.59 20.688 -1.021 1 89.31 191 ARG B O 1
ATOM 4001 N N . LYS B 1 192 ? 4.109 21.047 1.147 1 90.56 192 LYS B N 1
ATOM 4002 C CA . LYS B 1 192 ? 5.273 21.859 0.821 1 90.56 192 LYS B CA 1
ATOM 4003 C C . LYS B 1 192 ? 6.562 21.062 0.955 1 90.56 192 LYS B C 1
ATOM 4005 O O . LYS B 1 192 ? 6.645 20.141 1.771 1 90.56 192 LYS B O 1
ATOM 4010 N N . GLN B 1 193 ? 7.5 21.469 0.138 1 89.31 193 GLN B N 1
ATOM 4011 C CA . GLN B 1 193 ? 8.797 20.797 0.231 1 89.31 193 GLN B CA 1
ATOM 4012 C C . GLN B 1 193 ? 9.625 21.375 1.378 1 89.31 193 GLN B C 1
ATOM 4014 O O . GLN B 1 193 ? 10.398 22.312 1.184 1 89.31 193 GLN B O 1
ATOM 4019 N N . ILE B 1 194 ? 9.516 20.719 2.486 1 93.25 194 ILE B N 1
ATOM 4020 C CA . ILE B 1 194 ? 10.234 21.156 3.682 1 93.25 194 ILE B CA 1
ATOM 4021 C C . ILE B 1 194 ? 11.672 20.656 3.633 1 93.25 194 ILE B C 1
ATOM 4023 O O . ILE B 1 194 ? 11.93 19.5 3.258 1 93.25 194 ILE B O 1
ATOM 4027 N N . VAL B 1 195 ? 12.57 21.594 3.936 1 93.25 195 VAL B N 1
ATOM 4028 C CA . VAL B 1 195 ? 13.984 21.234 4.004 1 93.25 195 VAL B CA 1
ATOM 4029 C C . VAL B 1 195 ? 14.406 21.078 5.461 1 93.25 195 VAL B C 1
ATOM 4031 O O . VAL B 1 195 ? 13.984 21.859 6.32 1 93.25 195 VAL B O 1
ATOM 4034 N N . THR B 1 196 ? 15.18 20.062 5.695 1 94.69 196 THR B N 1
ATOM 4035 C CA . THR B 1 196 ? 15.656 19.828 7.055 1 94.69 196 THR B CA 1
ATOM 4036 C C . THR B 1 196 ? 17.062 19.25 7.043 1 94.69 196 THR B C 1
ATOM 4038 O O . THR B 1 196 ? 17.609 18.953 5.977 1 94.69 196 THR B O 1
ATOM 4041 N N . ASN B 1 197 ? 17.672 19.297 8.172 1 94.12 197 ASN B N 1
ATOM 4042 C CA . ASN B 1 197 ? 18.906 18.547 8.344 1 94.12 197 ASN B CA 1
ATOM 4043 C C . ASN B 1 197 ? 18.672 17.188 8.977 1 94.12 197 ASN B C 1
ATOM 4045 O O . ASN B 1 197 ? 17.938 17.078 9.961 1 94.12 197 ASN B O 1
ATOM 4049 N N . CYS B 1 198 ? 19.25 16.156 8.352 1 95 198 CYS B N 1
ATOM 4050 C CA . CYS B 1 198 ? 19.078 14.789 8.82 1 95 198 CYS B CA 1
ATOM 4051 C C . CYS B 1 198 ? 20.391 14.023 8.789 1 95 198 CYS B C 1
ATOM 4053 O O . CYS B 1 198 ? 20.641 13.258 7.852 1 95 198 CYS B O 1
ATOM 4055 N N . THR B 1 199 ? 21.172 14.281 9.664 1 91.94 199 THR B N 1
ATOM 4056 C CA . THR B 1 199 ? 22.453 13.594 9.781 1 91.94 199 THR B CA 1
ATOM 4057 C C . THR B 1 199 ? 22.641 13.008 11.18 1 91.94 199 THR B C 1
ATOM 4059 O O . THR B 1 199 ? 22.016 13.484 12.133 1 91.94 199 THR B O 1
ATOM 4062 N N . GLN B 1 200 ? 23.422 12.047 11.234 1 90.5 200 GLN B N 1
ATOM 4063 C CA . GLN B 1 200 ? 23.656 11.391 12.516 1 90.5 200 GLN B CA 1
ATOM 4064 C C . GLN B 1 200 ? 24.375 12.328 13.484 1 90.5 200 GLN B C 1
ATOM 4066 O O . GLN B 1 200 ? 25.281 13.062 13.094 1 90.5 200 GLN B O 1
ATOM 4071 N N . GLY B 1 201 ? 23.984 12.258 14.664 1 88.12 201 GLY B N 1
ATOM 4072 C CA . GLY B 1 201 ? 24.672 12.969 15.727 1 88.12 201 GLY B CA 1
ATOM 4073 C C . GLY B 1 201 ? 24.266 14.422 15.844 1 88.12 201 GLY B C 1
ATOM 4074 O O . GLY B 1 201 ? 24.859 15.188 16.594 1 88.12 201 GLY B O 1
ATOM 4075 N N . ILE B 1 202 ? 23.312 14.82 15.125 1 91.5 202 ILE B N 1
ATOM 4076 C CA . ILE B 1 202 ? 22.891 16.219 15.188 1 91.5 202 ILE B CA 1
ATOM 4077 C C . ILE B 1 202 ? 22.344 16.531 16.578 1 91.5 202 ILE B C 1
ATOM 4079 O O . ILE B 1 202 ? 21.75 15.656 17.219 1 91.5 202 ILE B O 1
ATOM 4083 N N . ARG B 1 203 ? 22.625 17.719 16.984 1 92.56 203 ARG B N 1
ATOM 4084 C CA . ARG B 1 203 ? 22.094 18.172 18.266 1 92.56 203 ARG B CA 1
ATOM 4085 C C . ARG B 1 203 ? 21.141 19.359 18.078 1 92.56 203 ARG B C 1
ATOM 4087 O O . ARG B 1 203 ? 20.703 19.969 19.047 1 92.56 203 ARG B O 1
ATOM 4094 N N . SER B 1 204 ? 21 19.719 16.875 1 94.56 204 SER B N 1
ATOM 4095 C CA . SER B 1 204 ? 20.047 20.75 16.484 1 94.56 204 SER B CA 1
ATOM 4096 C C . SER B 1 204 ? 19.344 20.391 15.188 1 94.56 204 SER B C 1
ATOM 4098 O O . SER B 1 204 ? 19.938 19.781 14.297 1 94.56 204 SER B O 1
ATOM 4100 N N . SER B 1 205 ? 18.078 20.625 15.188 1 95.62 205 SER B N 1
ATOM 4101 C CA . SER B 1 205 ? 17.312 20.375 13.977 1 95.62 205 SER B CA 1
ATOM 4102 C C . SER B 1 205 ? 16.594 21.625 13.5 1 95.62 205 SER B C 1
ATOM 4104 O O . SER B 1 205 ? 16.125 22.422 14.312 1 95.62 205 SER B O 1
ATOM 4106 N N . PHE B 1 206 ? 16.562 21.797 12.203 1 96.12 206 PHE B N 1
ATOM 4107 C CA . PHE B 1 206 ? 15.82 22.938 11.672 1 96.12 206 PHE B CA 1
ATOM 4108 C C . PHE B 1 206 ? 14.93 22.5 10.516 1 96.12 206 PHE B C 1
ATOM 4110 O O . PHE B 1 206 ? 15.164 21.453 9.898 1 96.12 206 PHE B O 1
ATOM 4117 N N . ILE B 1 207 ? 13.898 23.266 10.242 1 96.19 207 ILE B N 1
ATOM 4118 C CA . ILE B 1 207 ? 13.086 23.109 9.047 1 96.19 207 ILE B CA 1
ATOM 4119 C C . ILE B 1 207 ? 12.977 24.438 8.312 1 96.19 207 ILE B C 1
ATOM 4121 O O . ILE B 1 207 ? 12.93 25.5 8.945 1 96.19 207 ILE B O 1
ATOM 4125 N N . ILE B 1 208 ? 13.039 24.359 7.008 1 96.12 208 ILE B N 1
ATOM 4126 C CA . ILE B 1 208 ? 12.82 25.531 6.168 1 96.12 208 ILE B CA 1
ATOM 4127 C C . ILE B 1 208 ? 11.484 25.406 5.441 1 96.12 208 ILE B C 1
ATOM 4129 O O . ILE B 1 208 ? 11.266 24.453 4.691 1 96.12 208 ILE B O 1
ATOM 4133 N N . ILE B 1 209 ? 10.617 26.281 5.719 1 94.88 209 ILE B N 1
ATOM 4134 C CA . ILE B 1 209 ? 9.344 26.375 5.012 1 94.88 209 ILE B CA 1
ATOM 4135 C C . ILE B 1 209 ? 9.461 27.344 3.846 1 94.88 209 ILE B C 1
ATOM 4137 O O . ILE B 1 209 ? 9.586 28.562 4.051 1 94.88 209 ILE B O 1
ATOM 4141 N N . PRO B 1 210 ? 9.367 26.766 2.719 1 93.88 210 PRO B N 1
ATOM 4142 C CA . PRO B 1 210 ? 9.492 27.672 1.574 1 93.88 210 PRO B CA 1
ATOM 4143 C C . PRO B 1 210 ? 8.227 28.469 1.318 1 93.88 210 PRO B C 1
ATOM 4145 O O . PRO B 1 210 ? 7.117 28 1.576 1 93.88 210 PRO B O 1
ATOM 4148 N N . ASN B 1 211 ? 8.414 29.719 0.895 1 91.88 211 ASN B N 1
ATOM 4149 C CA . ASN B 1 211 ? 7.301 30.594 0.506 1 91.88 211 ASN B CA 1
ATOM 4150 C C . ASN B 1 211 ? 6.207 30.609 1.568 1 91.88 211 ASN B C 1
ATOM 4152 O O . ASN B 1 211 ? 5.031 30.375 1.259 1 91.88 211 ASN B O 1
ATOM 4156 N N . ALA B 1 212 ? 6.641 30.891 2.703 1 93.38 212 ALA B N 1
ATOM 4157 C CA . ALA B 1 212 ? 5.703 30.891 3.822 1 93.38 212 ALA B CA 1
ATOM 4158 C C . ALA B 1 212 ? 4.691 32.031 3.678 1 93.38 212 ALA B C 1
ATOM 4160 O O . ALA B 1 212 ? 5.047 33.156 3.283 1 93.38 212 ALA B O 1
ATOM 4161 N N . THR B 1 213 ? 3.461 31.703 3.914 1 92.25 213 THR B N 1
ATOM 4162 C CA . THR B 1 213 ? 2.361 32.656 3.893 1 92.25 213 THR B CA 1
ATOM 4163 C C . THR B 1 213 ? 1.617 32.656 5.223 1 92.25 213 THR B C 1
ATOM 4165 O O . THR B 1 213 ? 2.035 31.984 6.176 1 92.25 213 THR B O 1
ATOM 4168 N N . TYR B 1 214 ? 0.578 33.469 5.246 1 90.62 214 TYR B N 1
ATOM 4169 C CA . TYR B 1 214 ? -0.228 33.594 6.457 1 90.62 214 TYR B CA 1
ATOM 4170 C C . TYR B 1 214 ? -0.779 32.25 6.879 1 90.62 214 TYR B C 1
ATOM 4172 O O . TYR B 1 214 ? -0.92 31.969 8.07 1 90.62 214 TYR B O 1
ATOM 4180 N N . SER B 1 215 ? -0.94 31.406 5.891 1 89.56 215 SER B N 1
ATOM 4181 C CA . SER B 1 215 ? -1.525 30.094 6.176 1 89.56 215 SER B CA 1
ATOM 4182 C C . SER B 1 215 ? -0.531 29.188 6.895 1 89.56 215 SER B C 1
ATOM 4184 O O . SER B 1 215 ? -0.917 28.172 7.465 1 89.56 215 SER B O 1
ATOM 4186 N N . ASP B 1 216 ? 0.701 29.578 6.879 1 94.25 216 ASP B N 1
ATOM 4187 C CA . ASP B 1 216 ? 1.726 28.766 7.52 1 94.25 216 ASP B CA 1
ATOM 4188 C C . ASP B 1 216 ? 1.882 29.141 8.992 1 94.25 216 ASP B C 1
ATOM 4190 O O . ASP B 1 216 ? 2.65 28.5 9.719 1 94.25 216 ASP B O 1
ATOM 4194 N N . SER B 1 217 ? 1.145 30.172 9.398 1 92.69 217 SER B N 1
ATOM 4195 C CA . SER B 1 217 ? 1.142 30.484 10.82 1 92.69 217 SER B CA 1
ATOM 4196 C C . SER B 1 217 ? 0.506 29.375 11.641 1 92.69 217 SER B C 1
ATOM 4198 O O . SER B 1 217 ? -0.353 28.641 11.141 1 92.69 217 SER B O 1
ATOM 4200 N N . GLY B 1 218 ? 1.03 29.219 12.914 1 90.81 218 GLY B N 1
ATOM 4201 C CA . GLY B 1 218 ? 0.494 28.188 13.773 1 90.81 218 GLY B CA 1
ATOM 4202 C C . GLY B 1 218 ? 1.498 27.672 14.789 1 90.81 218 GLY B C 1
ATOM 4203 O O . GLY B 1 218 ? 2.506 28.328 15.062 1 90.81 218 GLY B O 1
ATOM 4204 N N . LEU B 1 219 ? 1.076 26.562 15.367 1 93.25 219 LEU B N 1
ATOM 4205 C CA . LEU B 1 219 ? 1.925 25.938 16.375 1 93.25 219 LEU B CA 1
ATOM 4206 C C . LEU B 1 219 ? 2.756 24.812 15.773 1 93.25 219 LEU B C 1
ATOM 4208 O O . LEU B 1 219 ? 2.234 23.984 15.016 1 93.25 219 LEU B O 1
ATOM 4212 N N . TYR B 1 220 ? 4.035 24.859 16.062 1 94.88 220 TYR B N 1
ATOM 4213 C CA . TYR B 1 220 ? 4.957 23.844 15.578 1 94.88 220 TYR B CA 1
ATOM 4214 C C . TYR B 1 220 ? 5.582 23.078 16.734 1 94.88 220 TYR B C 1
ATOM 4216 O O . TYR B 1 220 ? 5.906 23.656 17.781 1 94.88 220 TYR B O 1
ATOM 4224 N N . ARG B 1 221 ? 5.703 21.797 16.516 1 94 221 ARG B N 1
ATOM 4225 C CA . ARG B 1 221 ? 6.27 20.938 17.547 1 94 221 ARG B CA 1
ATOM 4226 C C . ARG B 1 221 ? 7.441 20.141 17 1 94 221 ARG B C 1
ATOM 4228 O O . ARG B 1 221 ? 7.352 19.547 15.914 1 94 221 ARG B O 1
ATOM 4235 N N . CYS B 1 222 ? 8.523 20.172 17.703 1 94 222 CYS B N 1
ATOM 4236 C CA . CYS B 1 222 ? 9.703 19.375 17.391 1 94 222 CYS B CA 1
ATOM 4237 C C . CYS B 1 222 ? 9.953 18.344 18.484 1 94 222 CYS B C 1
ATOM 4239 O O . CYS B 1 222 ? 9.945 18.656 19.672 1 94 222 CYS B O 1
ATOM 4241 N N . GLN B 1 223 ? 10.156 17.094 18.062 1 92.94 223 GLN B N 1
ATOM 4242 C CA . GLN B 1 223 ? 10.383 16.016 19.016 1 92.94 223 GLN B CA 1
ATOM 4243 C C . GLN B 1 223 ? 11.641 15.234 18.672 1 92.94 223 GLN B C 1
ATOM 4245 O O . GLN B 1 223 ? 11.773 14.727 17.547 1 92.94 223 GLN B O 1
ATOM 4250 N N . PHE B 1 224 ? 12.547 15.172 19.656 1 92.81 224 PHE B N 1
ATOM 4251 C CA . PHE B 1 224 ? 13.711 14.297 19.578 1 92.81 224 PHE B CA 1
ATOM 4252 C C . PHE B 1 224 ? 13.484 13.008 20.344 1 92.81 224 PHE B C 1
ATOM 4254 O O . PHE B 1 224 ? 12.977 13.039 21.469 1 92.81 224 PHE B O 1
ATOM 4261 N N . VAL B 1 225 ? 13.812 11.914 19.719 1 90.62 225 VAL B N 1
ATOM 4262 C CA . VAL B 1 225 ? 13.688 10.625 20.406 1 90.62 225 VAL B CA 1
ATOM 4263 C C . VAL B 1 225 ? 15.047 9.938 20.469 1 90.62 225 VAL B C 1
ATOM 4265 O O . VAL B 1 225 ? 15.711 9.766 19.453 1 90.62 225 VAL B O 1
ATOM 4268 N N . ALA B 1 226 ? 15.367 9.594 21.609 1 87.69 226 ALA B N 1
ATOM 4269 C CA . ALA B 1 226 ? 16.625 8.891 21.828 1 87.69 226 ALA B CA 1
ATOM 4270 C C . ALA B 1 226 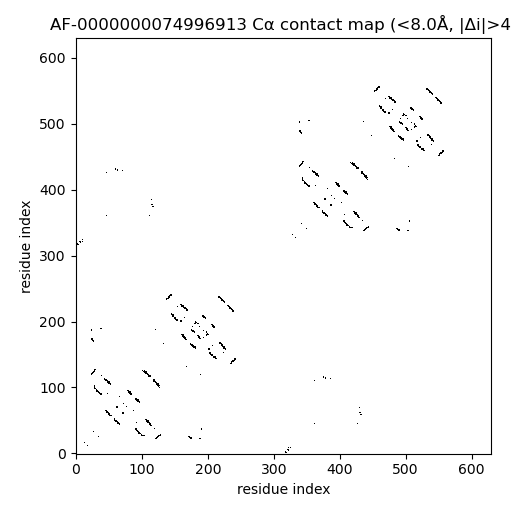? 16.453 7.387 21.656 1 87.69 226 ALA B C 1
ATOM 4272 O O . ALA B 1 226 ? 15.336 6.891 21.531 1 87.69 226 ALA B O 1
ATOM 4273 N N . SER B 1 227 ? 17.609 6.707 21.547 1 81.44 227 SER B N 1
ATOM 4274 C CA . SER B 1 227 ? 17.578 5.258 21.406 1 81.44 227 SER B CA 1
ATOM 4275 C C . SER B 1 227 ? 17.016 4.586 22.641 1 81.44 227 SER B C 1
ATOM 4277 O O . SER B 1 227 ? 16.453 3.488 22.562 1 81.44 227 SER B O 1
ATOM 4279 N N . THR B 1 228 ? 17.109 5.238 23.766 1 80.69 228 THR B N 1
ATOM 4280 C CA . THR B 1 228 ? 16.625 4.699 25.031 1 80.69 228 THR B CA 1
ATOM 4281 C C . THR B 1 228 ? 15.109 4.848 25.141 1 80.69 228 THR B C 1
ATOM 4283 O O . THR B 1 228 ? 14.484 4.262 26.031 1 80.69 228 THR B O 1
ATOM 4286 N N . GLY B 1 229 ? 14.578 5.617 24.25 1 80.94 229 GLY B N 1
ATOM 4287 C CA . GLY B 1 229 ? 13.141 5.863 24.328 1 80.94 229 GLY B CA 1
ATOM 4288 C C . GLY B 1 229 ? 12.805 7.219 24.922 1 80.94 229 GLY B C 1
ATOM 4289 O O . GLY B 1 229 ? 11.672 7.688 24.797 1 80.94 229 GLY B O 1
ATOM 4290 N N . GLU B 1 230 ? 13.805 7.809 25.578 1 85.44 230 GLU B N 1
ATOM 4291 C CA . GLU B 1 230 ? 13.594 9.156 26.109 1 85.44 230 GLU B CA 1
ATOM 4292 C C . GLU B 1 230 ? 13.375 10.156 24.984 1 85.44 230 GLU B C 1
ATOM 4294 O O . GLU B 1 230 ? 13.984 10.055 23.922 1 85.44 230 GLU B O 1
ATOM 4299 N N . ASN B 1 231 ? 12.414 11.031 25.203 1 88.62 231 ASN B N 1
ATOM 4300 C CA . ASN B 1 231 ? 12.141 12.008 24.156 1 88.62 231 ASN B CA 1
ATOM 4301 C C . ASN B 1 231 ? 12.094 13.43 24.719 1 88.62 231 ASN B C 1
ATOM 4303 O O . ASN B 1 231 ? 11.945 13.617 25.922 1 88.62 231 ASN B O 1
ATOM 4307 N N . GLU B 1 232 ? 12.461 14.383 23.953 1 90.44 232 GLU B N 1
ATOM 4308 C CA . GLU B 1 232 ? 12.359 15.812 24.219 1 90.44 232 GLU B CA 1
ATOM 4309 C C . GLU B 1 232 ? 11.484 16.516 23.188 1 90.44 232 GLU B C 1
ATOM 4311 O O . GLU B 1 232 ? 11.695 16.375 21.984 1 90.44 232 GLU B O 1
ATOM 4316 N N . THR B 1 233 ? 10.484 17.203 23.75 1 89.38 233 THR B N 1
ATOM 4317 C CA . THR B 1 233 ? 9.539 17.875 22.859 1 89.38 233 THR B CA 1
ATOM 4318 C C . THR B 1 233 ? 9.609 19.391 23.062 1 89.38 233 THR B C 1
ATOM 4320 O O . THR B 1 233 ? 9.734 19.875 24.188 1 89.38 233 THR B O 1
ATOM 4323 N N . PHE B 1 234 ? 9.57 20.109 22 1 89.25 234 PHE B N 1
ATOM 4324 C CA . PHE B 1 234 ? 9.57 21.562 22 1 89.25 234 PHE B CA 1
ATOM 4325 C C . PHE B 1 234 ? 8.414 22.109 21.172 1 89.25 234 PHE B C 1
ATOM 4327 O O . PHE B 1 234 ? 8.094 21.578 20.109 1 89.25 234 PHE B O 1
ATOM 4334 N N . LEU B 1 235 ? 7.793 23.156 21.734 1 91.56 235 LEU B N 1
ATOM 4335 C CA . LEU B 1 235 ? 6.676 23.797 21.047 1 91.56 235 LEU B CA 1
ATOM 4336 C C . LEU B 1 235 ? 7.02 25.25 20.703 1 91.56 235 LEU B C 1
ATOM 4338 O O . LEU B 1 235 ? 7.637 25.953 21.5 1 91.56 235 LEU B O 1
ATOM 4342 N N . MET B 1 236 ? 6.664 25.656 19.5 1 91.69 236 MET B N 1
ATOM 4343 C CA . MET B 1 236 ? 6.895 27.016 19.047 1 91.69 236 MET B CA 1
ATOM 4344 C C . MET B 1 236 ? 5.699 27.531 18.234 1 91.69 236 MET B C 1
ATOM 4346 O O . MET B 1 236 ? 5.156 26.812 17.406 1 91.69 236 MET B O 1
ATOM 4350 N N . SER B 1 237 ? 5.297 28.75 18.562 1 92.31 237 SER B N 1
ATOM 4351 C CA . SER B 1 237 ? 4.258 29.391 17.75 1 92.31 237 SER B CA 1
ATOM 4352 C C . SER B 1 237 ? 4.859 30.328 16.703 1 92.31 237 SER B C 1
ATOM 4354 O O . SER B 1 237 ? 5.77 31.094 17.016 1 92.31 237 SER B O 1
ATOM 4356 N N . LEU B 1 238 ? 4.406 30.172 15.508 1 93.69 238 LEU B N 1
ATOM 4357 C CA . LEU B 1 238 ? 4.875 30.984 14.398 1 93.69 238 LEU B CA 1
ATOM 4358 C C . LEU B 1 238 ? 3.76 31.891 13.891 1 93.69 238 LEU B C 1
ATOM 4360 O O . LEU B 1 238 ? 2.643 31.438 13.641 1 93.69 238 LEU B O 1
ATOM 4364 N N . THR B 1 239 ? 4.004 33.156 13.82 1 92.31 239 THR B N 1
ATOM 4365 C CA . THR B 1 239 ? 3.104 34.125 13.195 1 92.31 239 THR B CA 1
ATOM 4366 C C . THR B 1 239 ? 3.779 34.812 12.008 1 92.31 239 THR B C 1
ATOM 4368 O O . THR B 1 239 ? 4.844 35.406 12.156 1 92.31 239 THR B O 1
ATOM 4371 N N . ILE B 1 240 ? 3.217 34.562 10.844 1 92 240 ILE 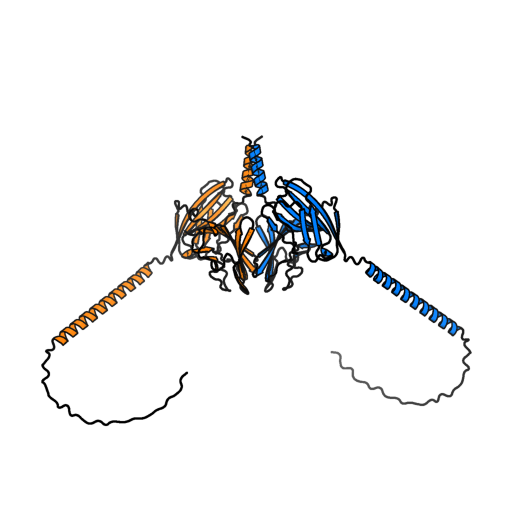B N 1
ATOM 4372 C CA . ILE B 1 240 ? 3.74 35.219 9.648 1 92 240 ILE B CA 1
ATOM 4373 C C . ILE B 1 240 ? 2.947 36.469 9.352 1 92 240 ILE B C 1
ATOM 4375 O O . ILE B 1 240 ? 1.728 36.438 9.18 1 92 240 ILE B O 1
ATOM 4379 N N . THR B 1 241 ? 3.475 37.625 9.406 1 86.38 241 THR B N 1
ATOM 4380 C CA . THR B 1 241 ? 2.807 38.875 9.117 1 86.38 241 THR B CA 1
ATOM 4381 C C . THR B 1 241 ? 3.674 39.75 8.227 1 86.38 241 THR B C 1
ATOM 4383 O O . THR B 1 241 ? 4.902 39.688 8.266 1 86.38 241 THR B O 1
ATOM 4386 N N . ASP B 1 242 ? 3.16 40.156 7.023 1 76.19 242 ASP B N 1
ATOM 4387 C CA . ASP B 1 242 ? 3.867 41.125 6.215 1 76.19 242 ASP B CA 1
ATOM 4388 C C . ASP B 1 242 ? 4.258 42.344 7.047 1 76.19 242 ASP B C 1
ATOM 4390 O O . ASP B 1 242 ? 3.557 42.719 7.996 1 76.19 242 ASP B O 1
ATOM 4394 N N . GLY B 1 243 ? 5.422 42.344 7.656 1 59.19 243 GLY B N 1
ATOM 4395 C CA . GLY B 1 243 ? 5.859 43.5 8.414 1 59.19 243 GLY B CA 1
ATOM 4396 C C . GLY B 1 243 ? 4.98 44.719 8.211 1 59.19 243 GLY B C 1
ATOM 4397 O O . GLY B 1 243 ? 5.258 45.781 8.75 1 59.19 243 GLY B O 1
ATOM 4398 N N . LYS B 1 244 ? 4.391 44.906 6.965 1 53.12 244 LYS B N 1
ATOM 4399 C CA . LYS B 1 244 ? 3.629 46.156 6.953 1 53.12 244 LYS B CA 1
ATOM 4400 C C . LYS B 1 244 ? 2.607 46.188 8.086 1 53.12 244 LYS B C 1
ATOM 4402 O O . LYS B 1 244 ? 1.631 45.406 8.07 1 53.12 244 LYS B O 1
ATOM 4407 N N . THR B 1 245 ? 3.01 46 9.273 1 46.84 245 THR B N 1
ATOM 4408 C CA . THR B 1 245 ? 2.092 46.438 10.32 1 46.84 245 THR B CA 1
ATOM 4409 C C . THR B 1 245 ? 0.944 47.25 9.727 1 46.84 245 THR B C 1
ATOM 4411 O O . THR B 1 245 ? 1.141 48 8.773 1 46.84 245 THR B O 1
ATOM 4414 N N . ASP B 1 246 ? -0.378 46.938 10.172 1 43.59 246 ASP B N 1
ATOM 4415 C CA . ASP B 1 246 ? -1.603 47.656 9.898 1 43.59 246 ASP B CA 1
ATOM 4416 C C . ASP B 1 246 ? -1.314 49.156 9.75 1 43.59 246 ASP B C 1
ATOM 4418 O O . ASP B 1 246 ? -2.203 50 9.953 1 43.59 246 ASP B O 1
ATOM 4422 N N . SER B 1 247 ? -0.105 49.594 9.82 1 43.91 247 SER B N 1
ATOM 4423 C CA . SER B 1 247 ? -0.13 51.031 9.758 1 43.91 247 SER B CA 1
ATOM 4424 C C . SER B 1 247 ? -0.78 51.531 8.469 1 43.91 247 SER B C 1
ATOM 4426 O O . SER B 1 247 ? -1.37 52.625 8.43 1 43.91 247 SER B O 1
ATOM 4428 N N . GLN B 1 248 ? -0.602 50.875 7.398 1 43.75 248 GLN B N 1
ATOM 4429 C CA . GLN B 1 248 ? -1.214 51.312 6.152 1 43.75 248 GLN B CA 1
ATOM 4430 C C . GLN B 1 248 ? -2.711 51 6.137 1 43.75 248 GLN B C 1
ATOM 4432 O O . GLN B 1 248 ? -3.502 51.781 5.613 1 43.75 248 GLN B O 1
ATOM 4437 N N . ASN B 1 249 ? -3.127 49.844 6.578 1 46.22 249 ASN B N 1
ATOM 4438 C CA . ASN B 1 249 ? -4.562 49.594 6.676 1 46.22 249 ASN B CA 1
ATOM 4439 C C . ASN B 1 249 ? -5.215 50.469 7.738 1 46.22 249 ASN B C 1
ATOM 4441 O O . ASN B 1 249 ? -6.418 50.75 7.68 1 46.22 249 ASN B O 1
ATOM 4445 N N . THR B 1 250 ? -4.453 50.875 8.766 1 48.84 250 THR B N 1
ATOM 4446 C CA . THR B 1 250 ? -4.957 51.875 9.68 1 48.84 250 THR B CA 1
ATOM 4447 C C . THR B 1 250 ? -5.125 53.219 8.961 1 48.84 250 THR B C 1
ATOM 4449 O O . THR B 1 250 ? -6.008 54 9.305 1 48.84 250 THR B O 1
ATOM 4452 N N . ILE B 1 251 ? -4.258 53.438 7.93 1 51.06 251 ILE B N 1
ATOM 4453 C CA . ILE B 1 251 ? -4.426 54.656 7.148 1 51.06 251 ILE B CA 1
ATOM 4454 C C . ILE B 1 251 ? -5.641 54.531 6.238 1 51.06 251 ILE B C 1
ATOM 4456 O O . ILE B 1 251 ? -6.434 55.469 6.102 1 51.06 251 ILE B O 1
ATOM 4460 N N . ALA B 1 252 ? -5.891 53.281 5.711 1 53.59 252 ALA B N 1
ATOM 4461 C CA . ALA B 1 252 ? -7.047 53.094 4.832 1 53.59 252 ALA B CA 1
ATOM 4462 C C . ALA B 1 252 ? -8.352 53.156 5.625 1 53.59 252 ALA B C 1
ATOM 4464 O O . ALA B 1 252 ? -9.328 53.75 5.176 1 53.59 252 ALA B O 1
ATOM 4465 N N . VAL B 1 253 ? -8.461 52.531 6.77 1 56.5 253 VAL B N 1
ATOM 4466 C CA . VAL B 1 253 ? -9.633 52.656 7.629 1 56.5 253 VAL B CA 1
ATOM 4467 C C . VAL B 1 253 ? -9.742 54.094 8.148 1 56.5 253 VAL B C 1
ATOM 4469 O O . VAL B 1 253 ? -10.844 54.625 8.242 1 56.5 253 VAL B O 1
ATOM 4472 N N . ALA B 1 254 ? -8.547 54.719 8.453 1 57.5 254 ALA B N 1
ATOM 4473 C CA . ALA B 1 254 ? -8.555 56.125 8.859 1 57.5 254 ALA B CA 1
ATOM 4474 C C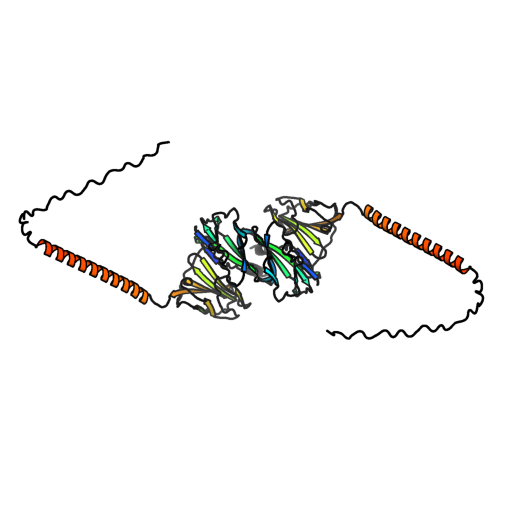 . ALA B 1 254 ? -9.055 57.031 7.738 1 57.5 254 ALA B C 1
ATOM 4476 O O . ALA B 1 254 ? -9.836 57.969 7.973 1 57.5 254 ALA B O 1
ATOM 4477 N N . VAL B 1 255 ? -8.695 56.688 6.48 1 60.31 255 VAL B N 1
ATOM 4478 C CA . VAL B 1 255 ? -9.125 57.469 5.336 1 60.31 255 VAL B CA 1
ATOM 4479 C C . VAL B 1 255 ? -10.617 57.25 5.074 1 60.31 255 VAL B C 1
ATOM 4481 O O . VAL B 1 255 ? -11.359 58.188 4.812 1 60.31 255 VAL B O 1
ATOM 4484 N N . GLY B 1 256 ? -11.078 55.938 5.258 1 60.34 256 GLY B N 1
ATOM 4485 C CA . GLY B 1 256 ? -12.492 55.625 5.078 1 60.34 256 GLY B CA 1
ATOM 4486 C C . GLY B 1 256 ? -13.383 56.312 6.113 1 60.34 256 GLY B C 1
ATOM 4487 O O . GLY B 1 256 ? -14.453 56.812 5.781 1 60.34 256 GLY B O 1
ATOM 4488 N N . THR B 1 257 ? -12.891 56.312 7.371 1 68.12 257 THR B N 1
ATOM 4489 C CA . THR B 1 257 ? -13.648 56.969 8.43 1 68.12 257 THR B CA 1
ATOM 4490 C C . THR B 1 257 ? -13.703 58.469 8.203 1 68.12 257 THR B C 1
ATOM 4492 O O . THR B 1 257 ? -14.742 59.094 8.414 1 68.12 257 THR B O 1
ATOM 4495 N N . VAL B 1 258 ? -12.57 59.125 7.676 1 70.88 258 VAL B N 1
ATOM 4496 C CA . VAL B 1 258 ? -12.523 60.562 7.398 1 70.88 258 VAL B CA 1
ATOM 4497 C C . VAL B 1 258 ? -13.43 60.875 6.219 1 70.88 258 VAL B C 1
ATOM 4499 O O . VAL B 1 258 ? -14.18 61.875 6.262 1 70.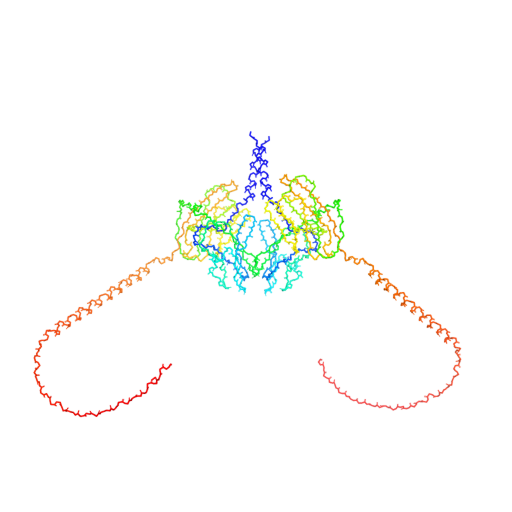88 258 VAL B O 1
ATOM 4502 N N . LEU B 1 259 ? -13.477 59.938 5.215 1 72.38 259 LEU B N 1
ATOM 4503 C CA . LEU B 1 259 ? -14.344 60.156 4.062 1 72.38 259 LEU B CA 1
ATOM 4504 C C . LEU B 1 259 ? -15.812 60 4.445 1 72.38 259 LEU B C 1
ATOM 4506 O O . LEU B 1 259 ? -16.656 60.781 3.994 1 72.38 259 LEU B O 1
ATOM 4510 N N . PHE B 1 260 ? -16.078 59.062 5.375 1 75.75 260 PHE B N 1
ATOM 4511 C CA . PHE B 1 260 ? -17.438 58.875 5.875 1 75.75 260 PHE B CA 1
ATOM 4512 C C . PHE B 1 260 ? -17.891 60.094 6.676 1 75.75 260 PHE B C 1
ATOM 4514 O O . PHE B 1 260 ? -19.016 60.562 6.516 1 75.75 260 PHE B O 1
ATOM 4521 N N . LEU B 1 261 ? -16.922 60.688 7.473 1 75.44 261 LEU B N 1
ATOM 4522 C CA . LEU B 1 261 ? -17.234 61.875 8.242 1 75.44 261 LEU B CA 1
ATOM 4523 C C . LEU B 1 261 ? -17.438 63.062 7.32 1 75.44 261 LEU B C 1
ATOM 4525 O O . LEU B 1 261 ? -18.328 63.906 7.547 1 75.44 261 LEU B O 1
ATOM 4529 N N . PHE B 1 262 ? -16.688 63.094 6.176 1 78.5 262 PHE B N 1
ATOM 4530 C CA . PHE B 1 262 ? -16.828 64.188 5.199 1 78.5 262 PHE B CA 1
ATOM 4531 C C . PHE B 1 262 ? -18.156 64.062 4.477 1 78.5 262 PHE B C 1
ATOM 4533 O O . PHE B 1 262 ? -18.828 65.062 4.258 1 78.5 262 PHE B O 1
ATOM 4540 N N . VAL B 1 263 ? -18.672 62.844 4.199 1 77.81 263 VAL B N 1
ATOM 4541 C CA . VAL B 1 263 ? -19.953 62.656 3.525 1 77.81 263 VAL B CA 1
ATOM 4542 C C . VAL B 1 263 ? -21.094 63.031 4.473 1 77.81 263 VAL B C 1
ATOM 4544 O O . VAL B 1 263 ? -22.062 63.688 4.07 1 77.81 263 VAL B O 1
ATOM 4547 N N . VAL B 1 264 ? -20.969 62.688 5.762 1 78.94 264 VAL B N 1
ATOM 4548 C CA . VAL B 1 264 ? -21.984 63 6.754 1 78.94 264 VAL B CA 1
ATOM 4549 C C . VAL B 1 264 ? -22.062 64.5 6.941 1 78.94 264 VAL B C 1
ATOM 4551 O O . VAL B 1 264 ? -23.156 65.125 7.008 1 78.94 264 VAL B O 1
ATOM 4554 N N . ILE B 1 265 ? -20.859 65.25 6.895 1 82.19 265 ILE B N 1
ATOM 4555 C CA . ILE B 1 265 ? -20.797 66.688 7.043 1 82.19 265 ILE B CA 1
ATOM 4556 C C . ILE B 1 265 ? -21.438 67.375 5.824 1 82.19 265 ILE B C 1
ATOM 4558 O O . ILE B 1 265 ? -22.203 68.312 5.965 1 82.19 265 ILE B O 1
ATOM 4562 N N . ILE B 1 266 ? -21.25 66.75 4.629 1 82.44 266 ILE B N 1
ATOM 4563 C CA . ILE B 1 266 ? -21.812 67.312 3.396 1 82.44 266 ILE B CA 1
ATOM 4564 C C . ILE B 1 266 ? -23.328 67.125 3.391 1 82.44 266 ILE B C 1
ATOM 4566 O O . ILE B 1 266 ? -24.062 68.062 3.039 1 82.44 266 ILE B O 1
ATOM 4570 N N . VAL B 1 267 ? -23.812 66 3.879 1 80.69 267 VAL B N 1
ATOM 4571 C CA . VAL B 1 267 ? -25.25 65.75 3.928 1 80.69 267 VAL B CA 1
ATOM 4572 C C . VAL B 1 267 ? -25.922 66.688 4.938 1 80.69 267 VAL B C 1
ATOM 4574 O O . VAL B 1 267 ? -26.984 67.25 4.664 1 80.69 267 VAL B O 1
ATOM 4577 N N . ILE B 1 268 ? -25.266 66.938 6.094 1 82.19 268 ILE B N 1
ATOM 4578 C CA . ILE B 1 268 ? -25.812 67.812 7.117 1 82.19 268 ILE B CA 1
ATOM 4579 C C . ILE B 1 268 ? -25.875 69.25 6.578 1 82.19 268 ILE B C 1
ATOM 4581 O O . ILE B 1 268 ? -26.859 69.938 6.777 1 82.19 268 ILE B O 1
ATOM 4585 N N . ILE B 1 269 ? -24.891 69.688 5.766 1 83.88 269 ILE B N 1
ATOM 4586 C CA . ILE B 1 269 ? -24.844 71 5.184 1 83.88 269 ILE B CA 1
ATOM 4587 C C . ILE B 1 269 ? -25.969 71.188 4.148 1 83.88 269 ILE B C 1
ATOM 4589 O O . ILE B 1 269 ? -26.656 72.188 4.129 1 83.88 269 ILE B O 1
ATOM 4593 N N . ILE B 1 270 ? -26.203 70.125 3.4 1 82.06 270 ILE B N 1
ATOM 4594 C CA . ILE B 1 270 ? -27.234 70.188 2.365 1 82.06 270 ILE B CA 1
ATOM 4595 C C . ILE B 1 270 ? -28.625 70.188 3.012 1 82.06 270 ILE B C 1
ATOM 4597 O O . ILE B 1 270 ? -29.469 71 2.604 1 82.06 270 ILE B O 1
ATOM 4601 N N . VAL B 1 271 ? -28.797 69.438 4.043 1 80.38 271 VAL B N 1
ATOM 4602 C CA . VAL B 1 271 ? -30.078 69.375 4.719 1 80.38 271 VAL B CA 1
ATOM 4603 C C . VAL B 1 271 ? -30.359 70.75 5.402 1 80.38 271 VAL B C 1
ATOM 4605 O O . VAL B 1 271 ? -31.469 71.25 5.328 1 80.38 271 VAL B O 1
ATOM 4608 N N . THR B 1 272 ? -29.391 71.312 6.055 1 81.69 272 THR B N 1
ATOM 4609 C CA . THR B 1 272 ? -29.547 72.625 6.715 1 81.69 272 THR B CA 1
ATOM 4610 C C . THR B 1 272 ? -29.828 73.75 5.695 1 81.69 272 THR B C 1
ATOM 4612 O O . THR B 1 272 ? -30.656 74.625 5.934 1 81.69 272 THR B O 1
ATOM 4615 N N . PHE B 1 273 ? -29.234 73.625 4.5 1 75.38 273 PHE B N 1
ATOM 4616 C CA . PHE B 1 273 ? -29.422 74.562 3.426 1 75.38 273 PHE B CA 1
ATOM 4617 C C . PHE B 1 273 ? -30.812 74.438 2.82 1 75.38 273 PHE B C 1
ATOM 4619 O O . PHE B 1 273 ? -31.484 75.438 2.561 1 75.38 273 PHE B O 1
ATOM 4626 N N . CYS B 1 274 ? -31.266 73.188 2.662 1 75.62 274 CYS B N 1
ATOM 4627 C CA . CYS B 1 274 ? -32.594 72.938 2.129 1 75.62 274 CYS B CA 1
ATOM 4628 C C . CYS B 1 274 ? -33.688 73.375 3.109 1 75.62 274 CYS B C 1
ATOM 4630 O O . CYS B 1 274 ? -34.688 73.938 2.705 1 75.62 274 CYS B O 1
ATOM 4632 N N . ASN B 1 275 ? -33.375 73.125 4.41 1 76.25 275 ASN B N 1
ATOM 4633 C CA . ASN B 1 275 ? -34.312 73.562 5.438 1 76.25 275 ASN B CA 1
ATOM 4634 C C . ASN B 1 275 ? -34.375 75.062 5.559 1 76.25 275 ASN B C 1
ATOM 4636 O O . ASN B 1 275 ? -35.469 75.625 5.758 1 76.25 275 ASN B O 1
ATOM 4640 N N . ARG B 1 276 ? -33.281 75.75 5.332 1 75.31 276 ARG B N 1
ATOM 4641 C CA . ARG B 1 276 ? -33.25 77.188 5.371 1 75.31 276 ARG B CA 1
ATOM 4642 C C . ARG B 1 276 ? -33.969 77.812 4.164 1 75.31 276 ARG B C 1
ATOM 4644 O O . ARG B 1 276 ? -34.656 78.812 4.281 1 75.31 276 ARG B O 1
ATOM 4651 N N . ARG B 1 277 ? -33.906 77.062 3.043 1 69.19 277 ARG B N 1
ATOM 4652 C CA . ARG B 1 277 ? -34.562 77.562 1.834 1 69.19 277 ARG B CA 1
ATOM 4653 C C . ARG B 1 277 ? -36.094 77.375 1.956 1 69.19 277 ARG B C 1
ATOM 4655 O O . ARG B 1 277 ? -36.844 78.25 1.549 1 69.19 277 ARG B O 1
ATOM 4662 N N . ARG B 1 278 ? -36.469 76.188 2.574 1 67.62 278 ARG B N 1
ATOM 4663 C CA . ARG B 1 278 ? -37.906 75.938 2.738 1 67.62 278 ARG B CA 1
ATOM 4664 C C . ARG B 1 278 ? -38.531 76.938 3.709 1 67.62 278 ARG B C 1
ATOM 4666 O O . ARG B 1 278 ? -39.656 77.375 3.5 1 67.62 278 ARG B O 1
ATOM 4673 N N . ARG B 1 279 ? -37.812 77.375 4.711 1 66.25 279 ARG B N 1
ATOM 4674 C CA . ARG B 1 279 ? -38.344 78.312 5.668 1 66.25 279 ARG B CA 1
ATOM 4675 C C . ARG B 1 279 ? -38.469 79.688 5.039 1 66.25 279 ARG B C 1
ATOM 4677 O O . ARG B 1 279 ? -39.375 80.438 5.359 1 66.25 279 ARG B O 1
ATOM 4684 N N . ARG B 1 280 ? -37.656 79.938 4.117 1 65.38 280 ARG B N 1
ATOM 4685 C CA . ARG B 1 280 ? -37.75 81.25 3.461 1 65.38 280 ARG B CA 1
ATOM 4686 C C . ARG B 1 280 ? -38.938 81.312 2.498 1 65.38 280 ARG B C 1
ATOM 4688 O O . ARG B 1 280 ? -39.562 82.312 2.344 1 65.38 280 ARG B O 1
ATOM 4695 N N . LEU B 1 281 ? -39.188 80.125 1.896 1 63.78 281 LEU B N 1
ATOM 4696 C CA . LEU B 1 281 ? -40.281 80.125 0.928 1 63.78 281 LEU B CA 1
ATOM 4697 C C . LEU B 1 281 ? -41.625 80.188 1.633 1 63.78 281 LEU B C 1
ATOM 4699 O O . LEU B 1 281 ? -42.594 80.625 1.063 1 63.78 281 LEU B O 1
ATOM 4703 N N . LYS B 1 282 ? -41.688 79.438 2.799 1 59.91 282 LYS B N 1
ATOM 4704 C CA . LYS B 1 282 ? -42.969 79.5 3.471 1 59.91 282 LYS B CA 1
ATOM 4705 C C . LYS B 1 282 ? -43.344 80.875 3.916 1 59.91 282 LYS B C 1
ATOM 4707 O O . LYS B 1 282 ? -44.531 81.188 4.172 1 59.91 282 LYS B O 1
ATOM 4712 N N . ASN B 1 283 ? -42.281 81.625 4.246 1 55.34 283 ASN B N 1
ATOM 4713 C CA . ASN B 1 283 ? -42.688 82.938 4.723 1 55.34 283 ASN B CA 1
ATOM 4714 C C . ASN B 1 283 ? -43.156 83.812 3.572 1 55.34 283 ASN B C 1
ATOM 4716 O O . ASN B 1 283 ? -43.156 85.062 3.711 1 55.34 283 ASN B O 1
ATOM 4720 N N . ILE B 1 284 ? -43.156 83.188 2.391 1 50.31 284 ILE B N 1
ATOM 4721 C CA . ILE B 1 284 ? -43.75 84.062 1.392 1 50.31 284 ILE B CA 1
ATOM 4722 C C . ILE B 1 284 ? -45.25 84.125 1.618 1 50.31 284 ILE B C 1
ATOM 4724 O O . ILE B 1 284 ? -45.938 83.125 1.683 1 50.31 284 ILE B O 1
ATOM 4728 N N . PRO B 1 285 ? -45.75 85.188 2.123 1 47.03 285 PRO B N 1
ATOM 4729 C CA . PRO B 1 285 ? -47.156 85.438 2.393 1 47.03 285 PRO B CA 1
ATOM 4730 C C . PRO B 1 285 ? -48.062 85.062 1.218 1 47.03 285 PRO B C 1
ATOM 4732 O O . PRO B 1 285 ? -47.656 85.188 0.059 1 47.03 285 PRO B O 1
ATOM 4735 N N . ASP B 1 286 ? -48.844 84 1.411 1 43.84 286 ASP B N 1
ATOM 4736 C CA . ASP B 1 286 ? -49.906 83.562 0.511 1 43.84 286 ASP B CA 1
ATOM 4737 C C . ASP B 1 286 ? -50.688 84.75 -0.026 1 43.84 286 ASP B C 1
ATOM 4739 O O . ASP B 1 286 ? -51.406 85.438 0.723 1 43.84 286 ASP B O 1
ATOM 4743 N N . LYS B 1 287 ? -50.031 85.688 -0.603 1 38.19 287 LYS B N 1
ATOM 4744 C CA . LYS B 1 287 ? -50.969 86.688 -1.156 1 38.19 287 LYS B CA 1
ATOM 4745 C C . LYS B 1 287 ? -52.094 86 -1.911 1 38.19 287 LYS B C 1
ATOM 4747 O O . LYS B 1 287 ? -51.875 85.062 -2.699 1 38.19 287 LYS B O 1
ATOM 4752 N N . SER B 1 288 ? -53.375 86.062 -1.452 1 38.19 288 SER B N 1
ATOM 4753 C CA . SER B 1 288 ? -54.75 85.75 -1.747 1 38.19 288 SER B CA 1
ATOM 4754 C C . SER B 1 288 ? -55.062 85.938 -3.225 1 38.19 288 SER B C 1
ATOM 4756 O O . SER B 1 288 ? -54.906 87.062 -3.748 1 38.19 288 SER B O 1
ATOM 4758 N N . SER B 1 289 ? -54.688 84.938 -4.062 1 33.69 289 SER B N 1
ATOM 4759 C CA . SER B 1 289 ? -55.125 84.875 -5.461 1 33.69 289 SER B CA 1
ATOM 4760 C C . SER B 1 289 ? -56.625 85.188 -5.59 1 33.69 289 SER B C 1
ATOM 4762 O O . SER B 1 289 ? -57.438 84.5 -4.906 1 33.69 289 SER B O 1
ATOM 4764 N N . SER B 1 290 ? -56.969 86.375 -5.832 1 29.73 290 SER B N 1
ATOM 4765 C CA . SER B 1 290 ? -58.25 86.938 -6.309 1 29.73 290 SER B CA 1
ATOM 4766 C C . SER B 1 290 ? -58.844 86 -7.359 1 29.73 290 SER B C 1
ATOM 4768 O O . SER B 1 290 ? -58.156 85.312 -8.078 1 29.73 290 SER B O 1
ATOM 4770 N N . GLY B 1 291 ? -60.219 85.688 -7.246 1 27.5 291 GLY B N 1
ATOM 4771 C CA . GLY B 1 291 ? -61.312 84.875 -7.715 1 27.5 291 GLY B CA 1
ATOM 4772 C C . GLY B 1 291 ? -61.5 84.938 -9.219 1 27.5 291 GLY B C 1
ATOM 4773 O O . GLY B 1 291 ? -62.562 84.5 -9.734 1 27.5 291 GLY B O 1
ATOM 4774 N N . ALA B 1 292 ? -60.562 85.375 -10.031 1 25.92 292 ALA B N 1
ATOM 4775 C CA . ALA B 1 292 ? -61.25 85.688 -11.289 1 25.92 292 ALA B CA 1
ATOM 4776 C C . ALA B 1 292 ? -61.906 84.438 -11.883 1 25.92 292 ALA B C 1
ATOM 4778 O O . ALA B 1 292 ? -61.312 83.375 -11.906 1 25.92 292 ALA B O 1
ATOM 4779 N N . GLN B 1 293 ? -63.25 84.438 -12.109 1 24.69 293 GLN B N 1
ATOM 4780 C CA . GLN B 1 293 ? -64.438 83.75 -12.547 1 24.69 293 GLN B CA 1
ATOM 4781 C C . GLN B 1 293 ? -64.312 83.188 -13.961 1 24.69 293 GLN B C 1
ATOM 4783 O O . GLN B 1 293 ? -65.25 82.625 -14.516 1 24.69 293 GLN B O 1
ATOM 4788 N N . SER B 1 294 ? -63.031 83.188 -14.508 1 24.55 294 SER B N 1
ATOM 4789 C CA . SER B 1 294 ? -63.312 83.125 -15.938 1 24.55 294 SER B CA 1
ATOM 4790 C C . SER B 1 294 ? -64.062 81.812 -16.25 1 24.55 294 SER B C 1
ATOM 4792 O O . SER B 1 294 ? -63.875 80.812 -15.641 1 24.55 294 SER B O 1
ATOM 4794 N N . LYS B 1 295 ? -65.188 82 -16.953 1 25.38 295 LYS B N 1
ATOM 4795 C CA . LYS B 1 295 ? -66.25 81.375 -17.672 1 25.38 295 LYS B CA 1
ATOM 4796 C C . LYS B 1 295 ? -65.812 80.188 -18.516 1 25.38 295 LYS B C 1
ATOM 4798 O O . LYS B 1 295 ? -64.812 80.312 -19.219 1 25.38 295 LYS B O 1
ATOM 4803 N N . VAL B 1 296 ? -66.312 78.938 -18.219 1 26.66 296 VAL B N 1
ATOM 4804 C CA . VAL B 1 296 ? -66.188 77.5 -18.5 1 26.66 296 VAL B CA 1
ATOM 4805 C C . VAL B 1 296 ? -66.5 77.25 -19.969 1 26.66 296 VAL B C 1
ATOM 4807 O O . VAL B 1 296 ? -66.438 76.062 -20.406 1 26.66 296 VAL B O 1
ATOM 4810 N N . SER B 1 297 ? -66.312 78.188 -20.906 1 22 297 SER B N 1
ATOM 4811 C CA . SER B 1 297 ? -67.125 77.875 -22.094 1 22 297 SER B CA 1
ATOM 4812 C C . SER B 1 297 ? -66.75 76.5 -22.625 1 22 297 SER B C 1
ATOM 4814 O O . SER B 1 297 ? -65.625 76.062 -22.547 1 22 297 SER B O 1
ATOM 4816 N N . SER B 1 298 ? -67.875 75.688 -22.875 1 23.2 298 SER B N 1
ATOM 4817 C CA . SER B 1 298 ? -68.312 74.375 -23.203 1 23.2 298 SER B CA 1
ATOM 4818 C C . SER B 1 298 ? -67.75 73.875 -24.547 1 23.2 298 SER B C 1
ATOM 4820 O O . SER B 1 298 ? -68.125 72.812 -25.031 1 23.2 298 SER B O 1
ATOM 4822 N N . LEU B 1 299 ? -66.625 74.5 -25.031 1 20.94 299 LEU B N 1
ATOM 4823 C CA . LEU B 1 299 ? -66.688 74.188 -26.453 1 20.94 299 LEU B CA 1
ATOM 4824 C C . LEU B 1 299 ? -66.688 72.625 -26.688 1 20.94 299 LEU B C 1
ATOM 4826 O O . LEU B 1 299 ? -66.125 71.875 -25.906 1 20.94 299 LEU B O 1
ATOM 4830 N N . GLY B 1 300 ? -67.375 72.188 -27.734 1 21.44 300 GLY B N 1
ATOM 4831 C CA . GLY B 1 300 ? -68.062 71.188 -28.516 1 21.44 300 GLY B CA 1
ATOM 4832 C C . GLY B 1 300 ? -67.125 70.125 -29.094 1 21.44 300 GLY B C 1
ATOM 4833 O O . GLY B 1 300 ? -67.5 69.312 -29.938 1 21.44 300 GLY B O 1
ATOM 4834 N N . SER B 1 301 ? -65.875 70.062 -28.578 1 20.78 301 SER B N 1
ATOM 4835 C CA . SER B 1 301 ? -65.062 69.312 -29.562 1 20.78 301 SER B CA 1
ATOM 4836 C C . SER B 1 301 ? -65.625 67.938 -29.766 1 20.78 301 SER B C 1
ATOM 4838 O O . SER B 1 301 ? -66.062 67.25 -28.812 1 20.78 301 SER B O 1
ATOM 4840 N N . GLN B 1 302 ? -65.812 67.625 -30.969 1 20.73 302 GLN B N 1
ATOM 4841 C CA . GLN B 1 302 ? -66.312 66.625 -31.906 1 20.73 302 GLN B CA 1
ATOM 4842 C C . GLN B 1 302 ? -65.688 65.25 -31.641 1 20.73 302 GLN B C 1
ATOM 4844 O O . GLN B 1 302 ? -64.562 65.125 -31.094 1 20.73 302 GLN B O 1
ATOM 4849 N N . GLN B 1 303 ? -66.5 64.125 -31.938 1 20.47 303 GLN B N 1
ATOM 4850 C CA . GLN B 1 303 ? -66.812 62.719 -31.812 1 20.47 303 GLN B CA 1
ATOM 4851 C C . GLN B 1 303 ? -65.75 61.844 -32.562 1 20.47 303 GLN B C 1
ATOM 4853 O O . GLN B 1 303 ? -66.062 60.688 -32.875 1 20.47 303 GLN B O 1
ATOM 4858 N N . LEU B 1 304 ? -64.562 62.281 -32.781 1 19.47 304 LEU B N 1
ATOM 4859 C CA . LEU B 1 304 ? -64 61.469 -33.906 1 19.47 304 LEU B CA 1
ATOM 4860 C C . LEU B 1 304 ? -64 60 -33.531 1 19.47 304 LEU B C 1
ATOM 4862 O O . LEU B 1 304 ? -63.562 59.594 -32.469 1 19.47 304 LEU B O 1
ATOM 4866 N N . GLN B 1 305 ? -64.688 59.219 -34.344 1 19.36 305 GLN B N 1
ATOM 4867 C CA . GLN B 1 305 ? -65.188 57.844 -34.562 1 19.36 305 GLN B CA 1
ATOM 4868 C C . GLN B 1 305 ? -64 56.875 -34.75 1 19.36 305 GLN B C 1
ATOM 4870 O O . GLN B 1 305 ? -64.188 55.688 -35 1 19.36 305 GLN B O 1
ATOM 4875 N N . GLU B 1 306 ? -62.812 57.219 -34.594 1 19.64 306 GLU B N 1
ATOM 4876 C CA . GLU B 1 306 ? -62 56.344 -35.406 1 19.64 306 GLU B CA 1
ATOM 4877 C C . GLU B 1 306 ? -62.156 54.906 -35 1 19.64 306 GLU B C 1
ATOM 4879 O O . GLU B 1 306 ? -62.219 54.594 -33.781 1 19.64 306 GLU B O 1
ATOM 4884 N N . ALA B 1 307 ? -62.062 53.969 -36 1 21.05 307 ALA B N 1
ATOM 4885 C CA . ALA B 1 307 ? -62.406 52.688 -36.594 1 21.05 307 ALA B CA 1
ATOM 4886 C C . ALA B 1 307 ? -61.688 51.531 -35.906 1 21.05 307 ALA B C 1
ATOM 4888 O O . ALA B 1 307 ? -60.719 51.781 -35.188 1 21.05 307 ALA B O 1
ATOM 4889 N N . HIS B 1 308 ? -61.625 50.312 -36.656 1 20.45 308 HIS B N 1
ATOM 4890 C CA . HIS B 1 308 ? -61.938 48.875 -36.656 1 20.45 308 HIS B CA 1
ATOM 4891 C C . HIS B 1 308 ? -60.719 48.031 -36.312 1 20.45 308 HIS B C 1
ATOM 4893 O O . HIS B 1 308 ? -60.781 46.812 -36.312 1 20.45 308 HIS B O 1
ATOM 4899 N N . LEU B 1 309 ? -59.562 48.562 -36.188 1 20.73 309 LEU B N 1
ATOM 4900 C CA . LEU B 1 309 ? -58.688 47.562 -36.75 1 20.73 309 LEU B CA 1
ATOM 4901 C C . LEU B 1 309 ? -58.719 46.281 -35.938 1 20.73 309 LEU B C 1
ATOM 4903 O O . LEU B 1 309 ? -58.844 46.312 -34.688 1 20.73 309 LEU B O 1
ATOM 4907 N N . SER B 1 310 ? -58.375 45.156 -36.594 1 22.3 310 SER B N 1
ATOM 4908 C CA . SER B 1 310 ? -58.469 43.719 -36.781 1 22.3 310 SER B CA 1
ATOM 4909 C C . SER B 1 310 ? -57.812 42.969 -35.625 1 22.3 310 SER B C 1
ATOM 4911 O O . SER B 1 310 ? -56.969 43.531 -34.906 1 22.3 310 SER B O 1
ATOM 4913 N N . GLN B 1 311 ? -58.031 41.656 -35.594 1 20.44 311 GLN B N 1
ATOM 4914 C CA . GLN B 1 311 ? -58.281 40.562 -34.656 1 20.44 311 GLN B CA 1
ATOM 4915 C C . GLN B 1 311 ? -57 40.062 -34.031 1 20.44 311 GLN B C 1
ATOM 4917 O O . GLN B 1 311 ? -56.969 39.656 -32.875 1 20.44 311 GLN B O 1
ATOM 4922 N N . PRO B 1 312 ? -55.719 40.125 -34.656 1 22.81 312 PRO B N 1
ATOM 4923 C CA . PRO B 1 312 ? -55.469 38.719 -35 1 22.81 312 PRO B CA 1
ATOM 4924 C C . PRO B 1 312 ? -55.438 37.812 -33.781 1 22.81 312 PRO B C 1
ATOM 4926 O O . PRO B 1 312 ? -55.438 38.281 -32.656 1 22.81 312 PRO B O 1
ATOM 4929 N N . THR B 1 313 ? -54.438 36.812 -33.969 1 21.69 313 THR B N 1
ATOM 4930 C CA . THR B 1 313 ? -53.656 35.594 -33.875 1 21.69 313 THR B CA 1
ATOM 4931 C C . THR B 1 313 ? -52.969 35.5 -32.5 1 21.69 313 THR B C 1
ATOM 4933 O O . THR B 1 313 ? -52.219 36.406 -32.125 1 21.69 313 THR B O 1
ATOM 4936 N N . CYS B 1 314 ? -53.156 34.531 -31.688 1 23.31 314 CYS B N 1
ATOM 4937 C CA . CYS B 1 314 ? -53.656 33.844 -30.531 1 23.31 314 CYS B CA 1
ATOM 4938 C C . CYS B 1 314 ? -52.531 33.219 -29.719 1 23.31 314 CYS B C 1
ATOM 4940 O O . CYS B 1 314 ? -52.75 32.75 -28.594 1 23.31 314 CYS B O 1
ATOM 4942 N N . ARG B 1 315 ? -51.344 32.656 -30.484 1 24.25 315 ARG B N 1
ATOM 4943 C CA . ARG B 1 315 ? -50.75 31.5 -29.797 1 24.25 315 ARG B CA 1
ATOM 4944 C C . ARG B 1 315 ? -50.094 31.922 -28.484 1 24.25 315 ARG B C 1
ATOM 4946 O O . ARG B 1 315 ? -49.406 32.969 -28.438 1 24.25 315 ARG B O 1
#

Secondary structure (DSSP, 8-state):
--HHHHHHHHHHHHHHHS-----SEEEE--SSEEE--B--SSSEEEEEEEEEEETTEEEEEEEEETTTEEEE-GGGTTTEEETT--TT-SB--EEESS--GGG-EEEEEEEEEETTEEEEEEEEEE-GGG------S-EEEEE-SEEEEEEEE--SSSPEEEEEEEEE-SSEEEEEEEEETTTTEEE---SS--EE---TT-SEEEEEEEEE-GGG-EEEEEEEEETTS-EEEEEEEEEE--S--THHHHHHHHHHHHHHHHHHHHHHHHHHHHHHHHHHHHTS-------------------------------/--HHHHHHHHHHHHHHHS-----SEEEE--SSEEE--B--SSSEEEEEEEEEEETTEEEEEEEEETTTEEEE-GGGTTTEEETT--TT-SB--EEESS--GGG-EEEEEEEEEETTEEEEEEEEEE-GGG------S-EEEEE-SEEEEEEEE--SSSPEEEEEEEEE-SSEEEEEEEEETTTTEEE---SS--EE---TT-SEEEEEEEEE-GGG-EEEEEEEEETTS-EEEEEEEEEE--S--THHHHHHHHHHHHHHHHHHHHHHHHHHHHHHHHHHHHTS-------------------------------